Protein AF-0000000086844703 (afdb_homodimer)

Structure (mmCIF, N/CA/C/O backbone):
data_AF-0000000086844703-model_v1
#
loop_
_entity.id
_entity.type
_entity.pdbx_description
1 polymer 'Tat pathway signal sequence'
#
loop_
_atom_site.group_PDB
_atom_site.id
_atom_site.type_symbol
_atom_site.label_atom_id
_atom_site.label_alt_id
_atom_site.label_comp_id
_atom_site.label_asym_id
_atom_site.label_entity_id
_atom_site.label_seq_id
_atom_site.pdbx_PDB_ins_code
_atom_site.Cartn_x
_atom_site.Cartn_y
_atom_site.Cartn_z
_atom_site.occupancy
_atom_site.B_iso_or_equiv
_atom_site.auth_seq_id
_atom_site.auth_comp_id
_atom_site.auth_asym_id
_atom_site.auth_atom_id
_atom_site.pdbx_PDB_model_num
ATOM 1 N N . MET A 1 1 ? 50.375 37.344 95.438 1 18.23 1 MET A N 1
ATOM 2 C CA . MET A 1 1 ? 50.469 38.344 96.5 1 18.23 1 MET A CA 1
ATOM 3 C C . MET A 1 1 ? 50.219 39.75 96 1 18.23 1 MET A C 1
ATOM 5 O O . MET A 1 1 ? 49.375 40.5 96.562 1 18.23 1 MET A O 1
ATOM 9 N N . ALA A 1 2 ? 51.219 40.312 95.312 1 18.58 2 ALA A N 1
ATOM 10 C CA . ALA A 1 2 ? 51.719 41.656 95.625 1 18.58 2 ALA A CA 1
ATOM 11 C C . ALA A 1 2 ? 50.875 42.75 94.938 1 18.58 2 ALA A C 1
ATOM 13 O O . ALA A 1 2 ? 50.125 42.469 94 1 18.58 2 ALA A O 1
ATOM 14 N N . SER A 1 3 ? 51.344 44 94.938 1 18.73 3 SER A N 1
ATOM 15 C CA . SER A 1 3 ? 51.281 45.344 95.438 1 18.73 3 SER A CA 1
ATOM 16 C C . SER A 1 3 ? 50.875 46.344 94.375 1 18.73 3 SER A C 1
ATOM 18 O O . SER A 1 3 ? 50.75 47.531 94.625 1 18.73 3 SER A O 1
ATOM 20 N N . SER A 1 4 ? 50.969 45.906 93.062 1 19.33 4 SER A N 1
ATOM 21 C CA . SER A 1 4 ? 51.531 47.031 92.25 1 19.33 4 SER A CA 1
ATOM 22 C C . SER A 1 4 ? 50.531 48.188 92.25 1 19.33 4 SER A C 1
ATOM 24 O O . SER A 1 4 ? 49.312 47.969 92.125 1 19.33 4 SER A O 1
ATOM 26 N N . SER A 1 5 ? 50.844 49.469 92.375 1 19.09 5 SER A N 1
ATOM 27 C CA . SER A 1 5 ? 50.688 50.781 93 1 19.09 5 SER A CA 1
ATOM 28 C C . SER A 1 5 ? 49.938 51.719 92 1 19.09 5 SER A C 1
ATOM 30 O O . SER A 1 5 ? 49.719 52.875 92.312 1 19.09 5 SER A O 1
ATOM 32 N N . ARG A 1 6 ? 49.719 51.344 90.625 1 21.58 6 ARG A N 1
ATOM 33 C CA . ARG A 1 6 ? 49.969 52.5 89.812 1 21.58 6 ARG A CA 1
ATOM 34 C C . ARG A 1 6 ? 49 53.625 90.062 1 21.58 6 ARG A C 1
ATOM 36 O O . ARG A 1 6 ? 47.812 53.375 90.25 1 21.58 6 ARG A O 1
ATOM 43 N N . ASP A 1 7 ? 49.406 54.875 90.188 1 19.7 7 ASP A N 1
ATOM 44 C CA . ASP A 1 7 ? 49.281 56.219 90.688 1 19.7 7 ASP A CA 1
ATOM 45 C C . ASP A 1 7 ? 48.156 56.969 89.938 1 19.7 7 AS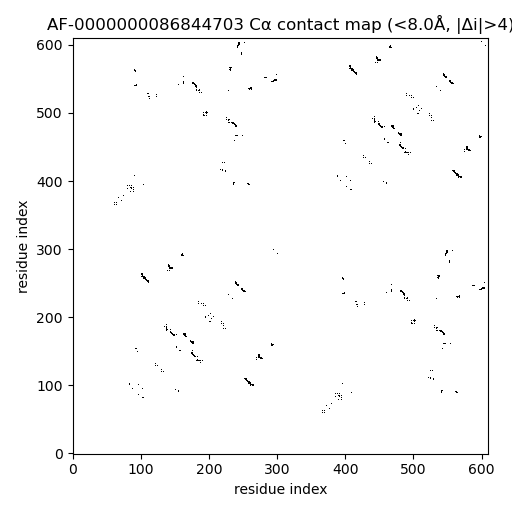P A C 1
ATOM 47 O O . ASP A 1 7 ? 47.969 56.812 88.75 1 19.7 7 ASP A O 1
ATOM 51 N N . ALA A 1 8 ? 47.125 57.562 90.688 1 21.92 8 ALA A N 1
ATOM 52 C CA . ALA A 1 8 ? 45.75 58.062 90.75 1 21.92 8 ALA A CA 1
ATOM 53 C C . ALA A 1 8 ? 45.656 59.438 90.062 1 21.92 8 ALA A C 1
ATOM 55 O O . ALA A 1 8 ? 44.594 60.062 90.062 1 21.92 8 ALA A O 1
ATOM 56 N N . SER A 1 9 ? 46.844 59.781 89.312 1 19.97 9 SER A N 1
ATOM 57 C CA . SER A 1 9 ? 46.906 61.25 89.5 1 19.97 9 SER A CA 1
ATOM 58 C C . SER A 1 9 ? 45.719 61.938 88.812 1 19.97 9 SER A C 1
ATOM 60 O O . SER A 1 9 ? 45.562 61.844 87.625 1 19.97 9 SER A O 1
ATOM 62 N N . PRO A 1 10 ? 44.5 62.062 89.438 1 19.72 10 PRO A N 1
ATOM 63 C CA . PRO A 1 10 ? 43.156 62.438 89 1 19.72 10 PRO A CA 1
ATOM 64 C C . PRO A 1 10 ? 43.062 63.906 88.562 1 19.72 10 PRO A C 1
ATOM 66 O O . PRO A 1 10 ? 41.969 64.438 88.312 1 19.72 10 PRO A O 1
ATOM 69 N N . ASP A 1 11 ? 44.188 64.562 88.25 1 19.23 11 ASP A N 1
ATOM 70 C CA . ASP A 1 11 ? 44.125 66 88.562 1 19.23 11 ASP A CA 1
ATOM 71 C C . ASP A 1 11 ? 43.219 66.75 87.625 1 19.23 11 ASP A C 1
ATOM 73 O O . ASP A 1 11 ? 43.219 67.938 87.562 1 19.23 11 ASP A O 1
ATOM 77 N N . THR A 1 12 ? 42.25 66.062 86.938 1 18.81 12 THR A N 1
ATOM 78 C CA . THR A 1 12 ? 41.812 66.625 85.688 1 18.81 12 THR A CA 1
ATOM 79 C C . THR A 1 12 ? 41.188 68 85.938 1 18.81 12 THR A C 1
ATOM 81 O O . THR A 1 12 ? 40.062 68.125 86.438 1 18.81 12 THR A O 1
ATOM 84 N N . GLU A 1 13 ? 41.969 69.062 86.125 1 18.34 13 GLU A N 1
ATOM 85 C CA . GLU A 1 13 ? 41.656 70.375 86.688 1 18.34 13 GLU A CA 1
ATOM 86 C C . GLU A 1 13 ? 40.75 71.125 85.75 1 18.34 13 GLU A C 1
ATOM 88 O O . GLU A 1 13 ? 39.781 71.75 86.188 1 18.34 13 GLU A O 1
ATOM 93 N N . ALA A 1 14 ? 41.125 71.312 84.375 1 18.66 14 ALA A N 1
ATOM 94 C CA . ALA A 1 14 ? 41.438 72.688 84.062 1 18.66 14 ALA A CA 1
ATOM 95 C C . ALA A 1 14 ? 40.156 73.5 83.875 1 18.66 14 ALA A C 1
ATOM 97 O O . ALA A 1 14 ? 39.094 72.938 83.75 1 18.66 14 ALA A O 1
ATOM 98 N N . GLY A 1 15 ? 40.25 74.5 82.812 1 16.81 15 GLY A N 1
ATOM 99 C CA . GLY A 1 15 ? 40.281 75.938 82.75 1 16.81 15 GLY A CA 1
ATOM 100 C C . GLY A 1 15 ? 38.938 76.562 82.438 1 16.81 15 GLY A C 1
ATOM 101 O O . GLY A 1 15 ? 38.469 77.438 83.188 1 16.81 15 GLY A O 1
ATOM 102 N N . GLU A 1 16 ? 38.688 76.875 81.062 1 19.47 16 GLU A N 1
ATOM 103 C CA . GLU A 1 16 ? 38.594 78.188 80.5 1 19.47 16 GLU A CA 1
ATOM 104 C C . GLU A 1 16 ? 37.188 78.75 80.625 1 19.47 16 GLU A C 1
ATOM 106 O O . GLU A 1 16 ? 36.219 78 80.625 1 19.47 16 GLU A O 1
ATOM 111 N N . ALA A 1 17 ? 37.031 80.125 80.562 1 20.41 17 ALA A N 1
ATOM 112 C CA . ALA A 1 17 ? 36.344 81.312 80.938 1 20.41 17 ALA A CA 1
ATOM 113 C C . ALA A 1 17 ? 35 81.5 80.188 1 20.41 17 ALA A C 1
ATOM 115 O O . ALA A 1 17 ? 34.75 80.812 79.25 1 20.41 17 ALA A O 1
ATOM 116 N N . LEU A 1 18 ? 34.594 82.812 80.062 1 21.72 18 LEU A N 1
ATOM 117 C CA . LEU A 1 18 ? 33.5 83.75 80.375 1 21.72 18 LEU A CA 1
ATOM 118 C C . LEU A 1 18 ? 32.688 84.062 79.125 1 21.72 18 LEU A C 1
ATOM 120 O O . LEU A 1 18 ? 32.062 85.125 79.062 1 21.72 18 LEU A O 1
ATOM 124 N N . LEU A 1 19 ? 32.719 83.188 78.125 1 20.84 19 LEU A N 1
ATOM 125 C CA . LEU A 1 19 ? 32.312 83.812 76.875 1 20.84 19 LEU A CA 1
ATOM 126 C C . LEU A 1 19 ? 30.922 84.438 76.938 1 20.84 19 LEU A C 1
ATOM 128 O O . LEU A 1 19 ? 30.016 83.812 77.5 1 20.84 19 LEU A O 1
ATOM 132 N N . GLU A 1 20 ? 30.875 85.812 76.625 1 23.05 20 GLU A N 1
ATOM 133 C CA . GLU A 1 20 ? 29.969 86.938 76.688 1 23.05 20 GLU A CA 1
ATOM 134 C C . GLU A 1 20 ? 28.719 86.688 75.875 1 23.05 20 GLU A C 1
ATOM 136 O O . GLU A 1 20 ? 28.812 86.25 74.75 1 23.05 20 GLU A O 1
ATOM 141 N N . LYS A 1 21 ? 27.5 86.625 76.5 1 25.14 21 LYS A N 1
ATOM 142 C CA . LYS A 1 21 ? 26.109 86.312 76.25 1 25.14 21 LYS A CA 1
ATOM 143 C C . LYS A 1 21 ? 25.516 87.375 75.25 1 25.14 21 LYS A C 1
ATOM 145 O O . LYS A 1 21 ? 25.109 88.438 75.688 1 25.14 21 LYS A O 1
ATOM 150 N N . HIS A 1 22 ? 26.297 87.812 74.188 1 23.08 22 HIS A N 1
ATOM 151 C CA . HIS A 1 22 ? 25.688 88.938 73.438 1 23.08 22 HIS A CA 1
ATOM 152 C C . HIS A 1 22 ? 24.266 88.625 73 1 23.08 22 HIS A C 1
ATOM 154 O O . HIS A 1 22 ? 24.031 87.5 72.438 1 23.08 22 HIS A O 1
ATOM 160 N N . SER A 1 23 ? 23.188 89.188 73.688 1 24.67 23 SER A N 1
ATOM 161 C CA . SER A 1 23 ? 21.719 89.125 73.75 1 24.67 23 SER A CA 1
ATOM 162 C C . SER A 1 23 ? 21.141 89.562 72.375 1 24.67 23 SER A C 1
ATOM 164 O O . SER A 1 23 ? 20.797 90.75 72.25 1 24.67 23 SER A O 1
ATOM 166 N N . SER A 1 24 ? 21.688 89.125 71.188 1 24.42 24 SER A N 1
ATOM 167 C CA . SER A 1 24 ? 21.219 89.75 69.938 1 24.42 24 SER A CA 1
ATOM 168 C C . SER A 1 24 ? 19.703 89.562 69.812 1 24.42 24 SER A C 1
ATOM 170 O O . SER A 1 24 ? 19.172 88.5 69.875 1 24.42 24 SER A O 1
ATOM 172 N N . SER A 1 25 ? 18.828 90.562 70.125 1 27.41 25 SER A N 1
ATOM 173 C CA . SER A 1 25 ? 17.391 90.75 70.188 1 27.41 25 SER A CA 1
ATOM 174 C C . SER A 1 25 ? 16.766 90.625 68.812 1 27.41 25 SER A C 1
ATOM 176 O O . SER A 1 25 ? 15.625 91 68.562 1 27.41 25 SER A O 1
ATOM 178 N N . SER A 1 26 ? 17.234 89.812 67.875 1 27.08 26 SER A N 1
ATOM 179 C CA . SER A 1 26 ? 16.828 90 66.5 1 27.08 26 SER A CA 1
ATOM 180 C C . SER A 1 26 ? 15.32 90 66.312 1 27.08 26 SER A C 1
ATOM 182 O O . SER A 1 26 ? 14.633 89.312 67.125 1 27.08 26 SER A O 1
ATOM 184 N N . ASP A 1 27 ? 14.711 90.938 65.5 1 31.02 27 ASP A N 1
ATOM 185 C CA . ASP A 1 27 ? 13.422 91.438 65 1 31.02 27 ASP A CA 1
ATOM 186 C C . ASP A 1 27 ? 12.602 90.312 64.375 1 31.02 27 ASP A C 1
ATOM 188 O O . ASP A 1 27 ? 13.125 89.562 63.562 1 31.02 27 ASP A O 1
ATOM 192 N N . SER A 1 28 ? 11.492 89.875 65.062 1 29.28 28 SER A N 1
ATOM 193 C CA . SER A 1 28 ? 10.523 88.75 64.812 1 29.28 28 SER A CA 1
ATOM 194 C C . SER A 1 28 ? 9.727 89 63.531 1 29.28 28 SER A C 1
ATOM 196 O O . SER A 1 28 ? 9 90 63.438 1 29.28 28 SER A O 1
ATOM 198 N N . GLU A 1 29 ? 10.398 88.812 62.344 1 34.19 29 GLU A N 1
ATOM 199 C CA . GLU A 1 29 ? 9.703 88.938 61.062 1 34.19 29 GLU A CA 1
ATOM 200 C C . GLU A 1 29 ? 8.359 88.25 61.062 1 34.19 29 GLU A C 1
ATOM 202 O O . GLU A 1 29 ? 8.18 87.25 61.75 1 34.19 29 GLU A O 1
ATOM 207 N N . PRO A 1 30 ? 7.25 88.938 60.594 1 38.09 30 PRO A N 1
ATOM 208 C CA . PRO A 1 30 ? 5.848 88.562 60.656 1 38.09 30 PRO A CA 1
ATOM 209 C C . PRO A 1 30 ? 5.59 87.188 59.969 1 38.09 30 PRO A C 1
ATOM 211 O O . PRO A 1 30 ? 6.332 86.812 59.031 1 38.09 30 PRO A O 1
ATOM 214 N N . PRO A 1 31 ? 4.988 86.188 60.656 1 33.06 31 PRO A N 1
ATOM 215 C CA . PRO A 1 31 ? 4.742 84.812 60.188 1 33.06 31 PRO A CA 1
ATOM 216 C C . PRO A 1 31 ? 3.982 84.812 58.844 1 33.06 31 PRO A C 1
ATOM 218 O O . PRO A 1 31 ? 3.109 85.625 58.625 1 33.06 31 PRO A O 1
ATOM 221 N N . GLN A 1 32 ? 4.695 84.688 57.719 1 32.72 32 GLN A N 1
ATOM 222 C CA . GLN A 1 32 ? 4.09 84.5 56.406 1 32.72 32 GLN A CA 1
ATOM 223 C C . GLN A 1 32 ? 2.977 83.438 56.469 1 32.72 32 GLN A C 1
ATOM 225 O O . GLN A 1 32 ? 3.051 82.5 57.219 1 32.72 32 GLN A O 1
ATOM 230 N N . SER A 1 33 ? 1.713 83.875 56.156 1 36.88 33 SER A N 1
ATOM 231 C CA . SER A 1 33 ? 0.457 83.125 56.125 1 36.88 33 SER A CA 1
ATOM 232 C C . SER A 1 33 ? 0.602 81.812 55.312 1 36.88 33 SER A C 1
ATOM 234 O O . SER A 1 33 ? 1.206 81.812 54.25 1 36.88 33 SER A O 1
ATOM 236 N N . PRO A 1 34 ? 0.628 80.688 55.969 1 37.75 34 PRO A N 1
ATOM 237 C CA . PRO A 1 34 ? 0.807 79.375 55.375 1 37.75 34 PRO A CA 1
ATOM 238 C C . PRO A 1 34 ? -0.115 79.125 54.156 1 37.75 34 PRO A C 1
ATOM 240 O O . PRO A 1 34 ? -1.247 79.625 54.156 1 37.75 34 PRO A O 1
ATOM 243 N N . LEU A 1 35 ? 0.407 79.25 52.938 1 37.19 35 LEU A N 1
ATOM 244 C CA . LEU A 1 35 ? -0.254 78.938 51.688 1 37.19 35 LEU A CA 1
ATOM 245 C C . LEU A 1 35 ? -1.098 77.625 51.875 1 37.19 35 LEU A C 1
ATOM 247 O O . LEU A 1 35 ? -0.751 76.75 52.656 1 37.19 35 LEU A O 1
ATOM 251 N N . CYS A 1 36 ? -2.482 77.75 51.719 1 37.22 36 CYS A N 1
ATOM 252 C CA . CYS A 1 36 ? -3.557 76.75 51.906 1 37.22 36 CYS A CA 1
ATOM 253 C C . CYS A 1 36 ? -3.225 75.438 51.25 1 37.22 36 CYS A C 1
ATOM 255 O O . CYS A 1 36 ? -2.92 75.375 50.062 1 37.22 36 CYS A O 1
ATOM 257 N N . PRO A 1 37 ? -2.744 74.438 51.938 1 43.22 37 PRO A N 1
ATOM 258 C CA . PRO A 1 37 ? -2.402 73.125 51.5 1 43.22 37 PRO A CA 1
ATOM 259 C C . PRO A 1 37 ? -3.527 72.438 50.688 1 43.22 37 PRO A C 1
ATOM 261 O O . PRO A 1 37 ? -3.371 71.312 50.219 1 43.22 37 PRO A O 1
ATOM 264 N N . ALA A 1 38 ? -4.742 73.062 50.719 1 43.38 38 ALA A N 1
ATOM 265 C CA . ALA A 1 38 ? -5.852 72.312 50.156 1 43.38 38 ALA A CA 1
ATOM 266 C C . ALA A 1 38 ? -5.734 72.188 48.656 1 43.38 38 ALA A C 1
ATOM 268 O O . ALA A 1 38 ? -6.367 71.312 48.031 1 43.38 38 ALA A O 1
ATOM 269 N N . CYS A 1 39 ? -5.168 73.25 48 1 39.75 39 CYS A N 1
ATOM 270 C CA . CYS A 1 39 ? -5.199 73.188 46.562 1 39.75 39 CYS A CA 1
ATOM 271 C C . CYS A 1 39 ? -4.316 72.062 46.031 1 39.75 39 CYS A C 1
ATOM 273 O O . CYS A 1 39 ? -4.371 71.688 44.844 1 39.75 39 CYS A O 1
ATOM 275 N N . ALA A 1 40 ? -3.297 71.75 46.844 1 42.66 40 ALA A N 1
ATOM 276 C CA . ALA A 1 40 ? -2.367 70.75 46.312 1 42.66 40 ALA A CA 1
ATOM 277 C C . ALA A 1 40 ? -2.98 69.375 46.344 1 42.66 40 ALA A C 1
ATOM 279 O O . ALA A 1 40 ? -2.559 68.5 45.594 1 42.66 40 ALA A O 1
ATOM 280 N N . HIS A 1 41 ? -3.967 69.312 47.312 1 44.5 41 HIS A N 1
ATOM 281 C CA . HIS A 1 41 ? -4.422 67.875 47.438 1 44.5 41 HIS A CA 1
ATOM 282 C C . HIS A 1 41 ? -5.305 67.5 46.25 1 44.5 41 HIS A C 1
ATOM 284 O O . HIS A 1 41 ? -5.465 66.312 45.938 1 44.5 41 HIS A O 1
ATOM 290 N N . ARG A 1 42 ? -5.98 68.562 45.688 1 43.09 42 ARG A N 1
ATOM 291 C CA . ARG A 1 42 ? -6.91 68.188 44.625 1 43.09 42 ARG A CA 1
ATOM 292 C C . ARG A 1 42 ? -6.164 67.812 43.344 1 43.09 42 ARG A C 1
ATOM 294 O O . ARG A 1 42 ? -6.688 67.062 42.5 1 43.09 42 ARG A O 1
ATOM 301 N N . GLN A 1 43 ? -5.062 68.562 43.156 1 45.19 43 GLN A N 1
ATOM 302 C CA . GLN A 1 43 ? -4.363 68.25 41.906 1 45.19 43 GLN A CA 1
ATOM 303 C C . GLN A 1 43 ? -3.775 66.812 41.906 1 45.19 43 GLN A C 1
ATOM 305 O O . GLN A 1 43 ? -3.615 66.188 40.875 1 45.19 43 GLN A O 1
ATOM 310 N N . THR A 1 44 ? -3.477 66.438 43.156 1 47.97 44 THR A N 1
ATOM 311 C CA . THR A 1 44 ? -2.82 65.125 43.219 1 47.97 44 THR A CA 1
ATOM 312 C C . THR A 1 44 ? -3.828 64 42.969 1 47.97 44 THR A C 1
ATOM 314 O O . THR A 1 44 ? -3.463 62.906 42.531 1 47.97 44 THR A O 1
ATOM 317 N N . ARG A 1 45 ? -5.117 64.25 43.344 1 51.22 45 ARG A N 1
ATOM 318 C CA . ARG A 1 45 ? -6.07 63.156 43.188 1 51.22 45 ARG A CA 1
ATOM 319 C C . ARG A 1 45 ? -6.473 62.969 41.719 1 51.22 45 ARG A C 1
ATOM 321 O O . ARG A 1 45 ? -6.805 61.844 41.312 1 51.22 45 ARG A O 1
ATOM 328 N N . ILE A 1 46 ? -6.629 64.125 41.031 1 51.19 46 ILE A N 1
ATOM 329 C CA . ILE A 1 46 ? -7.039 64 39.656 1 51.19 46 ILE A CA 1
ATOM 330 C C . ILE A 1 46 ? -5.918 63.344 38.844 1 51.19 46 ILE A C 1
ATOM 332 O O . ILE A 1 46 ? -6.18 62.562 37.938 1 51.19 46 ILE A O 1
ATOM 336 N N . PHE A 1 47 ? -4.684 63.688 39.281 1 54.16 47 PHE A N 1
ATOM 337 C CA . PHE A 1 47 ? -3.553 63.062 38.594 1 54.16 47 PHE A CA 1
ATOM 338 C C . PHE A 1 47 ? -3.49 61.562 38.906 1 54.16 47 PHE A C 1
ATOM 340 O O . PHE A 1 47 ? -3.074 60.781 38.062 1 54.16 47 PHE A O 1
ATOM 347 N N . GLY A 1 48 ? -4.129 61.312 40.062 1 59.41 48 GLY A N 1
ATOM 348 C CA . GLY A 1 48 ? -4.105 59.906 40.469 1 59.41 48 GLY A CA 1
ATOM 349 C C . GLY A 1 48 ? -5.039 59.031 39.656 1 59.41 48 GLY A C 1
ATOM 350 O O . GLY A 1 48 ? -4.691 57.906 39.312 1 59.41 48 GLY A O 1
ATOM 351 N N . ARG A 1 49 ? -6.211 59.594 39.438 1 64.5 49 ARG A N 1
ATOM 352 C CA . ARG A 1 49 ? -7.188 58.812 38.719 1 64.5 49 ARG A CA 1
ATOM 353 C C . ARG A 1 49 ? -6.848 58.75 37.219 1 64.5 49 ARG A C 1
ATOM 355 O O . ARG A 1 49 ? -6.977 57.719 36.594 1 64.5 49 ARG A O 1
ATOM 362 N N . ARG A 1 50 ? -6.453 59.938 36.719 1 65.75 50 ARG A N 1
ATOM 363 C CA . ARG A 1 50 ? -6.066 59.969 35.281 1 65.75 50 ARG A CA 1
ATOM 364 C C . ARG A 1 50 ? -4.805 59.156 35.062 1 65.75 50 ARG A C 1
ATOM 366 O O . ARG A 1 50 ? -4.695 58.438 34.031 1 65.75 50 ARG A O 1
ATOM 373 N N . GLY A 1 51 ? -3.941 59.281 36.031 1 61.72 51 GLY A N 1
ATOM 374 C CA . GLY A 1 51 ? -2.742 58.469 35.969 1 61.72 51 GLY A CA 1
ATOM 375 C C . GLY A 1 51 ? -3.027 56.969 36.031 1 61.72 51 GLY A C 1
ATOM 376 O O . GLY A 1 51 ? -2.451 56.219 35.25 1 61.72 51 GLY A O 1
ATOM 377 N N . LEU A 1 52 ? -3.926 56.625 36.906 1 72.12 52 LEU A N 1
ATOM 378 C CA . LEU A 1 52 ? -4.332 55.219 37.031 1 72.12 52 LEU A CA 1
ATOM 379 C C . LEU A 1 52 ? -5.039 54.75 35.75 1 72.12 52 LEU A C 1
ATOM 381 O O . LEU A 1 52 ? -4.824 53.625 35.312 1 72.12 52 LEU A O 1
ATOM 385 N N . CYS A 1 53 ? -5.848 55.656 35.188 1 72 53 CYS A N 1
ATOM 386 C CA . CYS A 1 53 ? -6.543 55.312 33.938 1 72 53 CYS A CA 1
ATOM 387 C C . CYS A 1 53 ? -5.555 55.125 32.812 1 72 53 CYS A C 1
ATOM 389 O O . CYS A 1 53 ? -5.695 54.188 32 1 72 53 CYS A O 1
ATOM 391 N N . VAL A 1 54 ? -4.52 55.969 32.688 1 70.06 54 VAL A N 1
ATOM 392 C CA . VAL A 1 54 ? -3.512 55.844 31.641 1 70.06 54 VAL A CA 1
ATOM 393 C C . VAL A 1 54 ? -2.688 54.594 31.844 1 70.06 54 VAL A C 1
ATOM 395 O O . VAL A 1 54 ? -2.373 53.875 30.891 1 70.06 54 VAL A O 1
ATOM 398 N N . THR A 1 55 ? -2.393 54.312 33.125 1 70.62 55 THR A N 1
ATOM 399 C CA . THR A 1 55 ? -1.649 53.094 33.438 1 70.62 55 THR A CA 1
ATOM 400 C C . THR A 1 55 ? -2.469 51.844 33.094 1 70.62 55 THR A C 1
ATOM 402 O O . THR A 1 55 ? -1.936 50.875 32.562 1 70.62 55 THR A O 1
ATOM 405 N N . TYR A 1 56 ? -3.734 51.906 33.438 1 73.5 56 TYR A N 1
ATOM 406 C CA . TYR A 1 56 ? -4.602 50.781 33.094 1 73.5 56 TYR A CA 1
ATOM 407 C C . TYR A 1 56 ? -4.727 50.625 31.578 1 73.5 56 TYR A C 1
ATOM 409 O O . TYR A 1 56 ? -4.699 49.531 31.047 1 73.5 56 TYR A O 1
ATOM 417 N N . LEU A 1 57 ? -4.762 51.75 30.922 1 73.62 57 LEU A N 1
ATOM 418 C CA . LEU A 1 57 ? -4.844 51.719 29.453 1 73.62 57 LEU A CA 1
ATOM 419 C C . LEU A 1 57 ? -3.566 51.156 28.844 1 73.62 57 LEU A C 1
ATOM 421 O O . LEU A 1 57 ? -3.619 50.344 27.922 1 73.62 57 LEU A O 1
ATOM 425 N N . ASN A 1 58 ? -2.412 51.5 29.391 1 67.25 58 ASN A N 1
ATOM 426 C CA . ASN A 1 58 ? -1.135 50.969 28.922 1 67.25 58 ASN A CA 1
ATOM 427 C C . ASN A 1 58 ? -1.017 49.5 29.188 1 67.25 58 ASN A C 1
ATOM 429 O O . ASN A 1 58 ? -0.475 48.75 28.375 1 67.25 58 ASN A O 1
ATOM 433 N N . LEU A 1 59 ? -1.571 49.062 30.328 1 69.56 59 LEU A N 1
ATOM 434 C CA . LEU A 1 59 ? -1.546 47.656 30.656 1 69.56 59 LEU A CA 1
ATOM 435 C C . LEU A 1 59 ? -2.428 46.844 29.703 1 69.56 59 LEU A C 1
ATOM 437 O O . LEU A 1 59 ? -2.039 45.781 29.25 1 69.56 59 LEU A O 1
ATOM 441 N N . VAL A 1 60 ? -3.545 47.438 29.422 1 72.38 60 VAL A N 1
ATOM 442 C CA . VAL A 1 60 ? -4.449 46.781 28.484 1 72.38 60 VAL A CA 1
ATOM 443 C C . VAL A 1 60 ? -3.811 46.719 27.094 1 72.38 60 VAL A C 1
ATOM 445 O O . VAL A 1 60 ? -3.865 45.719 26.406 1 72.38 60 VAL A O 1
ATOM 448 N N . LEU A 1 61 ? -3.113 47.812 26.719 1 70.88 61 LEU A N 1
ATOM 449 C CA . LEU A 1 61 ? -2.449 47.844 25.422 1 70.88 61 LEU A CA 1
ATOM 450 C C . LEU A 1 61 ? -1.268 46.906 25.391 1 70.88 61 LEU A C 1
ATOM 452 O O . LEU A 1 61 ? -1.037 46.219 24.375 1 70.88 61 LEU A O 1
ATOM 456 N N . PHE A 1 62 ? -0.524 46.844 26.516 1 68.44 62 PHE A N 1
ATOM 457 C CA . PHE A 1 62 ? 0.597 45.906 26.625 1 68.44 62 PHE A CA 1
ATOM 458 C C . PHE A 1 62 ? 0.113 44.469 26.547 1 68.44 62 PHE A C 1
ATOM 460 O O . PHE A 1 62 ? 0.678 43.656 25.812 1 68.44 62 PHE A O 1
ATOM 467 N N . LEU A 1 63 ? -0.908 44.125 27.266 1 70 63 LEU A N 1
ATOM 468 C CA . LEU A 1 63 ? -1.445 42.781 27.266 1 70 63 LEU A CA 1
ATOM 469 C C . LEU A 1 63 ? -1.993 42.406 25.891 1 70 63 LEU A C 1
ATOM 471 O O . LEU A 1 63 ? -1.803 41.281 25.406 1 70 63 LEU A O 1
ATOM 475 N N . THR A 1 64 ? -2.531 43.344 25.25 1 71.62 64 THR A N 1
ATOM 476 C CA . THR A 1 64 ? -3.031 43.125 23.891 1 71.62 64 THR A CA 1
ATOM 477 C C . THR A 1 64 ? -1.877 42.906 22.922 1 71.62 64 THR A C 1
ATOM 479 O O . THR A 1 64 ? -1.958 42.062 22.031 1 71.62 64 THR A O 1
ATOM 482 N N . SER A 1 65 ? -0.76 43.688 23.109 1 68.56 65 SER A N 1
ATOM 483 C CA . SER A 1 65 ? 0.416 43.5 22.266 1 68.56 65 SER A CA 1
ATOM 484 C C . SER A 1 65 ? 1.05 42.125 22.453 1 68.56 65 SER A C 1
ATOM 486 O O . SER A 1 65 ? 1.472 41.5 21.484 1 68.56 65 SER A O 1
ATOM 488 N N . VAL A 1 66 ? 1.154 41.656 23.641 1 70 66 VAL A N 1
ATOM 489 C CA . VAL A 1 66 ? 1.719 40.344 23.938 1 70 66 VAL A CA 1
ATOM 490 C C . VAL A 1 66 ? 0.843 39.25 23.328 1 70 66 VAL A C 1
ATOM 492 O O . VAL A 1 66 ? 1.351 38.312 22.734 1 70 66 VAL A O 1
ATOM 495 N N . LEU A 1 67 ? -0.423 39.438 23.484 1 69.5 67 LEU A N 1
ATOM 496 C CA . LEU A 1 67 ? -1.352 38.469 22.922 1 69.5 67 LEU A CA 1
ATOM 497 C C . LEU A 1 67 ? -1.253 38.438 21.406 1 69.5 67 LEU A C 1
ATOM 499 O O . LEU A 1 67 ? -1.283 37.375 20.797 1 69.5 67 LEU A O 1
ATOM 503 N N . LEU A 1 68 ? -1.015 39.594 20.797 1 66.12 68 LEU A N 1
ATOM 504 C CA . LEU A 1 68 ? -0.851 39.688 19.344 1 66.12 68 LEU A CA 1
ATOM 505 C C . LEU A 1 68 ? 0.463 39.062 18.906 1 66.12 68 LEU A C 1
ATOM 507 O O . LEU A 1 68 ? 0.518 38.406 17.875 1 66.12 68 LEU A O 1
ATOM 511 N N . LEU A 1 69 ? 1.458 39.25 19.641 1 68.31 69 LEU A N 1
ATOM 512 C CA . LEU A 1 69 ? 2.76 38.688 19.328 1 68.31 69 LEU A CA 1
ATOM 513 C C . LEU A 1 69 ? 2.721 37.156 19.453 1 68.31 69 LEU A C 1
ATOM 515 O O . LEU A 1 69 ? 3.26 36.438 18.594 1 68.31 69 LEU A O 1
ATOM 519 N N . VAL A 1 70 ? 2.088 36.719 20.469 1 68.62 70 VAL A N 1
ATOM 520 C CA . VAL A 1 70 ? 1.967 35.281 20.641 1 68.62 70 VAL A CA 1
ATOM 521 C C . VAL A 1 70 ? 1.121 34.688 19.516 1 68.62 70 VAL A C 1
ATOM 523 O O . VAL A 1 70 ? 1.459 33.625 18.969 1 68.62 70 VAL A O 1
ATOM 526 N N . GLY A 1 71 ? 0.055 35.344 19.219 1 65.44 71 GLY A N 1
ATOM 527 C CA . GLY A 1 71 ? -0.773 34.906 18.109 1 65.44 71 GLY A CA 1
ATOM 528 C C . GLY A 1 71 ? -0.037 34.906 16.781 1 65.44 71 GLY A C 1
ATOM 529 O O . GLY A 1 71 ? -0.154 33.969 16 1 65.44 71 GLY A O 1
ATOM 530 N N . ALA A 1 72 ? 0.717 35.969 16.516 1 62.84 72 ALA A N 1
ATOM 531 C CA . ALA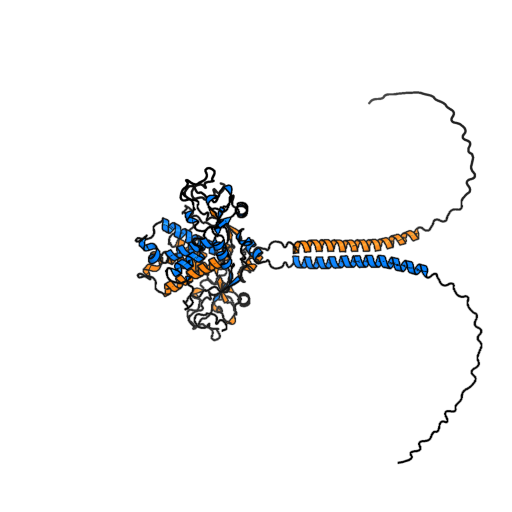 A 1 72 ? 1.515 36.062 15.297 1 62.84 72 ALA A CA 1
ATOM 532 C C . ALA A 1 72 ? 2.557 34.938 15.234 1 62.84 72 ALA A C 1
ATOM 534 O O . ALA A 1 72 ? 2.775 34.344 14.18 1 62.84 72 ALA A O 1
ATOM 535 N N . ARG A 1 73 ? 3.178 34.719 16.297 1 64.62 73 ARG A N 1
ATOM 536 C CA . ARG A 1 73 ? 4.16 33.625 16.344 1 64.62 73 ARG A CA 1
ATOM 537 C C . ARG A 1 73 ? 3.506 32.281 16.062 1 64.62 73 ARG A C 1
ATOM 539 O O . ARG A 1 73 ? 4.078 31.453 15.359 1 64.62 73 ARG A O 1
ATOM 546 N N . ARG A 1 74 ? 2.436 32.125 16.578 1 66.38 74 ARG A N 1
ATOM 547 C CA . ARG A 1 74 ? 1.714 30.875 16.359 1 66.38 74 ARG A CA 1
ATOM 548 C C . ARG A 1 74 ? 1.253 30.75 14.914 1 66.38 74 ARG A C 1
ATOM 550 O O . ARG A 1 74 ? 1.214 29.656 14.359 1 66.38 74 ARG A O 1
ATOM 557 N N . SER A 1 75 ? 0.873 31.906 14.391 1 64.5 75 SER A N 1
ATOM 558 C CA . SER A 1 75 ? 0.475 31.891 12.984 1 64.5 75 SER A CA 1
ATOM 559 C C . SER A 1 75 ? 1.672 31.656 12.078 1 64.5 75 SER A C 1
ATOM 561 O O . SER A 1 75 ? 1.538 31.031 11.023 1 64.5 75 SER A O 1
ATOM 563 N N . LEU A 1 76 ? 2.779 32.219 12.516 1 65.12 76 LEU A N 1
ATOM 564 C CA . LEU A 1 76 ? 3.986 32.094 11.703 1 65.12 76 LEU A CA 1
ATOM 565 C C . LEU A 1 76 ? 4.617 30.719 11.883 1 65.12 76 LEU A C 1
ATOM 567 O O . LEU A 1 76 ? 5.316 30.219 10.992 1 65.12 76 LEU A O 1
ATOM 571 N N . HIS A 1 77 ? 4.348 30.078 13.016 1 69.25 77 HIS A N 1
ATOM 572 C CA . HIS A 1 77 ? 4.895 28.75 13.266 1 69.25 77 HIS A CA 1
ATOM 573 C C . HIS A 1 77 ? 3.82 27.812 13.797 1 69.25 77 HIS A C 1
ATOM 575 O O . HIS A 1 77 ? 3.816 27.469 14.984 1 69.25 77 HIS A O 1
ATOM 581 N N . PRO A 1 78 ? 2.879 27.594 12.906 1 68.56 78 PRO A N 1
ATOM 582 C CA . PRO A 1 78 ? 1.823 26.703 13.398 1 68.56 78 PRO A CA 1
ATOM 583 C C . PRO A 1 78 ? 2.367 25.391 13.93 1 68.56 78 PRO A C 1
ATOM 585 O O . PRO A 1 78 ? 3.4 24.906 13.461 1 68.56 78 PRO A O 1
ATOM 588 N N . PRO A 1 79 ? 1.818 25.016 15.062 1 75.56 79 PRO A N 1
ATOM 589 C CA . PRO A 1 79 ? 2.229 23.688 15.523 1 75.56 79 PRO A CA 1
ATOM 590 C C . PRO A 1 79 ? 2.02 22.609 14.461 1 75.56 79 PRO A C 1
ATOM 592 O O . PRO A 1 79 ? 1.207 22.781 13.547 1 75.56 79 PRO A O 1
ATOM 595 N N . PRO A 1 80 ? 2.824 21.609 14.523 1 79.94 80 PRO A N 1
ATOM 596 C CA . PRO A 1 80 ? 2.609 20.5 13.586 1 79.94 80 PRO A CA 1
ATOM 597 C C . PRO A 1 80 ? 1.199 19.922 13.672 1 79.94 80 PRO A C 1
ATOM 599 O O . PRO A 1 80 ? 0.584 19.938 14.742 1 79.94 80 PRO A O 1
ATOM 602 N N . PRO A 1 81 ? 0.701 19.609 12.555 1 85.31 81 PRO A N 1
ATOM 603 C 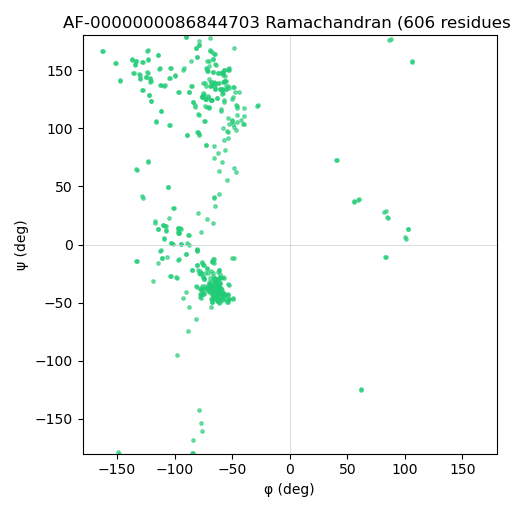CA . PRO A 1 81 ? -0.635 19 12.594 1 85.31 81 PRO A CA 1
ATOM 604 C C . PRO A 1 81 ? -0.691 17.734 13.445 1 85.31 81 PRO A C 1
ATOM 606 O O . PRO A 1 81 ? 0.316 17.047 13.594 1 85.31 81 PRO A O 1
ATOM 609 N N . SER A 1 82 ? -1.882 17.531 14.016 1 86.12 82 SER A N 1
ATOM 610 C CA . SER A 1 82 ? -2.09 16.281 14.719 1 86.12 82 SER A CA 1
ATOM 611 C C . SER A 1 82 ? -2.072 15.094 13.758 1 86.12 82 SER A C 1
ATOM 613 O O . SER A 1 82 ? -2.217 15.273 12.547 1 86.12 82 SER A O 1
ATOM 615 N N . GLY A 1 83 ? -1.839 13.961 14.297 1 87.81 83 GLY A N 1
ATOM 616 C CA . GLY A 1 83 ? -1.863 12.758 13.492 1 87.81 83 GLY A CA 1
ATOM 617 C C . GLY A 1 83 ? -3.15 12.586 12.703 1 87.81 83 GLY A C 1
ATOM 618 O O . GLY A 1 83 ? -3.123 12.266 11.516 1 87.81 83 GLY A O 1
ATOM 619 N N . ARG A 1 84 ? -4.211 12.859 13.344 1 90.19 84 ARG A N 1
ATOM 620 C CA . ARG A 1 84 ? -5.512 12.727 12.695 1 90.19 84 ARG A CA 1
ATOM 621 C C . ARG A 1 84 ? -5.664 13.742 11.57 1 90.19 84 ARG A C 1
ATOM 623 O O . ARG A 1 84 ? -6.109 13.398 10.469 1 90.19 84 ARG A O 1
ATOM 630 N N . GLU A 1 85 ? -5.289 14.945 11.852 1 90.12 85 GLU A N 1
ATOM 631 C CA . GLU A 1 85 ? -5.387 16 10.852 1 90.12 85 GLU A CA 1
ATOM 632 C C . GLU A 1 85 ? -4.531 15.688 9.625 1 90.12 85 GLU A C 1
ATOM 634 O O . GLU A 1 85 ? -4.965 15.891 8.492 1 90.12 85 GLU A O 1
ATOM 639 N N . ALA A 1 86 ? -3.41 15.211 9.891 1 93.06 86 ALA A N 1
ATOM 640 C CA . ALA A 1 86 ? -2.49 14.891 8.805 1 93.06 86 ALA A CA 1
ATOM 641 C C . ALA A 1 86 ? -3.023 13.734 7.961 1 93.06 86 ALA A C 1
ATOM 643 O O . ALA A 1 86 ? -2.947 13.766 6.73 1 93.06 86 ALA A O 1
ATOM 644 N N . LEU A 1 87 ? -3.57 12.766 8.625 1 94.56 87 LEU A N 1
ATOM 645 C CA . LEU A 1 87 ? -4.125 11.625 7.914 1 94.56 87 LEU A CA 1
ATOM 646 C C . LEU A 1 87 ? -5.32 12.039 7.066 1 94.56 87 LEU A C 1
ATOM 648 O O . LEU A 1 87 ? -5.453 11.609 5.918 1 94.56 87 LEU A O 1
ATOM 652 N N . GLU A 1 88 ? -6.145 12.859 7.637 1 93.12 88 GLU A N 1
ATOM 653 C CA . GLU A 1 88 ? -7.312 13.336 6.898 1 93.12 88 GLU A CA 1
ATOM 654 C C . GLU A 1 88 ? -6.906 14.188 5.703 1 93.12 88 GLU A C 1
ATOM 656 O O . GLU A 1 88 ? -7.551 14.148 4.656 1 93.12 88 GLU A O 1
ATOM 661 N N . ALA A 1 89 ? -5.777 14.883 5.867 1 92.19 89 ALA A N 1
ATOM 662 C CA . ALA A 1 89 ? -5.32 15.781 4.805 1 92.19 89 ALA A CA 1
ATOM 663 C C . ALA A 1 89 ? -4.723 14.984 3.645 1 92.19 89 ALA A C 1
ATOM 665 O O . ALA A 1 89 ? -4.59 15.508 2.535 1 92.19 89 ALA A O 1
ATOM 666 N N . THR A 1 90 ? -4.379 13.742 3.881 1 94.19 90 THR A N 1
ATOM 667 C CA . THR A 1 90 ? -3.725 12.961 2.838 1 94.19 90 THR A CA 1
ATOM 668 C C . THR A 1 90 ? -4.613 11.805 2.393 1 94.19 90 THR A C 1
ATOM 670 O O . THR A 1 90 ? -4.141 10.852 1.76 1 94.19 90 THR A O 1
ATOM 673 N N . SER A 1 91 ? -5.891 11.836 2.775 1 95.75 91 SER A N 1
ATOM 674 C CA . SER A 1 91 ? -6.82 10.758 2.451 1 95.75 91 SER A CA 1
ATOM 675 C C . SER A 1 91 ? -8.172 11.305 2.006 1 95.75 91 SER A C 1
ATOM 677 O O . SER A 1 91 ? -8.484 12.477 2.256 1 95.75 91 SER A O 1
ATOM 679 N N . SER A 1 92 ? -8.914 10.453 1.293 1 95.25 92 SER A N 1
ATOM 680 C CA . SER A 1 92 ? -10.328 10.758 1.104 1 95.25 92 SER A CA 1
ATOM 681 C C . SER A 1 92 ? -11.109 10.594 2.404 1 95.25 92 SER A C 1
ATOM 683 O O . SER A 1 92 ? -10.648 9.914 3.326 1 95.25 92 SER A O 1
ATOM 685 N N . TYR A 1 93 ? -12.242 11.258 2.471 1 96.06 93 TYR A N 1
ATOM 686 C CA . TYR A 1 93 ? -13.055 11.156 3.674 1 96.06 93 TYR A CA 1
ATOM 687 C C . TYR A 1 93 ? -13.43 9.711 3.959 1 96.06 93 TYR A C 1
ATOM 689 O O . TYR A 1 93 ? -13.766 8.953 3.041 1 96.06 93 TYR A O 1
ATOM 697 N N . SER A 1 94 ? -13.406 9.359 5.172 1 97.5 94 SER A N 1
ATOM 698 C CA . SER A 1 94 ? -13.859 8.07 5.68 1 97.5 94 SER A CA 1
ATOM 699 C C . SER A 1 94 ? -14.445 8.203 7.086 1 97.5 94 SER A C 1
ATOM 701 O O . SER A 1 94 ? -13.93 8.961 7.906 1 97.5 94 SER A O 1
ATOM 703 N N . PRO A 1 95 ? -15.508 7.457 7.348 1 96.88 95 PRO A N 1
ATOM 704 C CA . PRO A 1 95 ? -16.047 7.473 8.703 1 96.88 95 PRO A CA 1
ATOM 705 C C . PRO A 1 95 ? -15.109 6.844 9.727 1 96.88 95 PRO A C 1
ATOM 707 O O . PRO A 1 95 ? -15.281 7.023 10.93 1 96.88 95 PRO A O 1
ATOM 710 N N . VAL A 1 96 ? -14.125 6.133 9.297 1 97.56 96 VAL A N 1
ATOM 711 C CA . VAL A 1 96 ? -13.18 5.438 10.164 1 97.56 96 VAL A CA 1
ATOM 712 C C . VAL A 1 96 ? -12.367 6.457 10.961 1 97.56 96 VAL A C 1
ATOM 714 O O . VAL A 1 96 ? -11.953 6.188 12.086 1 97.56 96 VAL A O 1
ATOM 717 N N . PHE A 1 97 ? -12.148 7.621 10.406 1 95.75 97 PHE A N 1
ATOM 718 C CA . PHE A 1 97 ? -11.328 8.633 11.07 1 95.75 97 PHE A CA 1
ATOM 719 C C . PHE A 1 97 ? -11.969 9.07 12.383 1 95.75 97 PHE A C 1
ATOM 721 O O . PHE A 1 97 ? -11.258 9.414 13.336 1 95.75 97 PHE A O 1
ATOM 728 N N . ASP A 1 98 ? -13.289 9 12.43 1 93.06 98 ASP A N 1
ATOM 729 C CA . ASP A 1 98 ? -14.008 9.398 13.641 1 93.06 98 ASP A CA 1
ATOM 730 C C . ASP A 1 98 ? -14.078 8.25 14.641 1 93.06 98 ASP A C 1
ATOM 732 O O . ASP A 1 98 ? -14.172 8.477 15.852 1 93.06 98 ASP A O 1
ATOM 736 N N . ALA A 1 99 ? -13.93 7.117 14.133 1 96.19 99 ALA A N 1
ATOM 737 C CA . ALA A 1 99 ? -14.258 5.953 14.953 1 96.19 99 ALA A CA 1
ATOM 738 C C . ALA A 1 99 ? -12.984 5.281 15.477 1 96.19 99 ALA A C 1
ATOM 740 O O . ALA A 1 99 ? -13.016 4.625 16.516 1 96.19 99 ALA A O 1
ATOM 741 N N . VAL A 1 100 ? -11.922 5.414 14.773 1 97.62 100 VAL A N 1
ATOM 742 C CA . VAL A 1 100 ? -10.719 4.641 15.062 1 97.62 100 VAL A CA 1
ATOM 743 C C . VAL A 1 100 ? -9.516 5.574 15.188 1 97.62 100 VAL A C 1
ATOM 745 O O . VAL A 1 100 ? -9.344 6.484 14.375 1 97.62 100 VAL A O 1
ATOM 748 N N . ASP A 1 101 ? -8.711 5.379 16.234 1 96.75 101 ASP A N 1
ATOM 749 C CA . ASP A 1 101 ? -7.414 6.051 16.297 1 96.75 101 ASP A CA 1
ATOM 750 C C . ASP A 1 101 ? -6.418 5.41 15.344 1 96.75 101 ASP A C 1
ATOM 752 O O . ASP A 1 101 ? -5.871 4.344 15.625 1 96.75 101 ASP A O 1
ATOM 756 N N . LEU A 1 102 ? -6.148 6.133 14.234 1 96.88 102 LEU A N 1
ATOM 757 C CA . LEU A 1 102 ? -5.254 5.637 13.188 1 96.88 102 LEU A CA 1
ATOM 758 C C . LEU A 1 102 ? -3.926 6.383 13.211 1 96.88 102 LEU A C 1
ATOM 760 O O . LEU A 1 102 ? -3.16 6.328 12.25 1 96.88 102 LEU A O 1
ATOM 764 N N . ALA A 1 103 ? -3.697 7.133 14.258 1 91.31 103 ALA A N 1
ATOM 765 C CA . ALA A 1 103 ? -2.461 7.906 14.32 1 91.31 103 ALA A CA 1
ATOM 766 C C . ALA A 1 103 ? -1.251 7.039 13.992 1 91.31 103 ALA A C 1
ATOM 768 O O . ALA A 1 103 ? -1.171 5.887 14.422 1 91.31 103 ALA A O 1
ATOM 769 N N . PRO A 1 104 ? -0.396 7.613 13.172 1 92.75 104 PRO A N 1
ATOM 770 C CA . PRO A 1 104 ? 0.753 6.82 12.734 1 92.75 104 PRO A CA 1
ATOM 771 C C . PRO A 1 104 ? 1.654 6.391 13.883 1 92.75 104 PRO A C 1
ATOM 773 O O . PRO A 1 104 ? 1.862 7.156 14.828 1 92.75 104 PRO A O 1
ATOM 776 N N . VAL A 1 105 ? 2.082 5.184 13.789 1 94.44 105 VAL A N 1
ATOM 777 C CA . VAL A 1 105 ? 3.031 4.613 14.742 1 94.44 105 VAL A CA 1
ATOM 778 C C . VAL A 1 105 ? 4.246 4.07 13.992 1 94.44 105 VAL A C 1
ATOM 780 O O . VAL A 1 105 ? 4.121 3.543 12.883 1 94.44 105 VAL A O 1
ATOM 783 N N . SER A 1 106 ? 5.379 4.238 14.648 1 95.25 106 SER A N 1
ATOM 784 C CA . SER A 1 106 ? 6.586 3.674 14.062 1 95.25 106 SER A CA 1
ATOM 785 C C . SER A 1 106 ? 6.602 2.154 14.188 1 95.25 106 SER A C 1
ATOM 787 O O . SER A 1 106 ? 6.402 1.612 15.273 1 95.25 106 SER A O 1
ATOM 789 N N . ARG A 1 107 ? 6.762 1.521 13.086 1 96.31 107 ARG A N 1
ATOM 790 C CA . ARG A 1 107 ? 6.816 0.062 13.062 1 96.31 107 ARG A CA 1
ATOM 791 C C . ARG A 1 107 ? 8.031 -0.427 12.273 1 96.31 107 ARG A C 1
ATOM 793 O O . ARG A 1 107 ? 8.383 0.156 11.25 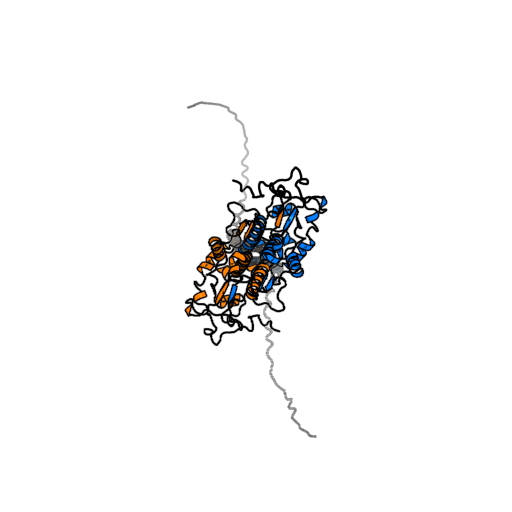1 96.31 107 ARG A O 1
ATOM 800 N N . ALA A 1 108 ? 8.586 -1.529 12.82 1 95.12 108 ALA A N 1
ATOM 801 C CA . ALA A 1 108 ? 9.68 -2.172 12.094 1 95.12 108 ALA A CA 1
ATOM 802 C C . ALA A 1 108 ? 9.141 -3.119 11.023 1 95.12 108 ALA A C 1
ATOM 804 O O . ALA A 1 108 ? 8.367 -4.027 11.32 1 95.12 108 ALA A O 1
ATOM 805 N N . VAL A 1 109 ? 9.531 -2.875 9.797 1 96.88 109 VAL A N 1
ATOM 806 C CA . VAL A 1 109 ? 9.203 -3.787 8.711 1 96.88 109 VAL A CA 1
ATOM 807 C C . VAL A 1 109 ? 10.102 -5.02 8.781 1 96.88 109 VAL A C 1
ATOM 809 O O . VAL A 1 109 ? 11.32 -4.902 8.945 1 96.88 109 VAL A O 1
ATOM 812 N N . ASP A 1 110 ? 9.508 -6.168 8.773 1 96.88 110 ASP A N 1
ATOM 813 C CA . ASP A 1 110 ? 10.289 -7.391 8.602 1 96.88 110 ASP A CA 1
ATOM 814 C C . ASP A 1 110 ? 10.648 -7.609 7.133 1 96.88 110 ASP A C 1
ATOM 816 O O . ASP A 1 110 ? 9.883 -8.227 6.387 1 96.88 110 ASP A O 1
ATOM 820 N N . GLY A 1 111 ? 11.828 -7.148 6.766 1 96.62 111 GLY A N 1
ATOM 821 C CA . GLY A 1 111 ? 12.273 -7.223 5.383 1 96.62 111 GLY A CA 1
ATOM 822 C C . GLY A 1 111 ? 13.359 -8.258 5.16 1 96.62 111 GLY A C 1
ATOM 823 O O . GLY A 1 111 ? 14.07 -8.211 4.156 1 96.62 111 GLY A O 1
ATOM 824 N N . ARG A 1 112 ? 13.609 -9.258 6.152 1 95.19 112 ARG A N 1
ATOM 825 C CA . ARG A 1 112 ? 14.648 -10.273 6.035 1 95.19 112 ARG A CA 1
ATOM 826 C C . ARG A 1 112 ? 14.367 -11.219 4.867 1 95.19 112 ARG A C 1
ATOM 828 O O . ARG A 1 112 ? 13.234 -11.656 4.68 1 95.19 112 ARG A O 1
ATOM 835 N N . LEU A 1 113 ? 15.344 -11.43 4.152 1 94.56 113 LEU A N 1
ATOM 836 C CA . LEU A 1 113 ? 15.219 -12.398 3.068 1 94.56 113 LEU A CA 1
ATOM 837 C C . LEU A 1 113 ? 15.289 -13.82 3.602 1 94.56 113 LEU A C 1
ATOM 839 O O . LEU A 1 113 ? 14.492 -14.68 3.203 1 94.56 113 LEU A O 1
ATOM 843 N N . HIS A 1 114 ? 16.281 -14.047 4.477 1 92.81 114 HIS A N 1
ATOM 844 C CA . HIS A 1 114 ? 16.406 -15.367 5.078 1 92.81 114 HIS A CA 1
ATOM 845 C C . HIS A 1 114 ? 15.211 -15.695 5.969 1 92.81 114 HIS A C 1
ATOM 847 O O . HIS A 1 114 ? 14.438 -14.797 6.328 1 92.81 114 HIS A O 1
ATOM 853 N N . VAL A 1 115 ? 15.055 -16.969 6.289 1 92.31 115 VAL A N 1
ATOM 854 C CA . VAL A 1 115 ? 13.938 -17.406 7.121 1 92.31 115 VAL A CA 1
ATOM 855 C C . VAL A 1 115 ? 14.43 -17.688 8.539 1 92.31 115 VAL A C 1
ATOM 857 O O . VAL A 1 115 ? 14.977 -18.766 8.805 1 92.31 115 VAL A O 1
ATOM 860 N N . PRO A 1 116 ? 14.156 -16.781 9.375 1 90.38 116 PRO A N 1
ATOM 861 C CA . PRO A 1 116 ? 14.547 -17.047 10.758 1 90.38 116 PRO A CA 1
ATOM 862 C C . PRO A 1 116 ? 13.586 -17.984 11.477 1 90.38 116 PRO A C 1
ATOM 864 O O . PRO A 1 116 ? 12.516 -18.281 10.961 1 90.38 116 PRO A O 1
ATOM 867 N N . ALA A 1 117 ? 13.969 -18.375 12.641 1 89.25 117 ALA A N 1
ATOM 868 C CA . ALA A 1 117 ? 13.141 -19.281 13.438 1 89.25 117 ALA A CA 1
ATOM 869 C C . ALA A 1 117 ? 11.805 -18.625 13.789 1 89.25 117 ALA A C 1
ATOM 871 O O . ALA A 1 117 ? 10.781 -19.297 13.906 1 89.25 117 ALA A O 1
ATOM 872 N N . ASN A 1 118 ? 11.812 -17.344 13.938 1 91.56 118 ASN A N 1
ATOM 873 C CA . ASN A 1 118 ? 10.609 -16.609 14.305 1 91.56 118 ASN A CA 1
ATOM 874 C C . ASN A 1 118 ? 9.969 -15.945 13.086 1 91.56 118 ASN A C 1
ATOM 876 O O . ASN A 1 118 ? 9.383 -14.867 13.203 1 91.56 118 ASN A O 1
ATOM 880 N N . ALA A 1 119 ? 10.125 -16.578 11.961 1 94.19 119 ALA A N 1
ATOM 881 C CA . ALA A 1 119 ? 9.555 -16 10.742 1 94.19 119 ALA A CA 1
ATOM 882 C C . ALA A 1 119 ? 8.039 -15.836 10.867 1 94.19 119 ALA A C 1
ATOM 884 O O . ALA A 1 119 ? 7.375 -16.641 11.539 1 94.19 119 ALA A O 1
ATOM 885 N N . SER A 1 120 ? 7.523 -14.852 10.25 1 97.44 120 SER A N 1
ATOM 886 C CA . SER A 1 120 ? 6.094 -14.547 10.273 1 97.44 120 SER A CA 1
ATOM 887 C C . SER A 1 120 ? 5.277 -15.68 9.664 1 97.44 120 SER A C 1
ATOM 889 O O . SER A 1 120 ? 5.703 -16.297 8.688 1 97.44 120 SER A O 1
ATOM 891 N N . ILE A 1 121 ? 4.066 -15.914 10.133 1 98.38 121 ILE A N 1
ATOM 892 C CA . ILE A 1 121 ? 3.135 -16.906 9.602 1 98.38 121 ILE A CA 1
ATOM 893 C C . ILE A 1 121 ? 2.791 -16.562 8.156 1 98.38 121 ILE A C 1
ATOM 895 O O . ILE A 1 121 ? 2.441 -17.453 7.371 1 98.38 121 ILE A O 1
ATOM 899 N N . PHE A 1 122 ? 2.955 -15.344 7.738 1 98.69 122 PHE A N 1
ATOM 900 C CA . PHE A 1 122 ? 2.568 -14.883 6.41 1 98.69 122 PHE A CA 1
ATOM 901 C C . PHE A 1 122 ? 3.617 -15.266 5.375 1 98.69 122 PHE A C 1
ATOM 903 O O . PHE A 1 122 ? 3.404 -15.086 4.176 1 98.69 122 PHE A O 1
ATOM 910 N N . ARG A 1 123 ? 4.75 -15.852 5.816 1 97.88 123 ARG A N 1
ATOM 911 C CA . ARG A 1 123 ? 5.773 -16.391 4.93 1 97.88 123 ARG A CA 1
ATOM 912 C C . ARG A 1 123 ? 5.684 -17.922 4.859 1 97.88 123 ARG A C 1
ATOM 914 O O . ARG A 1 123 ? 6.461 -18.547 4.148 1 97.88 123 ARG A O 1
ATOM 921 N N . ALA A 1 124 ? 4.73 -18.484 5.559 1 97.81 124 ALA A N 1
ATOM 922 C CA . ALA A 1 124 ? 4.637 -19.922 5.68 1 97.81 124 ALA A CA 1
ATOM 923 C C . ALA A 1 124 ? 3.975 -20.547 4.445 1 97.81 124 ALA A C 1
ATOM 925 O O . ALA A 1 124 ? 3.318 -19.844 3.676 1 97.81 124 ALA A O 1
ATOM 926 N N . GLU A 1 125 ? 4.176 -21.781 4.297 1 97 125 GLU A N 1
ATOM 927 C CA . GLU A 1 125 ? 3.529 -22.547 3.236 1 97 125 GLU A CA 1
ATOM 928 C C . GLU A 1 125 ? 2.029 -22.688 3.488 1 97 125 GLU A C 1
ATOM 930 O O . GLU A 1 125 ? 1.558 -22.438 4.602 1 97 125 GLU A O 1
ATOM 935 N N . PRO A 1 126 ? 1.324 -23.125 2.422 1 98.25 126 PRO A N 1
ATOM 936 C CA . PRO A 1 126 ? -0.121 -23.297 2.578 1 98.25 126 PRO A CA 1
ATOM 937 C C . PRO A 1 126 ? -0.473 -24.281 3.699 1 98.25 126 PRO A C 1
ATOM 939 O O . PRO A 1 126 ? 0.133 -25.344 3.809 1 98.25 126 PRO A O 1
ATOM 942 N N . SER A 1 127 ? -1.295 -23.953 4.535 1 98.44 127 SER A N 1
ATOM 943 C CA . SER A 1 127 ? -1.867 -24.734 5.629 1 98.44 127 SER A CA 1
ATOM 944 C C . SER A 1 127 ? -3.146 -24.078 6.156 1 98.44 127 SER A C 1
ATOM 946 O O . SER A 1 127 ? -3.445 -22.938 5.84 1 98.44 127 SER A O 1
ATOM 948 N N . ASN A 1 128 ? -3.898 -24.812 6.938 1 98.44 128 ASN A N 1
ATOM 949 C CA . ASN A 1 128 ? -5.098 -24.234 7.547 1 98.44 128 ASN A CA 1
ATOM 950 C C . ASN A 1 128 ? -4.77 -23.047 8.43 1 98.44 128 ASN A C 1
ATOM 952 O O . ASN A 1 128 ? -5.52 -22.062 8.453 1 98.44 128 ASN A O 1
ATOM 956 N N . GLU A 1 129 ? -3.691 -23.156 9.102 1 98.44 129 GLU A N 1
ATOM 957 C CA . GLU A 1 129 ? -3.277 -22.062 9.992 1 98.44 129 GLU A CA 1
ATOM 958 C C . GLU A 1 129 ? -2.908 -20.812 9.203 1 98.44 129 GLU A C 1
ATOM 960 O O . GLU A 1 129 ? -3.305 -19.703 9.57 1 98.44 129 GLU A O 1
ATOM 965 N N . THR A 1 130 ? -2.127 -21 8.156 1 98.69 130 THR A N 1
ATOM 966 C CA . THR A 1 130 ? -1.731 -19.891 7.312 1 98.69 130 THR A CA 1
ATOM 967 C C . THR A 1 130 ? -2.951 -19.25 6.648 1 98.69 130 THR A C 1
ATOM 969 O O . THR A 1 130 ? -3.062 -18.016 6.59 1 98.69 130 THR A O 1
ATOM 972 N N . ASP A 1 131 ? -3.875 -20.078 6.199 1 98.75 131 ASP A N 1
ATOM 973 C CA . ASP A 1 131 ? -5.086 -19.578 5.559 1 98.75 131 ASP A CA 1
ATOM 974 C C . ASP A 1 131 ? -5.941 -18.781 6.543 1 98.75 131 ASP A C 1
ATOM 976 O O . ASP A 1 131 ? -6.512 -17.75 6.188 1 98.75 131 ASP A O 1
ATOM 980 N N . ALA A 1 132 ? -6.035 -19.25 7.738 1 98.62 132 ALA A N 1
ATOM 981 C CA . ALA A 1 132 ? -6.805 -18.547 8.766 1 98.62 132 ALA A CA 1
ATOM 982 C C . ALA A 1 132 ? -6.195 -17.188 9.062 1 98.62 132 ALA A C 1
ATOM 984 O O . ALA A 1 132 ? -6.922 -16.219 9.289 1 98.62 132 ALA A O 1
ATOM 985 N N . ALA A 1 133 ? -4.871 -17.109 9.117 1 98.75 133 ALA A N 1
ATOM 986 C CA . ALA A 1 133 ? -4.195 -15.836 9.359 1 98.75 133 ALA A CA 1
ATOM 987 C C . ALA A 1 133 ? -4.488 -14.836 8.242 1 98.75 133 ALA A C 1
ATOM 989 O O . ALA A 1 133 ? -4.781 -13.672 8.516 1 98.75 133 ALA A O 1
ATOM 990 N N . TRP A 1 134 ? -4.414 -15.328 7.008 1 98.81 134 TRP A N 1
ATOM 991 C CA . TRP A 1 134 ? -4.703 -14.469 5.863 1 98.81 134 TRP A CA 1
ATOM 992 C C . TRP A 1 134 ? -6.164 -14.031 5.867 1 98.81 134 TRP A C 1
ATOM 994 O O . TRP A 1 134 ? -6.473 -12.867 5.574 1 98.81 134 TRP A O 1
ATOM 1004 N N . ASP A 1 135 ? -7.07 -14.922 6.207 1 98.06 135 ASP A N 1
ATOM 1005 C CA . ASP A 1 135 ? -8.492 -14.594 6.305 1 98.06 135 ASP A CA 1
ATOM 1006 C C . ASP A 1 135 ? -8.734 -13.531 7.375 1 98.06 135 ASP A C 1
ATOM 1008 O O . ASP A 1 135 ? -9.578 -12.648 7.199 1 98.06 135 ASP A O 1
ATOM 1012 N N . ASP A 1 136 ? -8.008 -13.578 8.398 1 98 136 ASP A N 1
ATOM 1013 C CA . ASP A 1 136 ? -8.164 -12.633 9.508 1 98 136 ASP A CA 1
ATOM 1014 C C . ASP A 1 136 ? -7.77 -11.219 9.078 1 98 136 ASP A C 1
ATOM 1016 O O . ASP A 1 136 ? -8.547 -10.281 9.234 1 98 136 ASP A O 1
ATOM 1020 N N . VAL A 1 137 ? -6.605 -11.078 8.453 1 98.69 137 VAL A N 1
ATOM 1021 C CA . VAL A 1 137 ? -6.121 -9.734 8.133 1 98.69 137 VAL A CA 1
ATOM 1022 C C . VAL A 1 137 ? -6.879 -9.188 6.926 1 98.69 137 VAL A C 1
ATOM 1024 O O . VAL A 1 137 ? -6.852 -7.984 6.66 1 98.69 137 VAL A O 1
ATOM 1027 N N . SER A 1 138 ? -7.582 -10.023 6.176 1 98.25 138 SER A N 1
ATOM 1028 C CA . SER A 1 138 ? -8.414 -9.555 5.07 1 98.25 138 SER A CA 1
ATOM 1029 C C . SER A 1 138 ? -9.859 -9.344 5.516 1 98.25 138 SER A C 1
ATOM 1031 O O . SER A 1 138 ? -10.719 -9.016 4.699 1 98.25 138 SER A O 1
ATOM 1033 N N . ALA A 1 139 ? -10.109 -9.602 6.793 1 97.19 139 ALA A N 1
ATOM 1034 C CA . ALA A 1 139 ? -11.445 -9.461 7.379 1 97.19 139 ALA A CA 1
ATOM 1035 C C . ALA A 1 139 ? -12.445 -10.367 6.676 1 97.19 139 ALA A C 1
ATOM 1037 O O . ALA A 1 139 ? -13.594 -9.977 6.445 1 97.19 139 ALA A O 1
ATOM 1038 N N . GLU A 1 140 ? -11.984 -11.562 6.344 1 95 140 GLU A N 1
ATOM 1039 C CA . GLU A 1 140 ? -12.922 -12.531 5.797 1 95 140 GLU A CA 1
ATOM 1040 C C . GLU A 1 140 ? -14.055 -12.82 6.777 1 95 140 GLU A C 1
ATOM 1042 O O . GLU A 1 140 ? -13.82 -12.977 7.977 1 95 140 GLU A O 1
ATOM 1047 N N . ALA A 1 141 ? -15.289 -12.844 6.363 1 92.75 141 ALA A N 1
ATOM 1048 C CA . ALA A 1 141 ? -16.5 -13.047 7.148 1 92.75 141 ALA A CA 1
ATOM 1049 C C . ALA A 1 141 ? -16.953 -11.742 7.805 1 92.75 141 ALA A C 1
ATOM 1051 O O . ALA A 1 141 ? -18.062 -11.664 8.336 1 92.75 141 ALA A O 1
ATOM 1052 N N . TYR A 1 142 ? -16.156 -10.711 7.781 1 96 142 TYR A N 1
ATOM 1053 C CA . TYR A 1 142 ? -16.453 -9.414 8.383 1 96 142 TYR A CA 1
ATOM 1054 C C . TYR A 1 142 ? -16.25 -8.289 7.367 1 96 142 TYR A C 1
ATOM 1056 O O . TYR A 1 142 ? -15.672 -7.25 7.691 1 96 142 TYR A O 1
ATOM 1064 N N . GLU A 1 143 ? -16.656 -8.477 6.191 1 95.19 143 GLU A N 1
ATOM 1065 C CA . GLU A 1 143 ? -16.281 -7.633 5.062 1 95.19 143 GLU A CA 1
ATOM 1066 C C . GLU A 1 143 ? -17.094 -6.344 5.047 1 95.19 143 GLU A C 1
ATOM 1068 O O . GLU A 1 143 ? -16.672 -5.336 4.477 1 95.19 143 GLU A O 1
ATOM 1073 N N . VAL A 1 144 ? -18.281 -6.383 5.723 1 97.88 144 VAL A N 1
ATOM 1074 C CA . VAL A 1 144 ? -19.234 -5.309 5.473 1 97.88 144 VAL A CA 1
ATOM 1075 C C . VAL A 1 144 ? -19.562 -4.598 6.785 1 97.88 144 VAL A C 1
ATOM 1077 O O . VAL A 1 144 ? -19.875 -5.242 7.785 1 97.88 144 VAL A O 1
ATOM 1080 N N . VAL A 1 145 ? -19.453 -3.287 6.781 1 98.12 145 VAL A N 1
ATOM 1081 C CA . VAL A 1 145 ? -20 -2.424 7.824 1 98.12 145 VAL A CA 1
ATOM 1082 C C . VAL A 1 145 ? -21.109 -1.551 7.246 1 98.12 145 VAL A C 1
ATOM 1084 O O . VAL A 1 145 ? -21.266 -1.456 6.023 1 98.12 145 VAL A O 1
ATOM 1087 N N . LEU A 1 146 ? -21.953 -0.957 8.109 1 98.19 146 LEU A N 1
ATOM 1088 C CA . LEU A 1 146 ? -23.062 -0.137 7.66 1 98.19 146 LEU A CA 1
ATOM 1089 C C . LEU A 1 146 ? -22.812 1.339 7.941 1 98.19 146 LEU A C 1
ATOM 1091 O O . LEU A 1 146 ? -22.266 1.691 8.992 1 98.19 146 LEU A O 1
ATOM 1095 N N . VAL A 1 147 ? -23.141 2.168 6.965 1 98.19 147 VAL A N 1
ATOM 1096 C CA . VAL A 1 147 ? -23.062 3.615 7.141 1 98.19 147 VAL A CA 1
ATOM 1097 C C . VAL A 1 147 ? -24.391 4.254 6.746 1 98.19 147 VAL A C 1
ATOM 1099 O O . VAL A 1 147 ? -25.172 3.668 5.984 1 98.19 147 VAL A O 1
ATOM 1102 N N . ASN A 1 148 ? -24.641 5.426 7.262 1 97.62 148 ASN A N 1
ATOM 1103 C CA . ASN A 1 148 ? -25.891 6.094 6.891 1 97.62 148 ASN A CA 1
ATOM 1104 C C . ASN A 1 148 ? -25.703 6.969 5.652 1 97.62 148 ASN A C 1
ATOM 1106 O O . ASN A 1 148 ? -24.609 7.066 5.113 1 97.62 148 ASN A O 1
ATOM 1110 N N . ALA A 1 149 ? -26.781 7.562 5.266 1 97.94 149 ALA A N 1
ATOM 1111 C CA . ALA A 1 149 ? -26.812 8.336 4.027 1 97.94 149 ALA A CA 1
ATOM 1112 C C . ALA A 1 149 ? -25.875 9.539 4.113 1 97.94 149 ALA A C 1
ATOM 1114 O O . ALA A 1 149 ? -25.219 9.891 3.129 1 97.94 149 ALA A O 1
ATOM 1115 N N . THR A 1 150 ? -25.812 10.148 5.207 1 97.75 150 THR A N 1
ATOM 1116 C CA . THR A 1 150 ? -24.984 11.336 5.383 1 97.75 150 THR A CA 1
ATOM 1117 C C . THR A 1 150 ? -23.5 11 5.184 1 97.75 150 THR A C 1
ATOM 1119 O O . THR A 1 150 ? -22.781 11.742 4.516 1 97.75 150 THR A O 1
ATOM 1122 N N . VAL A 1 151 ? -23.125 9.891 5.711 1 97.62 151 VAL A N 1
ATOM 1123 C CA . VAL A 1 151 ? -21.75 9.43 5.586 1 97.62 151 VAL A CA 1
ATOM 1124 C C . VAL A 1 151 ? -21.438 9.086 4.129 1 97.62 151 VAL A C 1
ATOM 1126 O O . VAL A 1 151 ? -20.391 9.461 3.6 1 97.62 151 VAL A O 1
ATOM 1129 N N . LEU A 1 152 ? -22.344 8.375 3.518 1 98.06 152 LEU A N 1
ATOM 1130 C CA . LEU A 1 152 ? -22.156 8 2.119 1 98.06 152 LEU A CA 1
ATOM 1131 C C . LEU A 1 152 ? -22.031 9.242 1.238 1 98.06 152 LEU A C 1
ATOM 1133 O O . LEU A 1 152 ? -21.172 9.297 0.358 1 98.06 152 LEU A O 1
ATOM 1137 N N . GLU A 1 153 ? -22.828 10.25 1.484 1 97.88 153 GLU A N 1
ATOM 1138 C CA . GLU A 1 153 ? -22.797 11.5 0.733 1 97.88 153 GLU A CA 1
ATOM 1139 C C . GLU A 1 153 ? -21.484 12.242 0.948 1 97.88 153 GLU A C 1
ATOM 1141 O O . GLU A 1 153 ? -20.891 12.766 -0.001 1 97.88 153 GLU A O 1
ATOM 1146 N N . ARG A 1 154 ? -21.109 12.266 2.145 1 96.88 154 ARG A N 1
ATOM 1147 C CA . ARG A 1 154 ? -19.844 12.938 2.465 1 96.88 154 ARG A CA 1
ATOM 1148 C C . ARG A 1 154 ? -18.672 12.258 1.775 1 96.88 154 ARG A C 1
ATOM 1150 O O . ARG A 1 154 ? -17.688 12.922 1.429 1 96.88 154 ARG A O 1
ATOM 1157 N N . ALA A 1 155 ? -18.781 10.977 1.571 1 96.56 155 ALA A N 1
ATOM 1158 C CA . ALA A 1 155 ? -17.719 10.219 0.909 1 96.56 155 ALA A CA 1
ATOM 1159 C C . ALA A 1 155 ? -17.797 10.383 -0.606 1 96.56 155 ALA A C 1
ATOM 1161 O O . ALA A 1 155 ? -16.953 9.852 -1.336 1 96.56 155 ALA A O 1
ATOM 1162 N N . GLY A 1 156 ? -18.797 11.07 -1.072 1 95.12 156 GLY A N 1
ATOM 1163 C CA . GLY A 1 156 ? -18.875 11.414 -2.482 1 95.12 156 GLY A CA 1
ATOM 1164 C C . GLY A 1 156 ? -19.844 10.555 -3.266 1 95.12 156 GLY A C 1
ATOM 1165 O O . GLY A 1 156 ? -19.844 10.57 -4.5 1 95.12 156 GLY A O 1
ATOM 1166 N N . PHE A 1 157 ? -20.688 9.812 -2.52 1 97 157 PHE A N 1
ATOM 1167 C CA . PHE A 1 157 ? -21.625 8.906 -3.182 1 97 157 PHE A CA 1
ATOM 1168 C C . PHE A 1 157 ? -23.062 9.391 -3.004 1 97 157 PHE A C 1
ATOM 1170 O O . PHE A 1 157 ? -23.422 9.859 -1.925 1 97 157 PHE A O 1
ATOM 1177 N N . ASN A 1 158 ? -23.812 9.32 -4.074 1 97.12 158 ASN A N 1
ATOM 1178 C CA . ASN A 1 158 ? -25.234 9.609 -3.99 1 97.12 158 ASN A CA 1
ATOM 1179 C C . ASN A 1 158 ? -26.016 8.422 -3.428 1 97.12 158 ASN A C 1
ATOM 1181 O O . ASN A 1 158 ? -26.203 7.414 -4.109 1 97.12 158 ASN A O 1
ATOM 1185 N N . PRO A 1 159 ? -26.531 8.562 -2.27 1 97.44 159 PRO A N 1
ATOM 1186 C CA . PRO A 1 159 ? -27.188 7.422 -1.621 1 97.44 159 PRO A CA 1
ATOM 1187 C C . PRO A 1 159 ? -28.312 6.832 -2.465 1 97.44 159 PRO A C 1
ATOM 1189 O O . PRO A 1 159 ? -28.562 5.625 -2.4 1 97.44 159 PRO A O 1
ATOM 1192 N N . ALA A 1 160 ? -28.938 7.57 -3.266 1 96.75 160 ALA A N 1
ATOM 1193 C CA . ALA A 1 160 ? -30.062 7.105 -4.066 1 96.75 160 ALA A CA 1
ATOM 1194 C C . ALA A 1 160 ? -29.609 6.07 -5.094 1 96.75 160 ALA A C 1
ATOM 1196 O O . ALA A 1 160 ? -30.453 5.367 -5.676 1 96.75 160 ALA A O 1
ATOM 1197 N N . HIS A 1 161 ? -28.375 5.918 -5.309 1 97.31 161 HIS A N 1
ATOM 1198 C CA . HIS A 1 161 ? -27.875 5.055 -6.379 1 97.31 161 HIS A CA 1
ATOM 1199 C C . HIS A 1 161 ? -27.234 3.791 -5.816 1 97.31 161 HIS A C 1
ATOM 1201 O O . HIS A 1 161 ? -26.688 2.984 -6.566 1 97.31 161 HIS A O 1
ATOM 1207 N N . TYR A 1 162 ? -27.312 3.617 -4.512 1 97.81 162 TYR A N 1
ATOM 1208 C CA . TYR A 1 162 ? -26.562 2.514 -3.916 1 97.81 162 TYR A CA 1
ATOM 1209 C C . TYR A 1 162 ? -27.5 1.589 -3.137 1 97.81 162 TYR A C 1
ATOM 1211 O O . TYR A 1 162 ? -28.625 1.963 -2.809 1 97.81 162 TYR A O 1
ATOM 1219 N N . PHE A 1 163 ? -27.031 0.399 -2.928 1 97.44 163 PHE A N 1
ATOM 1220 C CA . PHE A 1 163 ? -27.797 -0.662 -2.277 1 97.44 163 PHE A CA 1
ATOM 1221 C C . PHE A 1 163 ? -28.016 -0.341 -0.805 1 97.44 163 PHE A C 1
ATOM 1223 O O . PHE A 1 163 ? -27.062 -0.102 -0.063 1 97.44 163 PHE A O 1
ATOM 1230 N N . LYS A 1 164 ? -29.281 -0.344 -0.442 1 96.19 164 LYS A N 1
ATOM 1231 C CA . LYS A 1 164 ? -29.688 -0.138 0.946 1 96.19 164 LYS A CA 1
ATOM 1232 C C . LYS A 1 164 ? -29.922 -1.47 1.653 1 96.19 164 LYS A C 1
ATOM 1234 O O . LYS A 1 164 ? -30.625 -2.344 1.126 1 96.19 164 LYS A O 1
ATOM 1239 N N . ALA A 1 165 ? -29.312 -1.565 2.838 1 95.56 165 ALA A N 1
ATOM 1240 C CA . ALA A 1 165 ? -29.562 -2.783 3.607 1 95.56 165 ALA A CA 1
ATOM 1241 C C . ALA A 1 165 ? -31.031 -2.941 3.938 1 95.56 165 ALA A C 1
ATOM 1243 O O . ALA A 1 165 ? -31.688 -1.993 4.391 1 95.56 165 ALA A O 1
ATOM 1244 N N . PRO A 1 166 ? -31.516 -4.129 3.717 1 91.69 166 PRO A N 1
ATOM 1245 C CA . PRO A 1 166 ? -32.906 -4.352 4.078 1 91.69 166 PRO A CA 1
ATOM 1246 C C . PRO A 1 166 ? -33.156 -4.23 5.578 1 91.69 166 PRO A C 1
ATOM 1248 O O . PRO A 1 166 ? -32.25 -4.441 6.379 1 91.69 166 PRO A O 1
ATOM 1251 N N . SER A 1 167 ? -34.406 -3.896 5.895 1 89.06 167 SER A N 1
ATOM 1252 C CA . SER A 1 167 ? -34.781 -3.77 7.301 1 89.06 167 SER A CA 1
ATOM 1253 C C . SER A 1 167 ? -34.594 -5.09 8.039 1 89.06 167 SER A C 1
ATOM 1255 O O . SER A 1 167 ? -34.344 -5.102 9.25 1 89.06 167 SER A O 1
ATOM 1257 N N . SER A 1 168 ? -34.656 -6.164 7.312 1 89.38 168 SER A N 1
ATOM 1258 C CA . SER A 1 168 ? -34.562 -7.496 7.902 1 89.38 168 SER A CA 1
ATOM 1259 C C . SER A 1 168 ? -33.188 -7.746 8.508 1 89.38 168 SER A C 1
ATOM 1261 O O . SER A 1 168 ? -33 -8.68 9.289 1 89.38 168 SER A O 1
ATOM 1263 N N . TRP A 1 169 ? -32.219 -6.879 8.125 1 91.69 169 TRP A N 1
ATOM 1264 C CA . TRP A 1 169 ? -30.891 -7.039 8.688 1 91.69 169 TRP A CA 1
ATOM 1265 C C . TRP A 1 169 ? -30.859 -6.621 10.156 1 91.69 169 TRP A C 1
ATOM 1267 O O . TRP A 1 169 ? -29.938 -6.977 10.891 1 91.69 169 TRP A O 1
ATOM 1277 N N . GLY A 1 170 ? -31.797 -5.84 10.547 1 90.56 170 GLY A N 1
ATOM 1278 C CA . GLY A 1 170 ? -31.953 -5.516 11.953 1 90.56 170 GLY A CA 1
ATOM 1279 C C . GLY A 1 170 ? -31.094 -4.355 12.398 1 90.56 170 GLY A C 1
ATOM 1280 O O . GLY A 1 170 ? -30.75 -4.25 13.578 1 90.56 170 GLY A O 1
ATOM 1281 N N . HIS A 1 171 ? -30.641 -3.445 11.523 1 92.06 171 HIS A N 1
ATOM 1282 C CA . HIS A 1 171 ? -29.766 -2.34 11.883 1 92.06 171 HIS A CA 1
ATOM 1283 C C . HIS A 1 171 ? -30.438 -0.995 11.633 1 92.06 171 HIS A C 1
ATOM 1285 O O . HIS A 1 171 ? -29.766 0.023 11.477 1 92.06 171 HIS A O 1
ATOM 1291 N N . GLY A 1 172 ? -31.734 -1.027 11.523 1 89.38 172 GLY A N 1
ATOM 1292 C CA . GLY A 1 172 ? -32.438 0.208 11.25 1 89.38 172 GLY A CA 1
ATOM 1293 C C . GLY A 1 172 ? -32.562 0.525 9.773 1 89.38 172 GLY A C 1
ATOM 1294 O O . GLY A 1 172 ? -31.969 -0.169 8.938 1 89.38 172 GLY A O 1
ATOM 1295 N N . GLU A 1 173 ? -33.281 1.646 9.469 1 90.69 173 GLU A N 1
ATOM 1296 C CA . GLU A 1 173 ? -33.5 2.049 8.078 1 90.69 173 GLU A CA 1
ATOM 1297 C C . GLU A 1 173 ? -32.438 3.027 7.617 1 90.69 173 GLU A C 1
ATOM 1299 O O . GLU A 1 173 ? -31.797 3.707 8.438 1 90.69 173 GLU A O 1
ATOM 1304 N N . GLY A 1 174 ? -32.188 2.955 6.371 1 94.44 174 GLY A N 1
ATOM 1305 C CA . GLY A 1 174 ? -31.328 3.963 5.781 1 94.44 174 GLY A CA 1
ATOM 1306 C C . GLY A 1 174 ? -29.859 3.65 5.949 1 94.44 174 GLY A C 1
ATOM 1307 O O . GLY A 1 174 ? -29.031 4.562 6.07 1 94.44 174 GLY A O 1
ATOM 1308 N N . GLN A 1 175 ? -29.578 2.338 6.031 1 97.44 175 GLN A N 1
ATOM 1309 C CA . GLN A 1 175 ? -28.188 1.915 6.176 1 97.44 175 GLN A CA 1
ATOM 1310 C C . GLN A 1 175 ? -27.656 1.359 4.863 1 97.44 175 GLN A C 1
ATOM 1312 O O . GLN A 1 175 ? -28.375 0.686 4.121 1 97.44 175 GLN A O 1
ATOM 1317 N N . TYR A 1 176 ? -26.438 1.632 4.609 1 98.38 176 TYR A N 1
ATOM 1318 C CA . TYR A 1 176 ? -25.766 1.218 3.379 1 98.38 176 TYR A CA 1
ATOM 1319 C C . TYR A 1 176 ? -24.562 0.345 3.684 1 98.38 176 TYR A C 1
ATOM 1321 O O . TYR A 1 176 ? -23.656 0.755 4.422 1 98.38 176 TYR A O 1
ATOM 1329 N N . PRO A 1 177 ? -24.5 -0.899 3.123 1 98.38 177 PRO A N 1
ATOM 1330 C CA . PRO A 1 177 ? -23.328 -1.759 3.314 1 98.38 177 PRO A CA 1
ATOM 1331 C C . PRO A 1 177 ? -22.109 -1.264 2.551 1 98.38 177 PRO A C 1
ATOM 1333 O O . PRO A 1 177 ? -22.188 -0.983 1.353 1 98.38 177 PRO A O 1
ATOM 1336 N N . VAL A 1 178 ? -21.016 -1.122 3.232 1 98.69 178 VAL A N 1
ATOM 1337 C CA . VAL A 1 178 ? -19.766 -0.729 2.604 1 98.69 178 VAL A CA 1
ATOM 1338 C C . VAL A 1 178 ? -18.625 -1.62 3.111 1 98.69 178 VAL A C 1
ATOM 1340 O O . VAL A 1 178 ? -18.75 -2.252 4.164 1 98.69 178 VAL A O 1
ATOM 1343 N N . GLN A 1 179 ? -17.625 -1.746 2.314 1 98.38 179 GLN A N 1
ATOM 1344 C CA . GLN A 1 179 ? -16.359 -2.357 2.727 1 98.38 179 GLN A CA 1
ATOM 1345 C C . GLN A 1 179 ? -15.289 -1.3 2.975 1 98.38 179 GLN A C 1
ATOM 1347 O O . GLN A 1 179 ? -15.359 -0.199 2.422 1 98.38 179 GLN A O 1
ATOM 1352 N N . ILE A 1 180 ? -14.352 -1.61 3.861 1 98.62 180 ILE A N 1
ATOM 1353 C CA . ILE A 1 180 ? -13.156 -0.787 4.016 1 98.62 180 ILE A CA 1
ATOM 1354 C C . ILE A 1 180 ? -12.086 -1.246 3.031 1 98.62 180 ILE A C 1
ATOM 1356 O O . ILE A 1 180 ? -11.758 -2.434 2.969 1 98.62 180 ILE A O 1
ATOM 1360 N N . ASP A 1 181 ? -11.531 -0.39 2.348 1 98.56 181 ASP A N 1
ATOM 1361 C CA . ASP A 1 181 ? -10.773 -0.63 1.125 1 98.56 181 ASP A CA 1
ATOM 1362 C C . ASP A 1 181 ? -9.578 -1.546 1.391 1 98.56 181 ASP A C 1
ATOM 1364 O O . ASP A 1 181 ? -9.312 -2.463 0.612 1 98.56 181 ASP A O 1
ATOM 1368 N N . VAL A 1 182 ? -8.836 -1.369 2.484 1 98.81 182 VAL A N 1
ATOM 1369 C CA . VAL A 1 182 ? -7.605 -2.115 2.736 1 98.81 182 VAL A CA 1
ATOM 1370 C C . VAL A 1 182 ? -7.918 -3.605 2.844 1 98.81 182 VAL A C 1
ATOM 1372 O O . VAL A 1 182 ? -7.117 -4.445 2.428 1 98.81 182 VAL A O 1
ATOM 1375 N N . PHE A 1 183 ? -9.047 -3.939 3.381 1 98.81 183 PHE A N 1
ATOM 1376 C CA . PHE A 1 183 ? -9.367 -5.352 3.557 1 98.81 183 PHE A CA 1
ATOM 1377 C C . PHE A 1 183 ? -9.609 -6.023 2.211 1 98.81 183 PHE A C 1
ATOM 1379 O O . PHE A 1 183 ? -9.25 -7.191 2.023 1 98.81 183 PHE A O 1
ATOM 1386 N N . HIS A 1 184 ? -10.219 -5.309 1.312 1 98.62 184 HIS A N 1
ATOM 1387 C CA . HIS A 1 184 ? -10.328 -5.855 -0.034 1 98.62 184 HIS A CA 1
ATOM 1388 C C . HIS A 1 184 ? -8.961 -5.996 -0.69 1 98.62 184 HIS A C 1
ATOM 1390 O O . HIS A 1 184 ? -8.703 -6.973 -1.399 1 98.62 184 HIS A O 1
ATOM 1396 N N . GLN A 1 185 ? -8.109 -5.004 -0.505 1 98.81 185 GLN A N 1
ATOM 1397 C CA . GLN A 1 185 ? -6.762 -5.082 -1.057 1 98.81 185 GLN A CA 1
ATOM 1398 C C . GLN A 1 185 ? -6.023 -6.309 -0.53 1 98.81 185 GLN A C 1
ATOM 1400 O O . GLN A 1 185 ? -5.352 -7.012 -1.289 1 98.81 185 GLN A O 1
ATOM 1405 N N . ILE A 1 186 ? -6.164 -6.566 0.755 1 98.94 186 ILE A N 1
ATOM 1406 C CA . ILE A 1 186 ? -5.496 -7.723 1.344 1 98.94 186 ILE A CA 1
ATOM 1407 C C . ILE A 1 186 ? -6.168 -9.008 0.862 1 98.94 186 ILE A C 1
ATOM 1409 O O . ILE A 1 186 ? -5.5 -10.016 0.639 1 98.94 186 ILE A O 1
ATOM 1413 N N . HIS A 1 187 ? -7.512 -9.016 0.714 1 98.69 187 HIS A N 1
ATOM 1414 C CA . HIS A 1 187 ? -8.211 -10.117 0.063 1 98.69 187 HIS A CA 1
ATOM 1415 C C . HIS A 1 187 ? -7.613 -10.414 -1.311 1 98.69 187 HIS A C 1
ATOM 1417 O O . HIS A 1 187 ? -7.379 -11.578 -1.654 1 98.69 187 HIS A O 1
ATOM 1423 N N . CYS A 1 188 ? -7.398 -9.336 -2.1 1 98.88 188 CYS A N 1
ATOM 1424 C CA . CYS A 1 188 ? -6.801 -9.477 -3.422 1 98.88 188 CYS A CA 1
ATOM 1425 C C . CYS A 1 188 ? -5.406 -10.078 -3.328 1 98.88 188 CYS A C 1
ATOM 1427 O O . CYS A 1 188 ? -5.055 -10.969 -4.109 1 98.88 188 CYS A O 1
ATOM 1429 N N . LEU A 1 189 ? -4.59 -9.594 -2.369 1 98.94 189 LEU A N 1
ATOM 1430 C CA . LEU A 1 189 ? -3.252 -10.156 -2.215 1 98.94 189 LEU A CA 1
ATOM 1431 C C . LEU A 1 189 ? -3.324 -11.633 -1.835 1 98.94 189 LEU A C 1
ATOM 1433 O O . LEU A 1 189 ? -2.498 -12.438 -2.277 1 98.94 189 LEU A O 1
ATOM 1437 N N . ASN A 1 190 ? -4.285 -11.969 -0.986 1 98.88 190 ASN A N 1
ATOM 1438 C CA . ASN A 1 190 ? -4.488 -13.367 -0.625 1 98.88 190 ASN A CA 1
ATOM 1439 C C . ASN A 1 190 ? -4.855 -14.219 -1.84 1 98.88 190 ASN A C 1
ATOM 1441 O O . ASN A 1 190 ? -4.406 -15.359 -1.97 1 98.88 190 ASN A O 1
ATOM 1445 N N . ALA A 1 191 ? -5.695 -13.695 -2.721 1 98.75 191 ALA A N 1
ATOM 1446 C CA . ALA A 1 191 ? -6.027 -14.391 -3.959 1 98.75 191 ALA A CA 1
ATOM 1447 C C . ALA A 1 191 ? -4.777 -14.625 -4.805 1 98.75 191 ALA A C 1
ATOM 1449 O O . ALA A 1 191 ? -4.59 -15.719 -5.355 1 98.75 191 ALA A O 1
ATOM 1450 N N . VAL A 1 192 ? -3.949 -13.648 -4.875 1 98.69 192 VAL A N 1
ATOM 1451 C CA . VAL A 1 192 ? -2.684 -13.734 -5.594 1 98.69 192 VAL A CA 1
ATOM 1452 C C . VAL A 1 192 ? -1.784 -14.773 -4.938 1 98.69 192 VAL A C 1
ATOM 1454 O O . VAL A 1 192 ? -1.195 -15.617 -5.621 1 98.69 192 VAL A O 1
ATOM 1457 N N . ARG A 1 193 ? -1.69 -14.734 -3.609 1 98.81 193 ARG A N 1
ATOM 1458 C CA . ARG A 1 193 ? -0.934 -15.734 -2.857 1 98.81 193 ARG A CA 1
ATOM 1459 C C . ARG A 1 193 ? -1.394 -17.141 -3.205 1 98.81 193 ARG A C 1
ATOM 1461 O O . ARG A 1 193 ? -0.571 -18.031 -3.473 1 98.81 193 ARG A O 1
ATOM 1468 N N . LYS A 1 194 ? -2.676 -17.359 -3.17 1 98.69 194 LYS A N 1
ATOM 1469 C CA . LYS A 1 194 ? -3.201 -18.703 -3.449 1 98.69 194 LYS A CA 1
ATOM 1470 C C . LYS A 1 194 ? -2.885 -19.125 -4.879 1 98.69 194 LYS A C 1
ATOM 1472 O O . LYS A 1 194 ? -2.639 -20.297 -5.141 1 98.69 194 LYS A O 1
ATOM 1477 N N . GLN A 1 195 ? -2.898 -18.188 -5.801 1 98.44 195 GLN A N 1
ATOM 1478 C CA . GLN A 1 195 ? -2.541 -18.484 -7.18 1 98.44 195 GLN A CA 1
ATOM 1479 C C . GLN A 1 195 ? -1.076 -18.906 -7.289 1 98.44 195 GLN A C 1
ATOM 1481 O O . GLN A 1 195 ? -0.722 -19.734 -8.125 1 98.44 195 GLN A O 1
ATOM 1486 N N . MET A 1 196 ? -0.163 -18.281 -6.48 1 97.75 196 MET A N 1
ATOM 1487 C CA . MET A 1 196 ? 1.24 -18.688 -6.441 1 97.75 196 MET A CA 1
ATOM 1488 C C . MET A 1 196 ? 1.368 -20.188 -6.16 1 97.75 196 MET A C 1
ATOM 1490 O O . MET A 1 196 ? 2.305 -20.828 -6.633 1 97.75 196 MET A O 1
ATOM 1494 N N . TYR A 1 197 ? 0.406 -20.656 -5.348 1 97.5 197 TYR A N 1
ATOM 1495 C CA . TYR A 1 197 ? 0.363 -22.062 -4.969 1 97.5 197 TYR A CA 1
ATOM 1496 C C . TYR A 1 197 ? -0.76 -22.781 -5.695 1 97.5 197 TYR A C 1
ATOM 1498 O O . TYR A 1 197 ? -1.546 -23.5 -5.078 1 97.5 197 TYR A O 1
ATOM 1506 N N . TYR A 1 198 ? -0.819 -22.594 -6.98 1 96.88 198 TYR A N 1
ATOM 1507 C CA . TYR A 1 198 ? -1.868 -23.109 -7.852 1 96.88 198 TYR A CA 1
ATOM 1508 C C . TYR A 1 198 ? -2.098 -24.594 -7.609 1 96.88 198 TYR A C 1
ATOM 1510 O O . TYR A 1 198 ? -3.24 -25.047 -7.484 1 96.88 198 TYR A O 1
ATOM 1518 N N . GLN A 1 199 ? -1.044 -25.375 -7.523 1 94.94 199 GLN A N 1
ATOM 1519 C CA . GLN A 1 199 ? -1.169 -26.828 -7.367 1 94.94 199 GLN A CA 1
ATOM 1520 C C . GLN A 1 199 ? -1.938 -27.172 -6.098 1 94.94 199 GLN A C 1
ATOM 1522 O O . GLN A 1 199 ? -2.758 -28.094 -6.098 1 94.94 199 GLN A O 1
ATOM 1527 N N . HIS A 1 200 ? -1.693 -26.422 -5.074 1 96.81 200 HIS A N 1
ATOM 1528 C CA . HIS A 1 200 ? -2.32 -26.703 -3.789 1 96.81 200 HIS A CA 1
ATOM 1529 C C . HIS A 1 200 ? -3.775 -26.25 -3.773 1 96.81 200 HIS A C 1
ATOM 1531 O O . HIS A 1 200 ? -4.66 -26.984 -3.342 1 96.81 200 HIS A O 1
ATOM 1537 N N . TYR A 1 201 ? -4.023 -25.078 -4.312 1 98.19 201 TYR A N 1
ATOM 1538 C CA . TYR A 1 201 ? -5.312 -24.453 -4.047 1 98.19 201 TYR A CA 1
ATOM 1539 C C . TYR A 1 201 ? -6.285 -24.703 -5.195 1 98.19 201 TYR A C 1
ATOM 1541 O O . TYR A 1 201 ? -7.5 -24.734 -4.992 1 98.19 201 TYR A O 1
ATOM 1549 N N . TYR A 1 202 ? -5.762 -24.875 -6.469 1 97.62 202 TYR A N 1
ATOM 1550 C CA . TYR A 1 202 ? -6.715 -24.734 -7.562 1 97.62 202 TYR A CA 1
ATOM 1551 C C . TYR A 1 202 ? -6.578 -25.891 -8.555 1 97.62 202 TYR A C 1
ATOM 1553 O O . TYR A 1 202 ? -7.457 -26.094 -9.391 1 97.62 202 TYR A O 1
ATOM 1561 N N . ALA A 1 203 ? -5.559 -26.656 -8.523 1 96.06 203 ALA A N 1
ATOM 1562 C CA . ALA A 1 203 ? -5.32 -27.688 -9.531 1 96.06 203 ALA A CA 1
ATOM 1563 C C . ALA A 1 203 ? -6.457 -28.703 -9.555 1 96.06 203 ALA A C 1
ATOM 1565 O O . ALA A 1 203 ? -6.77 -29.266 -10.602 1 96.06 203 ALA A O 1
ATOM 1566 N N . HIS A 1 204 ? -7.039 -28.969 -8.461 1 97.12 204 HIS A N 1
ATOM 1567 C CA . HIS A 1 204 ? -8.141 -29.922 -8.391 1 97.12 204 HIS A CA 1
ATOM 1568 C C . HIS A 1 204 ? -9.359 -29.406 -9.148 1 97.12 204 HIS A C 1
ATOM 1570 O O . HIS A 1 204 ? -10.078 -30.188 -9.781 1 97.12 204 HIS A O 1
ATOM 1576 N N . GLU A 1 205 ? -9.594 -28.156 -9.039 1 96.31 205 GLU A N 1
ATOM 1577 C CA . GLU A 1 205 ? -10.719 -27.531 -9.727 1 96.31 205 GLU A CA 1
ATOM 1578 C C . GLU A 1 205 ? -10.383 -27.234 -11.188 1 96.31 205 GLU A C 1
ATOM 1580 O O . GLU A 1 205 ? -11.258 -27.266 -12.055 1 96.31 205 GLU A O 1
ATOM 1585 N N . PHE A 1 206 ? -9.141 -26.859 -11.43 1 96.31 206 PHE A N 1
ATOM 1586 C CA . PHE A 1 206 ? -8.656 -26.5 -12.758 1 96.31 206 PHE A CA 1
ATOM 1587 C C . PHE A 1 206 ? -7.465 -27.359 -13.156 1 96.31 206 PHE A C 1
ATOM 1589 O O . PHE A 1 206 ? -6.359 -26.844 -13.344 1 96.31 206 PHE A O 1
ATOM 1596 N N . PRO A 1 207 ? -7.633 -28.594 -13.43 1 94.56 207 PRO A N 1
ATOM 1597 C CA . PRO A 1 207 ? -6.508 -29.484 -13.688 1 94.56 207 PRO A CA 1
ATOM 1598 C C . PRO A 1 207 ? -5.73 -29.109 -14.953 1 94.56 207 PRO A C 1
ATOM 1600 O O . PRO A 1 207 ? -4.531 -29.375 -15.047 1 94.56 207 PRO A O 1
ATOM 1603 N N . GLU A 1 208 ? -6.383 -28.547 -15.922 1 93.81 208 GLU A N 1
ATOM 1604 C CA . GLU A 1 208 ? -5.711 -28.156 -17.156 1 93.81 208 GLU A CA 1
ATOM 1605 C C . GLU A 1 208 ? -5.332 -26.672 -17.141 1 93.81 208 GLU A C 1
ATOM 1607 O O . GLU A 1 208 ? -5.055 -26.078 -18.172 1 93.81 208 GLU A O 1
ATOM 1612 N N . GLY A 1 209 ? -5.383 -26.078 -16.031 1 93.75 209 GLY A N 1
ATOM 1613 C CA . GLY A 1 209 ? -5.113 -24.656 -15.883 1 93.75 209 GLY A CA 1
ATOM 1614 C C . GLY A 1 209 ? -6.367 -23.828 -15.641 1 93.75 209 GLY A C 1
ATOM 1615 O O . GLY A 1 209 ? -7.465 -24.25 -16.031 1 93.75 209 GLY A O 1
ATOM 1616 N N . PRO A 1 210 ? -6.18 -22.719 -15.086 1 95.44 210 PRO A N 1
ATOM 1617 C CA . PRO A 1 210 ? -7.34 -21.891 -14.773 1 95.44 210 PRO A CA 1
ATOM 1618 C C . PRO A 1 210 ? -8.047 -21.375 -16.016 1 95.44 210 PRO A C 1
ATOM 1620 O O . PRO A 1 210 ? -7.406 -21.141 -17.047 1 95.44 210 PRO A O 1
ATOM 1623 N N . ASP A 1 211 ? -9.328 -21.203 -15.906 1 96.12 211 ASP A N 1
ATOM 1624 C CA . ASP A 1 211 ? -10.086 -20.656 -17.031 1 96.12 211 ASP A CA 1
ATOM 1625 C C . ASP A 1 211 ? -10.039 -19.125 -17.016 1 96.12 211 ASP A C 1
ATOM 1627 O O . ASP A 1 211 ? -9.422 -18.516 -16.141 1 96.12 211 ASP A O 1
ATOM 1631 N N . GLU A 1 212 ? -10.664 -18.531 -17.938 1 95.38 212 GLU A N 1
ATOM 1632 C CA . GLU A 1 212 ? -10.562 -17.094 -18.141 1 95.38 212 GLU A CA 1
ATOM 1633 C C . GLU A 1 212 ? -11.234 -16.328 -17.016 1 95.38 212 GLU A C 1
ATOM 1635 O O . GLU A 1 212 ? -10.781 -15.242 -16.625 1 95.38 212 GLU A O 1
ATOM 1640 N N . VAL A 1 213 ? -12.297 -16.812 -16.469 1 95.94 213 VAL A N 1
ATOM 1641 C CA . VAL A 1 213 ? -13.008 -16.141 -15.383 1 95.94 213 VAL A CA 1
ATOM 1642 C C . VAL A 1 213 ? -12.125 -16.109 -14.133 1 95.94 213 VAL A C 1
ATOM 1644 O O . VAL A 1 213 ? -12.055 -15.086 -13.445 1 95.94 213 VAL A O 1
ATOM 1647 N N . HIS A 1 214 ? -11.516 -17.266 -13.898 1 97.69 214 HIS A N 1
ATOM 1648 C CA . HIS A 1 214 ? -10.57 -17.328 -12.789 1 97.69 214 HIS A CA 1
ATOM 1649 C C . HIS A 1 214 ? -9.453 -16.297 -12.969 1 97.69 214 HIS A C 1
ATOM 1651 O O . HIS A 1 214 ? -9.156 -15.531 -12.047 1 97.69 214 HIS A O 1
ATOM 1657 N N . TRP A 1 215 ? -8.891 -16.25 -14.156 1 97.62 215 TRP A N 1
ATOM 1658 C CA . TRP A 1 215 ? -7.793 -15.32 -14.414 1 97.62 215 TRP A CA 1
ATOM 1659 C C . TRP A 1 215 ? -8.273 -13.875 -14.352 1 97.62 215 TRP A C 1
ATOM 1661 O O . TRP A 1 215 ? -7.527 -12.984 -13.93 1 97.62 215 TRP A O 1
ATOM 1671 N N . MET A 1 216 ? -9.469 -13.625 -14.797 1 96.88 216 MET A N 1
ATOM 1672 C CA . MET A 1 216 ? -10.047 -12.289 -14.703 1 96.88 216 MET A CA 1
ATOM 1673 C C . MET A 1 216 ? -10.016 -11.789 -13.258 1 96.88 216 MET A C 1
ATOM 1675 O O . MET A 1 216 ? -9.617 -10.648 -13 1 96.88 216 MET A O 1
ATOM 1679 N N . HIS A 1 217 ? -10.375 -12.688 -12.375 1 97.94 217 HIS A N 1
ATOM 1680 C CA . HIS A 1 217 ? -10.375 -12.328 -10.961 1 97.94 217 HIS A CA 1
ATOM 1681 C C . HIS A 1 217 ? -8.953 -12.102 -10.461 1 97.94 217 HIS A C 1
ATOM 1683 O O . HIS A 1 217 ? -8.68 -11.102 -9.789 1 97.94 217 HIS A O 1
ATOM 1689 N N . GLN A 1 218 ? -8.078 -13.031 -10.789 1 98.5 218 GLN A N 1
ATOM 1690 C CA . GLN A 1 218 ? -6.703 -12.93 -10.32 1 98.5 218 GLN A CA 1
ATOM 1691 C C . GLN A 1 218 ? -6.031 -11.664 -10.852 1 98.5 218 GLN A C 1
ATOM 1693 O O . GLN A 1 218 ? -5.312 -10.984 -10.117 1 98.5 218 GLN A O 1
ATOM 1698 N N . ARG A 1 219 ? -6.301 -11.328 -12.062 1 98.31 219 ARG A N 1
ATOM 1699 C CA . ARG A 1 219 ? -5.691 -10.156 -12.68 1 98.31 219 ARG A CA 1
ATOM 1700 C C . ARG A 1 219 ? -6.289 -8.867 -12.117 1 98.31 219 ARG A C 1
ATOM 1702 O O . ARG A 1 219 ? -5.594 -7.863 -11.984 1 98.31 219 ARG A O 1
ATOM 1709 N N . HIS A 1 220 ? -7.582 -8.875 -11.844 1 98.12 220 HIS A N 1
ATOM 1710 C CA . HIS A 1 220 ? -8.188 -7.781 -11.086 1 98.12 220 HIS A CA 1
ATOM 1711 C C . HIS A 1 220 ? -7.469 -7.562 -9.758 1 98.12 220 HIS A C 1
ATOM 1713 O O . HIS A 1 220 ? -7.105 -6.43 -9.422 1 98.12 220 HIS A O 1
ATOM 1719 N N . CYS A 1 221 ? -7.254 -8.703 -9.047 1 98.81 221 CYS A N 1
ATOM 1720 C CA . CYS A 1 221 ? -6.633 -8.633 -7.727 1 98.81 221 CYS A CA 1
ATOM 1721 C C . CYS A 1 221 ? -5.211 -8.094 -7.824 1 98.81 221 CYS A C 1
ATOM 1723 O O . CYS A 1 221 ? -4.82 -7.215 -7.055 1 98.81 221 CYS A O 1
ATOM 1725 N N . LEU A 1 222 ? -4.473 -8.586 -8.789 1 98.88 222 LEU A N 1
ATOM 1726 C CA . LEU A 1 222 ? -3.1 -8.133 -8.984 1 98.88 222 LEU A CA 1
ATOM 1727 C C . LEU A 1 222 ? -3.059 -6.633 -9.266 1 98.88 222 LEU A C 1
ATOM 1729 O O . LEU A 1 222 ? -2.258 -5.91 -8.664 1 98.88 222 LEU A O 1
ATOM 1733 N N . HIS A 1 223 ? -3.914 -6.191 -10.102 1 98.81 223 HIS A N 1
ATOM 1734 C CA . HIS A 1 223 ? -3.959 -4.785 -10.492 1 98.81 223 HIS A CA 1
ATOM 1735 C C . HIS A 1 223 ? -4.387 -3.904 -9.32 1 98.81 223 HIS A C 1
ATOM 1737 O O . HIS A 1 223 ? -3.873 -2.797 -9.148 1 98.81 223 HIS A O 1
ATOM 1743 N N . MET A 1 224 ? -5.34 -4.371 -8.508 1 98.75 224 MET A N 1
ATOM 1744 C CA . MET A 1 224 ? -5.777 -3.619 -7.336 1 98.75 224 MET A CA 1
ATOM 1745 C C . MET A 1 224 ? -4.621 -3.402 -6.367 1 98.75 224 MET A C 1
ATOM 1747 O O . MET A 1 224 ? -4.438 -2.297 -5.855 1 98.75 224 MET A O 1
ATOM 1751 N N . VAL A 1 225 ? -3.83 -4.438 -6.152 1 98.94 225 VAL A N 1
ATOM 1752 C CA . VAL A 1 225 ? -2.701 -4.336 -5.23 1 98.94 225 VAL A CA 1
ATOM 1753 C C . VAL A 1 225 ? -1.656 -3.381 -5.801 1 98.94 225 VAL A C 1
ATOM 1755 O O . VAL A 1 225 ? -1.113 -2.543 -5.078 1 98.94 225 VAL A O 1
ATOM 1758 N N . LEU A 1 226 ? -1.418 -3.451 -7.117 1 98.94 226 LEU A N 1
ATOM 1759 C CA . LEU A 1 226 ? -0.455 -2.561 -7.754 1 98.94 226 LEU A CA 1
ATOM 1760 C C . LEU A 1 226 ? -0.876 -1.104 -7.598 1 98.94 226 LEU A C 1
ATOM 1762 O O . LEU A 1 226 ? -0.067 -0.257 -7.211 1 98.94 226 LEU A O 1
ATOM 1766 N N . GLN A 1 227 ? -2.123 -0.826 -7.871 1 98.75 227 GLN A N 1
ATOM 1767 C CA . GLN A 1 227 ? -2.625 0.54 -7.77 1 98.75 227 GLN A CA 1
ATOM 1768 C C . GLN A 1 227 ? -2.496 1.066 -6.344 1 98.75 227 GLN A C 1
ATOM 1770 O O . GLN A 1 227 ? -2.215 2.248 -6.137 1 98.75 227 GLN A O 1
ATOM 1775 N N . SER A 1 228 ? -2.734 0.152 -5.398 1 98.81 228 SER A N 1
ATOM 1776 C CA . SER A 1 228 ? -2.592 0.568 -4.008 1 98.81 228 SER A CA 1
ATOM 1777 C C . SER A 1 228 ? -1.149 0.951 -3.689 1 98.81 228 SER A C 1
ATOM 1779 O O . SER A 1 228 ? -0.9 1.976 -3.053 1 98.81 228 SER A O 1
ATOM 1781 N N . LEU A 1 229 ? -0.176 0.132 -4.133 1 98.88 229 LEU A N 1
ATOM 1782 C CA . LEU A 1 229 ? 1.234 0.422 -3.895 1 98.88 229 LEU A CA 1
ATOM 1783 C C . LEU A 1 229 ? 1.641 1.729 -4.566 1 98.88 229 LEU A C 1
ATOM 1785 O O . LEU A 1 229 ? 2.309 2.566 -3.957 1 98.88 229 LEU A O 1
ATOM 1789 N N . MET A 1 230 ? 1.216 1.95 -5.777 1 98.75 230 MET A N 1
ATOM 1790 C CA . MET A 1 230 ? 1.557 3.156 -6.527 1 98.75 230 MET A CA 1
ATOM 1791 C C . MET A 1 230 ? 0.908 4.387 -5.898 1 98.75 230 MET A C 1
ATOM 1793 O O . MET A 1 230 ? 1.506 5.465 -5.871 1 98.75 230 MET A O 1
ATOM 1797 N N . CYS A 1 231 ? -0.342 4.234 -5.406 1 98.56 231 CYS A N 1
ATOM 1798 C CA . CYS A 1 231 ? -1.076 5.344 -4.805 1 98.56 231 CYS A CA 1
ATOM 1799 C C . CYS A 1 231 ? -0.413 5.797 -3.51 1 98.56 231 CYS A C 1
ATOM 1801 O O . CYS A 1 231 ? -0.289 6.996 -3.258 1 98.56 231 CYS A O 1
ATOM 1803 N N . ASN A 1 232 ? -0.04 4.844 -2.674 1 98.19 232 ASN A N 1
ATOM 1804 C CA . ASN A 1 232 ? 0.564 5.172 -1.387 1 98.19 232 ASN A CA 1
ATOM 1805 C C . ASN A 1 232 ? 2.021 5.594 -1.544 1 98.19 232 ASN A C 1
ATOM 1807 O O . ASN A 1 232 ? 2.48 6.52 -0.874 1 98.19 232 ASN A O 1
ATOM 1811 N N . ALA A 1 233 ? 2.758 4.953 -2.449 1 98.19 233 ALA A N 1
ATOM 1812 C CA . ALA A 1 233 ? 4.133 5.234 -2.852 1 98.19 233 ALA A CA 1
ATOM 1813 C C . ALA A 1 233 ? 4.996 5.586 -1.646 1 98.19 233 ALA A C 1
ATOM 1815 O O . ALA A 1 233 ? 5.449 6.723 -1.51 1 98.19 233 ALA A O 1
ATOM 1816 N N . ASN A 1 234 ? 5.336 4.613 -0.817 1 98.19 234 ASN A N 1
ATOM 1817 C CA . ASN A 1 234 ? 6.203 4.824 0.337 1 98.19 234 ASN A CA 1
ATOM 1818 C C . ASN A 1 234 ? 7.602 5.27 -0.085 1 98.19 234 ASN A C 1
ATOM 1820 O O . ASN A 1 234 ? 8.289 4.559 -0.821 1 98.19 234 ASN A O 1
ATOM 1824 N N . VAL A 1 235 ? 8.062 6.406 0.485 1 98.38 235 VAL A N 1
ATOM 1825 C CA . VAL A 1 235 ? 9.297 6.977 -0.034 1 98.38 235 VAL A CA 1
ATOM 1826 C C . VAL A 1 235 ? 10.414 6.805 0.993 1 98.38 235 VAL A C 1
ATOM 1828 O O . VAL A 1 235 ? 11.445 7.484 0.919 1 98.38 235 VAL A O 1
ATOM 1831 N N . ASP A 1 236 ? 10.219 5.926 1.961 1 98.12 236 ASP A N 1
ATOM 1832 C CA . ASP A 1 236 ? 11.32 5.586 2.863 1 98.12 236 ASP A CA 1
ATOM 1833 C C . ASP A 1 236 ? 12.555 5.152 2.084 1 98.12 236 ASP A C 1
ATOM 1835 O O . ASP A 1 236 ? 12.445 4.594 0.99 1 98.12 236 ASP A O 1
ATOM 1839 N N . ILE A 1 237 ? 13.695 5.402 2.635 1 98.25 237 ILE A N 1
ATOM 1840 C CA . ILE A 1 237 ? 14.898 4.98 1.924 1 98.25 237 ILE A CA 1
ATOM 1841 C C . ILE A 1 237 ? 15.414 3.666 2.508 1 98.25 237 ILE A C 1
ATOM 1843 O O . ILE A 1 237 ? 15.32 3.439 3.717 1 98.25 237 ILE A O 1
ATOM 1847 N N . VAL A 1 238 ? 15.953 2.844 1.68 1 98.19 238 VAL A N 1
ATOM 1848 C CA . VAL A 1 238 ? 16.516 1.539 2 1 98.19 238 VAL A CA 1
ATOM 1849 C C . VAL A 1 238 ? 18.016 1.545 1.716 1 98.19 238 VAL A C 1
ATOM 1851 O O . VAL A 1 238 ? 18.438 1.481 0.558 1 98.19 238 VAL A O 1
ATOM 1854 N N . PRO A 1 239 ? 18.812 1.584 2.76 1 98.31 239 PRO A N 1
ATOM 1855 C CA . PRO A 1 239 ? 20.266 1.63 2.543 1 98.31 239 PRO A CA 1
ATOM 1856 C C . PRO A 1 239 ? 20.859 0.253 2.268 1 98.31 239 PRO A C 1
ATOM 1858 O O . PRO A 1 239 ? 20.172 -0.762 2.396 1 98.31 239 PRO A O 1
ATOM 1861 N N . HIS A 1 240 ? 22.109 0.241 1.837 1 98 240 HIS A N 1
ATOM 1862 C CA . HIS A 1 240 ? 22.875 -0.982 1.613 1 98 240 HIS A CA 1
ATOM 1863 C C . HIS A 1 240 ? 24.016 -1.102 2.604 1 98 240 HIS A C 1
ATOM 1865 O O . HIS A 1 240 ? 24.578 -0.091 3.049 1 98 240 HIS A O 1
ATOM 1871 N N . ARG A 1 241 ? 24.391 -2.332 2.898 1 97.38 241 ARG A N 1
ATOM 1872 C CA . ARG A 1 241 ? 25.438 -2.549 3.891 1 97.38 241 ARG A CA 1
ATOM 1873 C C . ARG A 1 241 ? 26.203 -3.838 3.611 1 97.38 241 ARG A C 1
ATOM 1875 O O . ARG A 1 241 ? 25.703 -4.715 2.9 1 97.38 241 ARG A O 1
ATOM 1882 N N . TRP A 1 242 ? 27.391 -3.863 4.098 1 97 242 TRP A N 1
ATOM 1883 C CA . TRP A 1 242 ? 28.141 -5.113 4.125 1 97 242 TRP A CA 1
ATOM 1884 C C . TRP A 1 242 ? 27.625 -6.039 5.223 1 97 242 TRP A C 1
ATOM 1886 O O . TRP A 1 242 ? 27.453 -5.613 6.367 1 97 242 TRP A O 1
ATOM 1896 N N . VAL A 1 243 ? 27.328 -7.215 4.832 1 96 243 VAL A N 1
ATOM 1897 C CA . VAL A 1 243 ? 26.844 -8.195 5.797 1 96 243 VAL A CA 1
ATOM 1898 C C . VAL A 1 243 ? 27.719 -9.445 5.754 1 96 243 VAL A C 1
ATOM 1900 O O . VAL A 1 243 ? 28.234 -9.812 4.691 1 96 243 VAL A O 1
ATOM 1903 N N . GLU A 1 244 ? 27.859 -10.086 6.883 1 94.88 244 GLU A N 1
ATOM 1904 C CA . GLU A 1 244 ? 28.734 -11.242 7.031 1 94.88 244 GLU A CA 1
ATOM 1905 C C . GLU A 1 244 ? 28.359 -12.352 6.051 1 94.88 244 GLU A C 1
ATOM 1907 O O . GLU A 1 244 ? 29.219 -12.922 5.387 1 94.88 244 GLU A O 1
ATOM 1912 N N . ARG A 1 245 ? 27.094 -12.594 5.871 1 94.38 245 ARG A N 1
ATOM 1913 C CA . ARG A 1 245 ? 26.641 -13.766 5.133 1 94.38 245 ARG A CA 1
ATOM 1914 C C . ARG A 1 245 ? 26.375 -13.43 3.67 1 94.38 245 ARG A C 1
ATOM 1916 O O . ARG A 1 245 ? 25.766 -14.211 2.943 1 94.38 245 ARG A O 1
ATOM 1923 N N . ASP A 1 246 ? 26.828 -12.297 3.209 1 94.19 246 ASP A N 1
ATOM 1924 C CA . ASP A 1 246 ? 26.734 -11.922 1.801 1 94.19 246 ASP A CA 1
ATOM 1925 C C . ASP A 1 246 ? 28.094 -11.422 1.286 1 94.19 246 ASP A C 1
ATOM 1927 O O . ASP A 1 246 ? 28.828 -10.742 2.01 1 94.19 246 ASP A O 1
ATOM 1931 N N . ASN A 1 247 ? 28.359 -11.703 -0.014 1 94.56 247 ASN A N 1
ATOM 1932 C CA . ASN A 1 247 ? 29.641 -11.336 -0.585 1 94.56 247 ASN A CA 1
ATOM 1933 C C . ASN A 1 247 ? 29.609 -9.938 -1.201 1 94.56 247 ASN A C 1
ATOM 1935 O O . ASN A 1 247 ? 30.641 -9.414 -1.63 1 94.56 247 ASN A O 1
ATOM 1939 N N . LYS A 1 248 ? 28.438 -9.359 -1.283 1 96.12 248 LYS A N 1
ATOM 1940 C CA . LYS A 1 248 ? 28.266 -8.008 -1.808 1 96.12 248 LYS A CA 1
ATOM 1941 C C . LYS A 1 248 ? 27.359 -7.176 -0.896 1 96.12 248 LYS A C 1
ATOM 1943 O O . LYS A 1 248 ? 26.625 -7.723 -0.074 1 96.12 248 LYS A O 1
ATOM 1948 N N . PRO A 1 249 ? 27.484 -5.832 -1.001 1 96.81 249 PRO A N 1
ATOM 1949 C CA . PRO A 1 249 ? 26.562 -5.012 -0.208 1 96.81 249 PRO A CA 1
ATOM 1950 C C . PRO A 1 249 ? 25.094 -5.34 -0.478 1 96.81 249 PRO A C 1
ATOM 1952 O O . PRO A 1 249 ? 24.688 -5.48 -1.636 1 96.81 249 PRO A O 1
ATOM 1955 N N . PHE A 1 250 ? 24.391 -5.457 0.6 1 96.06 250 PHE A N 1
ATOM 1956 C CA . PHE A 1 250 ? 23.016 -5.926 0.539 1 96.06 250 PHE A CA 1
ATOM 1957 C C . PHE A 1 250 ? 22.062 -4.891 1.131 1 96.06 250 PHE A C 1
ATOM 1959 O O . PHE A 1 250 ? 22.391 -4.234 2.121 1 96.06 250 PHE A O 1
ATOM 1966 N N . ALA A 1 251 ? 20.906 -4.797 0.501 1 96.81 251 ALA A N 1
ATOM 1967 C CA . ALA A 1 251 ? 19.906 -3.832 0.945 1 96.81 251 ALA A CA 1
ATOM 1968 C C . ALA A 1 251 ? 19.344 -4.219 2.307 1 96.81 251 ALA A C 1
ATOM 1970 O O . ALA A 1 251 ? 19.078 -5.395 2.562 1 96.81 251 ALA A O 1
ATOM 1971 N N . GLN A 1 252 ? 19.203 -3.248 3.168 1 96.94 252 GLN A N 1
ATOM 1972 C CA . GLN A 1 252 ? 18.5 -3.455 4.426 1 96.94 252 GLN A CA 1
ATOM 1973 C C . GLN A 1 252 ? 17 -3.182 4.27 1 96.94 252 GLN A C 1
ATOM 1975 O O . GLN A 1 252 ? 16.547 -2.072 4.543 1 96.94 252 GLN A O 1
ATOM 1980 N N . PHE A 1 253 ? 16.297 -4.242 4.012 1 96.81 253 PHE A N 1
ATOM 1981 C CA . PHE A 1 253 ? 14.867 -4.066 3.746 1 96.81 253 PHE A CA 1
ATOM 1982 C C . PHE A 1 253 ? 14.086 -3.92 5.047 1 96.81 253 PHE A C 1
ATOM 1984 O O . PHE A 1 253 ? 12.93 -3.492 5.039 1 96.81 253 PHE A O 1
ATOM 1991 N N . SER A 1 254 ? 14.711 -4.324 6.188 1 96.31 254 SER A N 1
ATOM 1992 C CA . SER A 1 254 ? 14.102 -4.09 7.492 1 96.31 254 SER A CA 1
ATOM 1993 C C . SER A 1 254 ? 14.336 -2.658 7.965 1 96.31 254 SER A C 1
ATOM 1995 O O . SER A 1 254 ? 15.391 -2.352 8.523 1 96.31 254 SER A O 1
ATOM 1997 N N . ILE A 1 255 ? 13.367 -1.848 7.73 1 96.5 255 ILE A N 1
ATOM 1998 C CA . ILE A 1 255 ? 13.469 -0.438 8.094 1 96.5 255 ILE A CA 1
ATOM 1999 C C . ILE A 1 255 ? 12.32 -0.055 9.023 1 96.5 255 ILE A C 1
ATOM 2001 O O . ILE A 1 255 ? 11.383 -0.829 9.203 1 96.5 255 ILE A O 1
ATOM 2005 N N . GLN A 1 256 ? 12.445 1.146 9.648 1 95.44 256 GLN A N 1
ATOM 2006 C CA . GLN A 1 256 ? 11.336 1.723 10.391 1 95.44 256 GLN A CA 1
ATOM 2007 C C . GLN A 1 256 ? 10.406 2.514 9.477 1 95.44 256 GLN A C 1
ATOM 2009 O O . GLN A 1 256 ? 10.867 3.211 8.57 1 95.44 256 GLN A O 1
ATOM 2014 N N . ARG A 1 257 ? 9.18 2.332 9.68 1 96.25 257 ARG A N 1
ATOM 2015 C CA . ARG A 1 257 ? 8.172 3.049 8.906 1 96.25 257 ARG A CA 1
ATOM 2016 C C . ARG A 1 257 ? 7.059 3.572 9.805 1 96.25 257 ARG A C 1
ATOM 2018 O O . ARG A 1 257 ? 6.73 2.953 10.82 1 96.25 257 ARG A O 1
ATOM 2025 N N . GLN A 1 258 ? 6.465 4.762 9.422 1 97 258 GLN A N 1
ATOM 2026 C CA . GLN A 1 258 ? 5.238 5.23 10.062 1 97 258 GLN A CA 1
ATOM 2027 C C . GLN A 1 258 ? 4.008 4.555 9.453 1 97 258 GLN A C 1
ATOM 2029 O O . GLN A 1 258 ? 3.783 4.641 8.242 1 97 258 GLN A O 1
ATOM 2034 N N . CYS A 1 259 ? 3.297 3.863 10.289 1 97.94 259 CYS A N 1
ATOM 2035 C CA . CYS A 1 259 ? 2.16 3.084 9.812 1 97.94 259 CYS A CA 1
ATOM 2036 C C . CYS A 1 259 ? 0.873 3.521 10.5 1 97.94 259 CYS A C 1
ATOM 2038 O O . CYS A 1 259 ? 0.877 3.84 11.688 1 97.94 259 CYS A O 1
ATOM 2040 N N . ARG A 1 260 ? -0.183 3.561 9.688 1 97.88 260 ARG A N 1
ATOM 2041 C CA . ARG A 1 260 ? -1.487 3.645 10.336 1 97.88 260 ARG A CA 1
ATOM 2042 C C . ARG A 1 260 ? -1.702 2.469 11.281 1 97.88 260 ARG A C 1
ATOM 2044 O O . ARG A 1 260 ? -1.18 1.376 11.055 1 97.88 260 ARG A O 1
ATOM 2051 N N . ASN A 1 261 ? -2.43 2.738 12.359 1 97.25 261 ASN A N 1
ATOM 2052 C CA . ASN A 1 261 ? -2.662 1.676 13.328 1 97.25 261 ASN A CA 1
ATOM 2053 C C . ASN A 1 261 ? -3.643 0.633 12.797 1 97.25 261 ASN A C 1
ATOM 2055 O O . ASN A 1 261 ? -4.84 0.696 13.086 1 97.25 261 ASN A O 1
ATOM 2059 N N . PHE A 1 262 ? -3.174 -0.345 12.07 1 98.06 262 PHE A N 1
ATOM 2060 C CA . PHE A 1 262 ? -3.971 -1.363 11.398 1 98.06 262 PHE A CA 1
ATOM 2061 C C . PHE A 1 262 ? -4.695 -2.242 12.414 1 98.06 262 PHE A C 1
ATOM 2063 O O . PHE A 1 262 ? -5.82 -2.678 12.172 1 98.06 262 PHE A O 1
ATOM 2070 N N . ASP A 1 263 ? -4.039 -2.531 13.531 1 97.12 263 ASP A N 1
ATOM 2071 C CA . ASP A 1 263 ? -4.641 -3.377 14.562 1 97.12 263 ASP A CA 1
ATOM 2072 C C . ASP A 1 263 ? -5.914 -2.742 15.117 1 97.12 263 ASP A C 1
ATOM 2074 O O . ASP A 1 263 ? -6.918 -3.428 15.312 1 97.12 263 ASP A O 1
ATOM 2078 N N . ASN A 1 264 ? -5.863 -1.46 15.359 1 98.06 264 ASN A N 1
ATOM 2079 C CA . ASN A 1 264 ? -7.066 -0.753 15.797 1 98.06 264 ASN A CA 1
ATOM 2080 C C . ASN A 1 264 ? -8.172 -0.836 14.75 1 98.06 264 ASN A C 1
ATOM 2082 O O . ASN A 1 264 ? -9.336 -1.041 15.086 1 98.06 264 ASN A O 1
ATOM 2086 N N . LEU A 1 265 ? -7.805 -0.671 13.484 1 98.38 265 LEU A N 1
ATOM 2087 C CA . LEU A 1 265 ? -8.773 -0.733 12.391 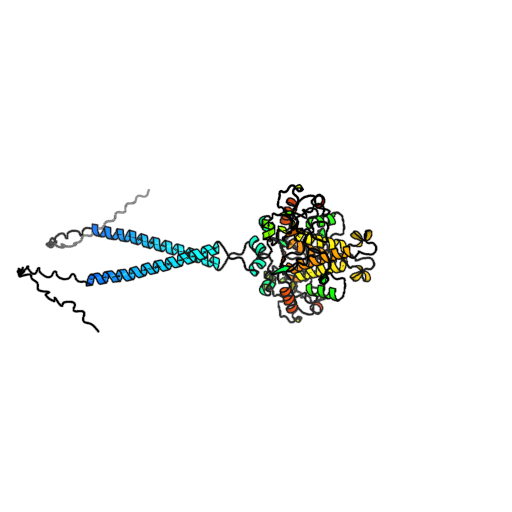1 98.38 265 LEU A CA 1
ATOM 2088 C C . LEU A 1 265 ? -9.406 -2.115 12.312 1 98.38 265 LEU A C 1
ATOM 2090 O O . LEU A 1 265 ? -10.633 -2.232 12.203 1 98.38 265 LEU A O 1
ATOM 2094 N N . ARG A 1 266 ? -8.555 -3.117 12.344 1 98.06 266 ARG A N 1
ATOM 2095 C CA . ARG A 1 266 ? -9.023 -4.496 12.25 1 98.06 266 ARG A CA 1
ATOM 2096 C C . ARG A 1 266 ? -9.977 -4.828 13.398 1 98.06 266 ARG A C 1
ATOM 2098 O O . ARG A 1 266 ? -11.031 -5.43 13.18 1 98.06 266 ARG A O 1
ATOM 2105 N N . THR A 1 267 ? -9.609 -4.445 14.586 1 97.88 267 THR A N 1
ATOM 2106 C CA . THR A 1 267 ? -10.453 -4.676 15.758 1 97.88 267 THR A CA 1
ATOM 2107 C C . THR A 1 267 ? -11.797 -3.971 15.609 1 97.88 267 THR A C 1
ATOM 2109 O O . THR A 1 267 ? -12.844 -4.582 15.805 1 97.88 267 THR A O 1
ATOM 2112 N N . TRP A 1 268 ? -11.75 -2.725 15.266 1 98.5 268 TRP A N 1
ATOM 2113 C CA . TRP A 1 268 ? -12.977 -1.961 15.062 1 98.5 268 TRP A CA 1
ATOM 2114 C C . TRP A 1 268 ? -13.852 -2.611 13.992 1 98.5 268 TRP A C 1
ATOM 2116 O O . TRP A 1 268 ? -15.07 -2.732 14.164 1 98.5 268 TRP A O 1
ATOM 2126 N N . ASN A 1 269 ? -13.234 -3.025 12.844 1 98.38 269 ASN A N 1
ATOM 2127 C CA . ASN A 1 269 ? -13.984 -3.635 11.75 1 98.38 269 ASN A CA 1
ATOM 2128 C C . ASN A 1 269 ? -14.688 -4.914 12.195 1 98.38 269 ASN A C 1
ATOM 2130 O O . ASN A 1 269 ? -15.867 -5.121 11.891 1 98.38 269 ASN A O 1
ATOM 2134 N N . THR A 1 270 ? -13.969 -5.727 12.93 1 97.31 270 THR A N 1
ATOM 2135 C CA . THR A 1 270 ? -14.531 -6.984 13.414 1 97.31 270 THR A CA 1
ATOM 2136 C C . THR A 1 270 ? -15.711 -6.73 14.344 1 97.31 270 THR A C 1
ATOM 2138 O O . THR A 1 270 ? -16.734 -7.418 14.266 1 97.31 270 THR A O 1
ATOM 2141 N N . GLU A 1 271 ? -15.625 -5.695 15.125 1 97.19 271 GLU A N 1
ATOM 2142 C CA . GLU A 1 271 ? -16.656 -5.383 16.109 1 97.19 271 GLU A CA 1
ATOM 2143 C C . GLU A 1 271 ? -17.875 -4.746 15.453 1 97.19 271 GLU A C 1
ATOM 2145 O O . GLU A 1 271 ? -19 -4.859 15.961 1 97.19 271 GLU A O 1
ATOM 2150 N N . ASN A 1 272 ? -17.703 -4.129 14.32 1 97.19 272 ASN A N 1
ATOM 2151 C CA . ASN A 1 272 ? -18.781 -3.328 13.75 1 97.19 272 ASN A CA 1
ATOM 2152 C C . ASN A 1 272 ? -19.328 -3.947 12.469 1 97.19 272 ASN A C 1
ATOM 2154 O O . ASN A 1 272 ? -20.328 -3.471 11.922 1 97.19 272 ASN A O 1
ATOM 2158 N N . ALA A 1 273 ? -18.688 -5.035 12.008 1 97.56 273 ALA A N 1
ATOM 2159 C CA . ALA A 1 273 ? -19.125 -5.691 10.789 1 97.56 273 ALA A CA 1
ATOM 2160 C C . ALA A 1 273 ? -20.453 -6.414 11 1 97.56 273 ALA A C 1
ATOM 2162 O O . ALA A 1 273 ? -20.766 -6.84 12.117 1 97.56 273 ALA A O 1
ATOM 2163 N N . VAL A 1 274 ? -21.219 -6.473 9.922 1 96.25 274 VAL A N 1
ATOM 2164 C CA . VAL A 1 274 ? -22.422 -7.312 9.93 1 96.25 274 VAL A CA 1
ATOM 2165 C C . VAL A 1 274 ? -22.016 -8.789 9.93 1 96.25 274 VAL A C 1
ATOM 2167 O O . VAL A 1 274 ? -21.359 -9.258 8.992 1 96.25 274 VAL A O 1
ATOM 2170 N N . LYS A 1 275 ? -22.375 -9.453 10.93 1 90.75 275 LYS A N 1
ATOM 2171 C CA . LYS A 1 275 ? -22.016 -10.859 11.047 1 90.75 275 LYS A CA 1
ATOM 2172 C C . LYS A 1 275 ? -22.844 -11.719 10.102 1 90.75 275 LYS A C 1
ATOM 2174 O O . LYS A 1 275 ? -24.047 -11.492 9.93 1 90.75 275 LYS A O 1
ATOM 2179 N N . ASN A 1 276 ? -22.281 -12.688 9.453 1 87.06 276 ASN A N 1
ATOM 2180 C CA . ASN A 1 276 ? -22.922 -13.633 8.547 1 87.06 276 ASN A CA 1
ATOM 2181 C C . ASN A 1 276 ? -23.656 -12.922 7.426 1 87.06 276 ASN A C 1
ATOM 2183 O O . ASN A 1 276 ? -24.797 -13.281 7.098 1 87.06 276 ASN A O 1
ATOM 2187 N N . VAL A 1 277 ? -23.047 -11.836 6.992 1 91.62 277 VAL A N 1
ATOM 2188 C CA . VAL A 1 277 ? -23.734 -11 6.008 1 91.62 277 VAL A CA 1
ATOM 2189 C C . VAL A 1 277 ? -24 -11.812 4.742 1 91.62 277 VAL A C 1
ATOM 2191 O O . VAL A 1 277 ? -24.984 -11.555 4.039 1 91.62 277 VAL A O 1
ATOM 2194 N N . ARG A 1 278 ? -23.25 -12.766 4.426 1 90 278 ARG A N 1
ATOM 2195 C CA . ARG A 1 278 ? -23.406 -13.57 3.219 1 90 278 ARG A CA 1
ATOM 2196 C C . ARG A 1 278 ? -24.75 -14.312 3.219 1 90 278 ARG A C 1
ATOM 2198 O O . ARG A 1 278 ? -25.344 -14.523 2.162 1 90 278 ARG A O 1
ATOM 2205 N N . ASP A 1 279 ? -25.141 -14.695 4.359 1 90.75 279 ASP A N 1
ATOM 2206 C CA . ASP A 1 279 ? -26.422 -15.398 4.492 1 90.75 279 ASP A CA 1
ATOM 2207 C C . ASP A 1 279 ? -27.594 -14.469 4.211 1 90.75 279 ASP A C 1
ATOM 2209 O O . ASP A 1 279 ? -28.625 -14.898 3.68 1 90.75 279 ASP A O 1
ATOM 2213 N N . SER A 1 280 ? -27.453 -13.25 4.531 1 91.19 280 SER A N 1
ATOM 2214 C CA . SER A 1 280 ? -28.562 -12.297 4.418 1 91.19 280 SER A CA 1
ATOM 2215 C C . SER A 1 280 ? -28.484 -11.523 3.104 1 91.19 280 SER A C 1
ATOM 2217 O O . SER A 1 280 ? -29.453 -10.875 2.703 1 91.19 280 SER A O 1
ATOM 2219 N N . TRP A 1 281 ? -27.375 -11.617 2.443 1 95.25 281 TRP A N 1
ATOM 2220 C CA . TRP A 1 281 ? -27.188 -10.867 1.208 1 95.25 281 TRP A CA 1
ATOM 2221 C C . TRP A 1 281 ? -28.141 -11.344 0.123 1 95.25 281 TRP A C 1
ATOM 2223 O O . TRP A 1 281 ? -28.406 -12.539 -0.002 1 95.25 281 TRP A O 1
ATOM 2233 N N . PRO A 1 282 ? -28.688 -10.398 -0.64 1 94.56 282 PRO A N 1
ATOM 2234 C CA . PRO A 1 282 ? -29.531 -10.852 -1.751 1 94.56 282 PRO A CA 1
ATOM 2235 C C . PRO A 1 282 ? -28.797 -11.789 -2.705 1 94.56 282 PRO A C 1
ATOM 2237 O O . PRO A 1 282 ? -27.625 -11.562 -3.018 1 94.56 282 PRO A O 1
ATOM 2240 N N . HIS A 1 283 ? -29.5 -12.812 -3.174 1 92.88 283 HIS A N 1
ATOM 2241 C CA . HIS A 1 283 ? -28.859 -13.789 -4.059 1 92.88 283 HIS A CA 1
ATOM 2242 C C . HIS A 1 283 ? -29.422 -13.68 -5.477 1 92.88 283 HIS A C 1
ATOM 2244 O O . HIS A 1 283 ? -28.906 -14.328 -6.395 1 92.88 283 HIS A O 1
ATOM 2250 N N . ASP A 1 284 ? -30.5 -12.938 -5.621 1 93.56 284 ASP A N 1
ATOM 2251 C CA . ASP A 1 284 ? -31.094 -12.633 -6.918 1 93.56 284 ASP A CA 1
ATOM 2252 C C . ASP A 1 284 ? -31.75 -11.258 -6.902 1 93.56 284 ASP A C 1
ATOM 2254 O O . ASP A 1 284 ? -31.656 -10.523 -5.918 1 93.56 284 ASP A O 1
ATOM 2258 N N . LYS A 1 285 ? -32.312 -10.914 -8.039 1 93.94 285 LYS A N 1
ATOM 2259 C CA . LYS A 1 285 ? -32.906 -9.586 -8.164 1 93.94 285 LYS A CA 1
ATOM 2260 C C . LYS A 1 285 ? -34.375 -9.578 -7.684 1 93.94 285 LYS A C 1
ATOM 2262 O O . LYS A 1 285 ? -35.031 -8.555 -7.77 1 93.94 285 LYS A O 1
ATOM 2267 N N . LYS A 1 286 ? -34.781 -10.602 -7.133 1 91.06 286 LYS A N 1
ATOM 2268 C CA . LYS A 1 286 ? -36.156 -10.688 -6.691 1 91.06 286 LYS A CA 1
ATOM 2269 C C . LYS A 1 286 ? -36.406 -9.758 -5.508 1 91.06 286 LYS A C 1
ATOM 2271 O O . LYS A 1 286 ? -37.5 -9.18 -5.387 1 91.06 286 LYS A O 1
ATOM 2276 N N . SER A 1 287 ? -35.438 -9.609 -4.684 1 86.69 287 SER A N 1
ATOM 2277 C CA . SER A 1 287 ? -35.625 -8.789 -3.486 1 86.69 287 SER A CA 1
ATOM 2278 C C . SER A 1 287 ? -35.281 -7.328 -3.768 1 86.69 287 SER A C 1
ATOM 2280 O O . SER A 1 287 ? -35.312 -6.488 -2.865 1 86.69 287 SER A O 1
ATOM 2282 N N . MET A 1 288 ? -34.906 -6.992 -4.965 1 93.5 288 MET A N 1
ATOM 2283 C CA . MET A 1 288 ? -34.562 -5.617 -5.324 1 93.5 288 MET A CA 1
ATOM 2284 C C . MET A 1 288 ? -35.812 -4.727 -5.293 1 93.5 288 MET A C 1
ATOM 2286 O O . MET A 1 288 ? -36.812 -5.039 -5.918 1 93.5 288 MET A O 1
ATOM 2290 N N . PRO A 1 289 ? -35.719 -3.705 -4.547 1 91.88 289 PRO A N 1
ATOM 2291 C CA . PRO A 1 289 ? -36.875 -2.775 -4.574 1 91.88 289 PRO A CA 1
ATOM 2292 C C . PRO A 1 289 ? -37.156 -2.258 -5.977 1 91.88 289 PRO A C 1
ATOM 2294 O O . PRO A 1 289 ? -36.25 -2.014 -6.762 1 91.88 289 PRO A O 1
ATOM 2297 N N . PRO A 1 290 ? -38.438 -2.061 -6.246 1 92 290 PRO A N 1
ATOM 2298 C CA . PRO A 1 290 ? -38.812 -1.613 -7.586 1 92 290 PRO A CA 1
ATOM 2299 C C . PRO A 1 290 ? -38.219 -0.252 -7.945 1 92 290 PRO A C 1
ATOM 2301 O O . PRO A 1 290 ? -38 0.032 -9.125 1 92 290 PRO A O 1
ATOM 2304 N N . ASP A 1 291 ? -38 0.567 -6.941 1 92.88 291 ASP A N 1
ATOM 2305 C CA . ASP A 1 291 ? -37.5 1.915 -7.203 1 92.88 291 ASP A CA 1
ATOM 2306 C C . ASP A 1 291 ? -35.969 1.979 -7.062 1 92.88 291 ASP A C 1
ATOM 2308 O O . ASP A 1 291 ? -35.406 3.064 -7.086 1 92.88 291 ASP A O 1
ATOM 2312 N N . ALA A 1 292 ? -35.344 0.879 -6.949 1 95.06 292 ALA A N 1
ATOM 2313 C CA . ALA A 1 292 ? -33.906 0.859 -6.809 1 95.06 292 ALA A CA 1
ATOM 2314 C C . ALA A 1 292 ? -33.219 1.317 -8.094 1 95.06 292 ALA A C 1
ATOM 2316 O O . ALA A 1 292 ? -33.656 0.979 -9.195 1 95.06 292 ALA A O 1
ATOM 2317 N N . PHE A 1 293 ? -32.156 2.098 -7.934 1 96.31 293 PHE A N 1
ATOM 2318 C CA . PHE A 1 293 ? -31.359 2.48 -9.086 1 96.31 293 PHE A CA 1
ATOM 2319 C C . PHE A 1 293 ? -30.5 1.315 -9.555 1 96.31 293 PHE A C 1
ATOM 2321 O O . PHE A 1 293 ? -29.812 0.689 -8.75 1 96.31 293 PHE A O 1
ATOM 2328 N N . VAL A 1 294 ? -30.516 0.989 -10.812 1 96.62 294 VAL A N 1
ATOM 2329 C CA . VAL A 1 294 ? -29.688 -0.068 -11.398 1 96.62 294 VAL A CA 1
ATOM 2330 C C . VAL A 1 294 ? -28.641 0.543 -12.328 1 96.62 294 VAL A C 1
ATOM 2332 O O . VAL A 1 294 ? -28.984 1.156 -13.336 1 96.62 294 VAL A O 1
ATOM 2335 N N . TRP A 1 295 ? -27.406 0.391 -11.961 1 96.06 295 TRP A N 1
ATOM 2336 C CA . TRP A 1 295 ? -26.328 0.912 -12.789 1 96.06 295 TRP A CA 1
ATOM 2337 C C . TRP A 1 295 ? -26.234 0.145 -14.102 1 96.06 295 TRP A C 1
ATOM 2339 O O . TRP A 1 295 ? -26.344 -1.083 -14.125 1 96.06 295 TRP A O 1
ATOM 2349 N N . PRO A 1 296 ? -26.031 0.861 -15.203 1 94 296 PRO A N 1
ATOM 2350 C CA . PRO A 1 296 ? -26.016 0.196 -16.516 1 94 296 PRO A CA 1
ATOM 2351 C C . PRO A 1 296 ? -24.75 -0.63 -16.734 1 94 296 PRO A C 1
ATOM 2353 O O . PRO A 1 296 ? -23.688 -0.304 -16.188 1 94 296 PRO A O 1
ATOM 2356 N N . GLY A 1 297 ? -24.812 -1.664 -17.516 1 92.75 297 GLY A N 1
ATOM 2357 C CA . GLY A 1 297 ? -23.688 -2.508 -17.844 1 92.75 297 GLY A CA 1
ATOM 2358 C C . GLY A 1 297 ? -23.078 -3.197 -16.641 1 92.75 297 GLY A C 1
ATOM 2359 O O . GLY A 1 297 ? -23.781 -3.854 -15.875 1 92.75 297 GLY A O 1
ATOM 2360 N N . PHE A 1 298 ? -21.75 -2.977 -16.469 1 91.94 298 PHE A N 1
ATOM 2361 C CA . PHE A 1 298 ? -21.047 -3.586 -15.336 1 91.94 298 PHE A CA 1
ATOM 2362 C C . PHE A 1 298 ? -20.922 -2.598 -14.18 1 91.94 298 PHE A C 1
ATOM 2364 O O . PHE A 1 298 ? -20.172 -2.826 -13.242 1 91.94 298 PHE A O 1
ATOM 2371 N N . GLY A 1 299 ? -21.641 -1.5 -14.281 1 89.31 299 GLY A N 1
ATOM 2372 C CA . GLY A 1 299 ? -21.656 -0.521 -13.203 1 89.31 299 GLY A CA 1
ATOM 2373 C C . GLY A 1 299 ? -20.75 0.669 -13.469 1 89.31 299 GLY A C 1
ATOM 2374 O O . GLY A 1 299 ? -20.375 1.39 -12.539 1 89.31 299 GLY A O 1
ATOM 2375 N N . GLU A 1 300 ? -20.141 0.829 -14.602 1 73.94 300 GLU A N 1
ATOM 2376 C CA . GLU A 1 300 ? -19.203 1.917 -14.898 1 73.94 300 GLU A CA 1
ATOM 2377 C C . GLU A 1 300 ? -19.953 3.238 -15.086 1 73.94 300 GLU A C 1
ATOM 2379 O O . GLU A 1 300 ? -21.125 3.25 -15.484 1 73.94 300 GLU A O 1
ATOM 2384 N N . SER A 1 301 ? -19.547 4.227 -14.133 1 59.84 301 SER A N 1
ATOM 2385 C CA . SER A 1 301 ? -20.172 5.539 -14.25 1 59.84 301 SER A CA 1
ATOM 2386 C C . SER A 1 301 ? -20.172 6.016 -15.703 1 59.84 301 SER A C 1
ATOM 2388 O O . SER A 1 301 ? -19.25 5.711 -16.469 1 59.84 301 SER A O 1
ATOM 2390 N N . VAL A 1 302 ? -21.344 6.258 -16.25 1 46.31 302 VAL A N 1
ATOM 2391 C CA . VAL A 1 302 ? -21.547 7.051 -17.469 1 46.31 302 VAL A CA 1
ATOM 2392 C C . VAL A 1 302 ? -20.781 8.359 -17.359 1 46.31 302 VAL A C 1
ATOM 2394 O O . VAL A 1 302 ? -21.016 9.164 -16.453 1 46.31 302 VAL A O 1
ATOM 2397 N N . SER A 1 303 ? -19.422 8.297 -17.328 1 40.25 303 SER A N 1
ATOM 2398 C CA . SER A 1 303 ? -18.922 9.656 -17.484 1 40.25 303 SER A CA 1
ATOM 2399 C C . SER A 1 303 ? -19.891 10.516 -18.281 1 40.25 303 SER A C 1
ATOM 2401 O O . SER A 1 303 ? -20.516 10.047 -19.234 1 40.25 303 SER A O 1
ATOM 2403 N N . PRO A 1 304 ? -20.438 11.672 -17.609 1 33.88 304 PRO A N 1
ATOM 2404 C CA . PRO A 1 304 ? -21.156 12.508 -18.562 1 33.88 304 PRO A CA 1
ATOM 2405 C C . PRO A 1 304 ? -20.453 12.617 -19.906 1 33.88 304 PRO A C 1
ATOM 2407 O O . PRO A 1 304 ? -19.219 12.688 -19.953 1 33.88 304 PRO A O 1
ATOM 2410 N N . SER A 1 305 ? -20.953 11.875 -20.969 1 25.61 305 SER A N 1
ATOM 2411 C CA . SER A 1 305 ? -20.547 12.445 -22.25 1 25.61 305 SER A CA 1
ATOM 2412 C C . SER A 1 305 ? -20.453 13.969 -22.172 1 25.61 305 SER A C 1
ATOM 2414 O O . SER A 1 305 ? -21.281 14.617 -21.531 1 25.61 305 SER A O 1
ATOM 2416 N N . MET B 1 1 ? -42.062 86.062 -28.375 1 21.05 1 MET B N 1
ATOM 2417 C CA . MET B 1 1 ? -41.562 87.438 -28.203 1 21.05 1 MET B CA 1
ATOM 2418 C C . MET B 1 1 ? -42.281 88.125 -27.047 1 21.05 1 MET B C 1
ATOM 2420 O O . MET B 1 1 ? -42.125 89.375 -26.859 1 21.05 1 MET B O 1
ATOM 2424 N N . ALA B 1 2 ? -43.156 87.438 -26.344 1 18.55 2 ALA B N 1
ATOM 2425 C CA . ALA B 1 2 ? -44.406 88 -25.906 1 18.55 2 ALA B CA 1
ATOM 2426 C C . ALA B 1 2 ? -44.188 89 -24.781 1 18.55 2 ALA B C 1
ATOM 2428 O O . ALA B 1 2 ? -43.406 88.75 -23.875 1 18.55 2 ALA B O 1
ATOM 2429 N N . SER B 1 3 ? -44.844 90.125 -24.828 1 18.28 3 SER B N 1
ATOM 2430 C CA . SER B 1 3 ? -44.969 91.562 -24.625 1 18.28 3 SER B CA 1
ATOM 2431 C C . SER B 1 3 ? -45.438 91.875 -23.219 1 18.28 3 SER B C 1
ATOM 2433 O O . SER B 1 3 ? -45.062 92.938 -22.641 1 18.28 3 SER B O 1
ATOM 2435 N N . SER B 1 4 ? -46.594 91.25 -22.828 1 17.05 4 SER B N 1
ATOM 2436 C CA . SER B 1 4 ? -47.656 92.125 -22.406 1 17.05 4 SER B CA 1
ATOM 2437 C C . SER B 1 4 ? -47.312 92.812 -21.078 1 17.05 4 SER B C 1
ATOM 2439 O O . SER B 1 4 ? -46.5 92.375 -20.328 1 17.05 4 SER B O 1
ATOM 2441 N N . SER B 1 5 ? -48.188 93.75 -20.516 1 17.23 5 SER B N 1
ATOM 2442 C CA . SER B 1 5 ? -48.531 95.125 -20.125 1 17.23 5 SER B CA 1
ATOM 2443 C C . SER B 1 5 ? -48.75 95.188 -18.609 1 17.23 5 SER B C 1
ATOM 2445 O O . SER B 1 5 ? -48.844 96.312 -18.062 1 17.23 5 SER B O 1
ATOM 2447 N N . ARG B 1 6 ? -49.219 94.188 -17.875 1 17.92 6 ARG B N 1
ATOM 2448 C CA . ARG B 1 6 ? -50.375 94.562 -17.078 1 17.92 6 ARG B CA 1
ATOM 2449 C C . ARG B 1 6 ? -49.969 95.5 -15.969 1 17.92 6 ARG B C 1
ATOM 2451 O O . ARG B 1 6 ? -48.906 95.375 -15.359 1 17.92 6 ARG B O 1
ATOM 2458 N N . ASP B 1 7 ? -50.812 96.562 -15.602 1 16.81 7 ASP B N 1
ATOM 2459 C CA . ASP B 1 7 ? -51.062 97.938 -15.188 1 16.81 7 ASP B CA 1
ATOM 2460 C C . ASP B 1 7 ? -51.062 98.062 -13.672 1 16.81 7 ASP B C 1
ATOM 2462 O O . ASP B 1 7 ? -50.781 99.125 -13.125 1 16.81 7 ASP B O 1
ATOM 2466 N N . ALA B 1 8 ? -51.688 97.062 -12.945 1 19.45 8 ALA B N 1
ATOM 2467 C CA . ALA B 1 8 ? -52.719 97.562 -12.047 1 19.45 8 ALA B CA 1
ATOM 2468 C C . ALA B 1 8 ? -52.125 98.375 -10.938 1 19.45 8 ALA B C 1
ATOM 2470 O O . ALA B 1 8 ? -51 98.188 -10.547 1 19.45 8 ALA B O 1
ATOM 2471 N N . SER B 1 9 ? -53.062 99.125 -10.258 1 17 9 SER B N 1
ATOM 2472 C CA . SER B 1 9 ? -53.375 100.438 -9.758 1 17 9 SER B CA 1
ATOM 2473 C C . SER B 1 9 ? -52.844 100.688 -8.344 1 17 9 SER B C 1
ATOM 2475 O O . SER B 1 9 ? -52.188 101.688 -8.062 1 17 9 SER B O 1
ATOM 2477 N N . PRO B 1 10 ? -53.594 100 -7.27 1 18.03 10 PRO B N 1
ATOM 2478 C CA . PRO B 1 10 ? -54.312 100.875 -6.352 1 18.03 10 PRO B CA 1
ATOM 2479 C C . PRO B 1 10 ? -53.406 101.5 -5.309 1 18.03 10 PRO B C 1
ATOM 2481 O O . PRO B 1 10 ? -52.281 101.062 -5.082 1 18.03 10 PRO B O 1
ATOM 2484 N N . ASP B 1 11 ? -53.969 102.438 -4.445 1 17.45 11 ASP B N 1
ATOM 2485 C CA . ASP B 1 11 ? -53.844 103.75 -3.793 1 17.45 11 ASP B CA 1
ATOM 2486 C C . ASP B 1 11 ? -53.188 103.625 -2.418 1 17.45 11 ASP B C 1
ATOM 2488 O O . ASP B 1 11 ? -52.438 104.5 -1.99 1 17.45 11 ASP B O 1
ATOM 2492 N N . THR B 1 12 ? -53.688 102.562 -1.578 1 18.44 12 THR B N 1
ATOM 2493 C CA . THR B 1 12 ? -54.219 103.062 -0.303 1 18.44 12 THR B CA 1
ATOM 2494 C C . THR B 1 12 ? -53.094 103.562 0.584 1 18.44 12 THR B C 1
ATOM 2496 O O . THR B 1 12 ? -51.969 103.062 0.556 1 18.44 12 THR B O 1
ATOM 2499 N N . GLU B 1 13 ? -53.438 104.562 1.528 1 18.23 13 GLU B N 1
ATOM 2500 C CA . GLU B 1 13 ? -53.062 105.75 2.205 1 18.23 13 GLU B CA 1
ATOM 2501 C C . GLU B 1 13 ? -52.156 105.5 3.391 1 18.23 13 GLU B C 1
ATOM 2503 O O . GLU B 1 13 ? -51.125 106.125 3.568 1 18.23 13 GLU B O 1
ATOM 2508 N N . ALA B 1 14 ? -52.719 104.75 4.461 1 18.78 14 ALA B N 1
ATOM 2509 C CA . ALA B 1 14 ? -52.938 105.438 5.723 1 18.78 14 ALA B CA 1
ATOM 2510 C C . ALA B 1 14 ? -51.625 105.625 6.473 1 18.78 14 ALA B C 1
ATOM 2512 O O . ALA B 1 14 ? -50.625 104.938 6.184 1 18.78 14 ALA B O 1
ATOM 2513 N N . GLY B 1 15 ? -51.781 105.875 7.863 1 18.05 15 GLY B N 1
ATOM 2514 C CA . GLY B 1 15 ? -51.594 106.812 8.93 1 18.05 15 GLY B CA 1
ATOM 2515 C C . GLY B 1 15 ? -50.375 106.5 9.781 1 18.05 15 GLY B C 1
ATOM 2516 O O . GLY B 1 15 ? -50.125 107.188 10.789 1 18.05 15 GLY B O 1
ATOM 2517 N N . GLU B 1 16 ? -49.719 105.5 9.445 1 18.7 16 GLU B N 1
ATOM 2518 C CA . GLU B 1 16 ? -49.125 104.938 10.672 1 18.7 16 GLU B CA 1
ATOM 2519 C C . GLU B 1 16 ? -48.219 105.938 11.359 1 18.7 16 GLU B C 1
ATOM 2521 O O . GLU B 1 16 ? -47.344 106.562 10.727 1 18.7 16 GLU B O 1
ATOM 2526 N N . ALA B 1 17 ? -48.656 106.312 12.555 1 21.58 17 ALA B N 1
ATOM 2527 C CA . ALA B 1 17 ? -48.438 107.25 13.641 1 21.58 17 ALA B CA 1
ATOM 2528 C C . ALA B 1 17 ? -46.969 107.312 14.047 1 21.58 17 ALA B C 1
ATOM 2530 O O . ALA B 1 17 ? -46.219 106.312 13.789 1 21.58 17 ALA B O 1
ATOM 2531 N N . LEU B 1 18 ? -46.688 108.375 14.906 1 21.17 18 LEU B N 1
ATOM 2532 C CA . LEU B 1 18 ? -45.719 109.375 15.383 1 21.17 18 LEU B CA 1
ATOM 2533 C C . LEU B 1 18 ? -44.75 108.75 16.359 1 21.17 18 LEU B C 1
ATOM 2535 O O . LEU B 1 18 ? -44.688 109.125 17.531 1 21.17 18 LEU B O 1
ATOM 2539 N N . LEU B 1 19 ? -44.5 107.438 16.25 1 20.58 19 LEU B N 1
ATOM 2540 C CA . LEU B 1 19 ? -43.875 106.938 17.453 1 20.58 19 LEU B CA 1
ATOM 2541 C C . LEU B 1 19 ? -42.625 107.75 17.781 1 20.58 19 LEU B C 1
ATOM 2543 O O . LEU B 1 19 ? -41.719 107.812 16.938 1 20.58 19 LEU B O 1
ATOM 2547 N N . GLU B 1 20 ? -42.844 108.688 18.672 1 21.89 20 GLU B N 1
ATOM 2548 C CA . GLU B 1 20 ? -41.938 109.625 19.25 1 21.89 20 GLU B CA 1
ATOM 2549 C C . GLU B 1 20 ? -40.656 109 19.734 1 21.89 20 GLU B C 1
ATOM 2551 O O . GLU B 1 20 ? -40.688 107.875 20.25 1 21.89 20 GLU B O 1
ATOM 2556 N N . LYS B 1 21 ? -39.531 109.562 19.375 1 24.91 21 LYS B N 1
ATOM 2557 C CA . LYS B 1 21 ? -38.062 109.375 19.422 1 24.91 21 LYS B CA 1
ATOM 2558 C C . LYS B 1 21 ? -37.562 109.438 20.859 1 24.91 21 LYS B C 1
ATOM 2560 O O . LYS B 1 21 ? -37.375 110.5 21.422 1 24.91 21 LYS B O 1
ATOM 2565 N N . HIS B 1 22 ? -38.312 108.812 21.828 1 23.42 22 HIS B N 1
ATOM 2566 C CA . HIS B 1 22 ? -37.719 109.062 23.141 1 23.42 22 HIS B CA 1
ATOM 2567 C C . HIS B 1 22 ? -36.25 108.688 23.172 1 23.42 22 HIS B C 1
ATOM 2569 O O . HIS B 1 22 ? -35.906 107.562 22.812 1 23.42 22 HIS B O 1
ATOM 2575 N N . SER B 1 23 ? -35.344 109.625 22.875 1 25 23 SER B N 1
ATOM 2576 C CA . SER B 1 23 ? -33.875 109.625 22.797 1 25 23 SER B CA 1
ATOM 2577 C C . SER B 1 23 ? -33.25 109.125 24.094 1 25 23 SER B C 1
ATOM 2579 O O . SER B 1 23 ? -33.281 109.875 25.094 1 25 23 SER B O 1
ATOM 2581 N N . SER B 1 24 ? -33.656 107.875 24.547 1 24.81 24 SER B N 1
ATOM 2582 C CA . SER B 1 24 ? -33.125 107.375 25.812 1 24.81 24 SER B CA 1
ATOM 2583 C C . SER B 1 24 ? -31.609 107.5 25.844 1 24.81 24 SER B C 1
ATOM 2585 O O . SER B 1 24 ? -30.938 107.375 24.812 1 24.81 24 SER B O 1
ATOM 2587 N N . SER B 1 25 ? -31.062 108.188 26.922 1 28.28 25 SER B N 1
ATOM 2588 C CA . SER B 1 25 ? -29.75 108.625 27.391 1 28.28 25 SER B CA 1
ATOM 2589 C C . SER B 1 25 ? -28.812 107.438 27.578 1 28.28 25 SER B C 1
ATOM 2591 O O . SER B 1 25 ? -29.078 106.562 28.406 1 28.28 25 SER B O 1
ATOM 2593 N N . SER B 1 26 ? -28.312 106.75 26.578 1 27.34 26 SER B N 1
ATOM 2594 C CA . SER B 1 26 ? -27.5 105.562 26.547 1 27.34 26 SER B CA 1
ATOM 2595 C C . SER B 1 26 ? -26.203 105.688 27.328 1 27.34 26 SER B C 1
ATOM 2597 O O . SER B 1 26 ? -25.391 106.562 27.016 1 27.34 26 SER B O 1
ATOM 2599 N N . ASP B 1 27 ? -26.312 105.5 28.656 1 30.22 27 ASP B N 1
ATOM 2600 C CA . ASP B 1 27 ? -25.188 105.438 29.594 1 30.22 27 ASP B CA 1
ATOM 2601 C C . ASP B 1 27 ? -24.047 104.625 29.047 1 30.22 27 ASP B C 1
ATOM 2603 O O . ASP B 1 27 ? -24.25 103.5 28.547 1 30.22 27 ASP B O 1
ATOM 2607 N N . SER B 1 28 ? -22.953 105.25 28.641 1 29.28 28 SER B N 1
ATOM 2608 C CA . SER B 1 28 ? -21.719 104.875 27.984 1 29.28 28 SER B CA 1
ATOM 2609 C C . SER B 1 28 ? -20.922 103.875 28.844 1 29.28 28 SER B C 1
ATOM 2611 O O . SER B 1 28 ? -20.453 104.25 29.922 1 29.28 28 SER B O 1
ATOM 2613 N N . GLU B 1 29 ? -21.453 102.688 29.094 1 33.19 29 GLU B N 1
ATOM 2614 C CA . GLU B 1 29 ? -20.734 101.688 29.906 1 33.19 29 GLU B CA 1
ATOM 2615 C C . GLU B 1 29 ? -19.297 101.5 29.438 1 33.19 29 GLU B C 1
ATOM 2617 O O . GLU B 1 29 ? -19 101.625 28.25 1 33.19 29 GLU B O 1
ATOM 2622 N N . PRO B 1 30 ? -18.328 101.625 30.406 1 39.16 30 PRO B N 1
ATOM 2623 C CA . PRO B 1 30 ? -16.891 101.688 30.141 1 39.16 30 PRO B CA 1
ATOM 2624 C C . PRO B 1 30 ? -16.406 100.438 29.406 1 39.16 30 PRO B C 1
ATOM 2626 O O . PRO B 1 30 ? -17.047 99.375 29.484 1 39.16 30 PRO B O 1
ATOM 2629 N N . PRO B 1 31 ? -15.617 100.562 28.312 1 33.34 31 PRO B N 1
ATOM 2630 C CA . PRO B 1 31 ? -15.18 99.5 27.406 1 33.34 31 PRO B CA 1
ATOM 2631 C C . PRO B 1 31 ? -14.422 98.375 28.125 1 33.34 31 PRO B C 1
ATOM 2633 O O . PRO B 1 31 ? -13.625 98.688 29.031 1 33.34 31 PRO B O 1
ATOM 2636 N N . GLN B 1 32 ? -15.133 97.375 28.578 1 32.47 32 GLN B N 1
ATOM 2637 C CA . GLN B 1 32 ? -14.5 96.188 29.172 1 32.47 32 GLN B CA 1
ATOM 2638 C C . GLN B 1 32 ? -13.32 95.688 28.328 1 32.47 32 GLN B C 1
ATOM 2640 O O . GLN B 1 32 ? -13.398 95.688 27.094 1 32.47 32 GLN B O 1
ATOM 2645 N N . SER B 1 33 ? -12.078 95.938 28.797 1 37.19 33 SER B N 1
ATOM 2646 C CA . SER B 1 33 ? -10.812 95.562 28.172 1 37.19 33 SER B CA 1
ATOM 2647 C C . SER B 1 33 ? -10.844 94.125 27.688 1 37.19 33 SER B C 1
ATOM 2649 O O . SER B 1 33 ? -11.367 93.25 28.375 1 37.19 33 SER B O 1
ATOM 2651 N N . PRO B 1 34 ? -10.828 93.875 26.406 1 38.06 34 PRO B N 1
ATOM 2652 C CA . PRO B 1 34 ? -10.906 92.5 25.797 1 38.06 34 PRO B CA 1
ATOM 2653 C C . PRO B 1 34 ? -9.922 91.562 26.406 1 38.06 34 PRO B C 1
ATOM 2655 O O . PRO B 1 34 ? -8.812 91.938 26.797 1 38.06 34 PRO B O 1
ATOM 2658 N N . LEU B 1 35 ? -10.406 90.625 27.234 1 37.78 35 LEU B N 1
ATOM 2659 C CA . LEU B 1 35 ? -9.68 89.5 27.75 1 37.78 35 LEU B CA 1
ATOM 2660 C C . LEU B 1 35 ? -8.766 88.875 26.672 1 37.78 35 LEU B C 1
ATOM 2662 O O . LEU B 1 35 ? -9.117 88.875 25.484 1 37.78 35 LEU B O 1
ATOM 2666 N N . CYS B 1 36 ? -7.406 89 26.812 1 37.94 36 CYS B N 1
ATOM 2667 C CA . CYS B 1 36 ? -6.305 88.688 25.922 1 37.94 36 CYS B CA 1
ATOM 2668 C C . CYS B 1 36 ? -6.484 87.25 25.359 1 37.94 36 CYS B C 1
ATOM 2670 O O . CYS B 1 36 ? -6.695 86.312 26.109 1 37.94 36 CYS B O 1
ATOM 2672 N N . PRO B 1 37 ? -6.898 87.062 24.141 1 44.19 37 PRO B N 1
ATOM 2673 C CA . PRO B 1 37 ? -7.086 85.812 23.391 1 44.19 37 PRO B CA 1
ATOM 2674 C C . PRO B 1 37 ? -5.875 84.875 23.484 1 44.19 37 PRO B C 1
ATOM 2676 O O . PRO B 1 37 ? -5.914 83.75 22.969 1 44.19 37 PRO B O 1
ATOM 2679 N N . ALA B 1 38 ? -4.738 85.375 24 1 43.84 38 ALA B N 1
ATOM 2680 C CA . ALA B 1 38 ? -3.539 84.562 23.828 1 43.84 38 ALA B CA 1
ATOM 2681 C C . ALA B 1 38 ? -3.566 83.375 24.766 1 43.84 38 ALA B C 1
ATOM 2683 O O . ALA B 1 38 ? -2.812 82.438 24.562 1 43.84 38 ALA B O 1
ATOM 2684 N N . CYS B 1 39 ? -4.203 83.5 25.938 1 39.97 39 CYS B N 1
ATOM 2685 C CA . CYS B 1 39 ? -4.098 82.375 26.859 1 39.97 39 CYS B CA 1
ATOM 2686 C C . CYS B 1 39 ? -4.852 81.188 26.328 1 39.97 39 CYS B C 1
ATOM 2688 O O . CYS B 1 39 ? -4.719 80.062 26.875 1 39.97 39 CYS B O 1
ATOM 2690 N N . ALA B 1 40 ? -5.895 81.5 25.547 1 43.06 40 ALA B N 1
ATOM 2691 C CA . ALA B 1 40 ? -6.699 80.375 25.094 1 43.06 40 ALA B CA 1
ATOM 2692 C C . ALA B 1 40 ? -5.938 79.562 24.062 1 43.06 40 ALA B C 1
ATOM 2694 O O . ALA B 1 40 ? -6.227 78.375 23.875 1 43.06 40 ALA B O 1
ATOM 2695 N N . HIS B 1 41 ? -4.988 80.312 23.422 1 44.81 41 HIS B N 1
ATOM 2696 C CA . HIS B 1 41 ? -4.379 79.562 22.328 1 44.81 41 HIS B CA 1
ATOM 2697 C C . HIS B 1 41 ? -3.418 78.5 22.859 1 44.81 41 HIS B C 1
ATOM 2699 O O . HIS B 1 41 ? -3.117 77.5 22.188 1 44.81 41 HIS B O 1
ATOM 2705 N N . ARG B 1 42 ? -2.84 78.812 24.047 1 43.69 42 ARG B N 1
ATOM 2706 C CA . ARG B 1 42 ? -1.826 77.875 24.484 1 43.69 42 ARG B CA 1
ATOM 2707 C C . ARG B 1 42 ? -2.469 76.562 25.047 1 43.69 42 ARG B C 1
ATOM 2709 O O . ARG B 1 42 ? -1.845 75.5 25.062 1 43.69 42 ARG B O 1
ATOM 2716 N N . GLN B 1 43 ? -3.619 76.812 25.703 1 45.91 43 GLN B N 1
ATOM 2717 C CA . GLN B 1 43 ? -4.238 75.625 26.266 1 45.91 43 GLN B CA 1
ATOM 2718 C C . GLN B 1 43 ? -4.711 74.625 25.172 1 45.91 43 GLN B C 1
ATOM 2720 O O . GLN B 1 43 ? -4.754 73.438 25.359 1 45.91 43 GLN B O 1
ATOM 2725 N N . THR B 1 44 ? -5.039 75.25 24.016 1 48.12 44 THR B N 1
ATOM 2726 C CA . THR B 1 44 ? -5.566 74.438 22.969 1 48.12 44 THR B CA 1
ATOM 2727 C C . THR B 1 44 ? -4.441 73.625 22.297 1 48.12 44 THR B C 1
ATOM 2729 O O . THR B 1 44 ? -4.68 72.562 21.734 1 48.12 44 THR B O 1
ATOM 2732 N N . ARG B 1 45 ? -3.201 74.188 22.344 1 51.66 45 ARG B N 1
ATOM 2733 C CA . ARG B 1 45 ? -2.127 73.438 21.656 1 51.66 45 ARG B CA 1
ATOM 2734 C C . ARG B 1 45 ? -1.649 72.25 22.484 1 51.66 45 ARG B C 1
ATOM 2736 O O . ARG B 1 45 ? -1.201 71.25 21.938 1 51.66 45 ARG B O 1
ATOM 2743 N N . ILE B 1 46 ? -1.594 72.5 23.812 1 51.41 46 ILE B N 1
ATOM 2744 C CA . ILE B 1 46 ? -1.123 71.375 24.656 1 51.41 46 ILE B CA 1
ATOM 2745 C C . ILE B 1 46 ? -2.145 70.25 24.641 1 51.41 46 ILE B C 1
ATOM 2747 O O . ILE B 1 46 ? -1.776 69.062 24.625 1 51.41 46 ILE B O 1
ATOM 2751 N N . PHE B 1 47 ? -3.436 70.688 24.578 1 54.38 47 PHE B N 1
ATOM 2752 C CA . PHE B 1 47 ? -4.48 69.688 24.484 1 54.38 47 PHE B CA 1
ATOM 2753 C C . PHE B 1 47 ? -4.422 68.938 23.141 1 54.38 47 PHE B C 1
ATOM 2755 O O . PHE B 1 47 ? -4.73 67.75 23.047 1 54.38 47 PHE B O 1
ATOM 2762 N N . GLY B 1 48 ? -3.807 69.75 22.219 1 59.69 48 GLY B N 1
ATOM 2763 C CA . GLY B 1 48 ? -3.707 69.188 20.891 1 59.69 48 GLY B CA 1
ATOM 2764 C C . GLY B 1 48 ? -2.658 68.125 20.781 1 59.69 48 GLY B C 1
ATOM 2765 O O . GLY B 1 48 ? -2.883 67.062 20.125 1 59.69 48 GLY B O 1
ATOM 2766 N N . ARG B 1 49 ? -1.545 68.375 21.422 1 65 49 ARG B N 1
ATOM 2767 C CA . ARG B 1 49 ? -0.465 67.438 21.328 1 65 49 ARG B CA 1
ATOM 2768 C C . ARG B 1 49 ? -0.742 66.25 22.234 1 65 49 ARG B C 1
ATOM 2770 O O . ARG B 1 49 ? -0.482 65.062 21.844 1 65 49 ARG B O 1
ATOM 2777 N N . ARG B 1 50 ? -1.238 66.5 23.438 1 66.06 50 ARG B N 1
ATOM 2778 C CA . ARG B 1 50 ? -1.574 65.438 24.328 1 66.06 50 ARG B CA 1
ATOM 2779 C C . ARG B 1 50 ? -2.736 64.625 23.781 1 66.06 50 ARG B C 1
ATOM 2781 O O . ARG B 1 50 ? -2.73 63.375 23.891 1 66.06 50 ARG B O 1
ATOM 2788 N N . GLY B 1 51 ? -3.652 65.375 23.219 1 62.09 51 GLY B N 1
ATOM 2789 C CA . GLY B 1 51 ? -4.754 64.688 22.562 1 62.09 51 GLY B CA 1
ATOM 2790 C C . GLY B 1 51 ? -4.309 63.781 21.406 1 62.09 51 GLY B C 1
ATOM 2791 O O . GLY B 1 51 ? -4.773 62.656 21.25 1 62.09 51 GLY B O 1
ATOM 2792 N N . LEU B 1 52 ? -3.398 64.312 20.625 1 72.19 52 LEU B N 1
ATOM 2793 C CA . LEU B 1 52 ? -2.846 63.594 19.5 1 72.19 52 LEU B CA 1
ATOM 2794 C C . LEU B 1 52 ? -2.047 62.375 19.969 1 72.19 52 LEU B C 1
ATOM 2796 O O . LEU B 1 52 ? -2.125 61.281 19.391 1 72.19 52 LEU B O 1
ATOM 2800 N N . CYS B 1 53 ? -1.325 62.594 21.094 1 72.12 53 CYS B N 1
ATOM 2801 C CA . CYS B 1 53 ? -0.555 61.5 21.672 1 72.12 53 CYS B CA 1
ATOM 2802 C C . CYS B 1 53 ? -1.475 60.375 22.172 1 72.12 53 CYS B C 1
ATOM 2804 O O . CYS B 1 53 ? -1.21 59.188 21.969 1 72.12 53 CYS B O 1
ATOM 2806 N N . VAL B 1 54 ? -2.598 60.719 22.844 1 70.5 54 VAL B N 1
ATOM 2807 C CA . VAL B 1 54 ? -3.549 59.75 23.359 1 70.5 54 VAL B CA 1
ATOM 2808 C C . VAL B 1 54 ? -4.238 59.031 22.203 1 70.5 54 VAL B C 1
ATOM 2810 O O . VAL B 1 54 ? -4.441 57.812 22.25 1 70.5 54 VAL B O 1
ATOM 2813 N N . THR B 1 55 ? -4.547 59.812 21.141 1 71 55 THR B N 1
ATOM 2814 C CA . THR B 1 55 ? -5.164 59.219 19.969 1 71 55 THR B CA 1
ATOM 2815 C C . THR B 1 55 ? -4.203 58.25 19.281 1 71 55 THR B C 1
ATOM 2817 O O . THR B 1 55 ? -4.605 57.156 18.859 1 71 55 THR B O 1
ATOM 2820 N N . TYR B 1 56 ? -2.961 58.656 19.172 1 73.44 56 TYR B N 1
ATOM 2821 C CA . TYR B 1 56 ? -1.964 57.781 18.578 1 73.44 56 TYR B CA 1
ATOM 2822 C C . TYR B 1 56 ? -1.768 56.531 19.453 1 73.44 56 TYR B C 1
ATOM 2824 O O . TYR B 1 56 ? -1.654 55.406 18.922 1 73.44 56 TYR B O 1
ATOM 2832 N N . LEU B 1 57 ? -1.829 56.719 20.734 1 74 57 LEU B N 1
ATOM 2833 C CA . LEU B 1 57 ? -1.694 55.594 21.656 1 74 57 LEU B CA 1
ATOM 2834 C C . LEU B 1 57 ? -2.883 54.625 21.516 1 74 57 LEU B C 1
ATOM 2836 O O . LEU B 1 57 ? -2.707 53.406 21.5 1 74 57 LEU B O 1
ATOM 2840 N N . ASN B 1 58 ? -4.098 55.156 21.391 1 67.56 58 ASN B N 1
ATOM 2841 C CA . ASN B 1 58 ? -5.293 54.344 21.203 1 67.56 58 ASN B CA 1
ATOM 2842 C C . ASN B 1 58 ? -5.258 53.594 19.875 1 67.56 58 ASN B C 1
ATOM 2844 O O . ASN B 1 58 ? -5.684 52.438 19.781 1 67.56 58 ASN B O 1
ATOM 2848 N N . LEU B 1 59 ? -4.707 54.281 18.859 1 69.56 59 LEU B N 1
ATOM 2849 C CA . LEU B 1 59 ? -4.59 53.625 17.547 1 69.56 59 LEU B CA 1
ATOM 2850 C C . LEU B 1 59 ? -3.592 52.469 17.594 1 69.56 59 LEU B C 1
ATOM 2852 O O . LEU B 1 59 ? -3.844 51.406 17.031 1 69.56 59 LEU B O 1
ATOM 2856 N N . VAL B 1 60 ? -2.531 52.719 18.281 1 72.62 60 VAL B N 1
ATOM 2857 C CA . VAL B 1 60 ? -1.524 51.688 18.438 1 72.62 60 VAL B CA 1
ATOM 2858 C C . VAL B 1 60 ? -2.102 50.5 19.25 1 72.62 60 VAL B C 1
ATOM 2860 O O . VAL B 1 60 ? -1.911 49.344 18.891 1 72.62 60 VAL B O 1
ATOM 2863 N N . LEU B 1 61 ? -2.891 50.844 20.266 1 71 61 LEU B N 1
ATOM 2864 C CA . LEU B 1 61 ? -3.508 49.812 21.094 1 71 61 LEU B CA 1
ATOM 2865 C C . LEU B 1 61 ? -4.574 49.062 20.312 1 71 61 LEU B C 1
ATOM 2867 O O . LEU B 1 61 ? -4.691 47.844 20.422 1 71 61 LEU B O 1
ATOM 2871 N N . PHE B 1 62 ? -5.348 49.812 19.516 1 68.81 62 PHE B N 1
ATOM 2872 C CA . PHE B 1 62 ? -6.367 49.219 18.672 1 68.81 62 PHE B CA 1
ATOM 2873 C C . PHE B 1 62 ? -5.73 48.281 17.625 1 68.81 62 PHE B C 1
ATOM 2875 O O . PHE B 1 62 ? -6.176 47.156 17.438 1 68.81 62 PHE B O 1
ATOM 2882 N N . LEU B 1 63 ? -4.715 48.719 16.969 1 70.19 63 LEU B N 1
ATOM 2883 C CA . LEU B 1 63 ? -4.039 47.938 15.953 1 70.19 63 LEU B CA 1
ATOM 2884 C C . LEU B 1 63 ? -3.4 46.688 16.578 1 70.19 63 LEU B C 1
ATOM 2886 O O . LEU B 1 63 ? -3.449 45.594 16.016 1 70.19 63 LEU B O 1
ATOM 2890 N N . THR B 1 64 ? -2.93 46.844 17.734 1 71.94 64 THR B N 1
ATOM 2891 C CA . THR B 1 64 ? -2.355 45.688 18.453 1 71.94 64 THR B CA 1
ATOM 2892 C C . THR B 1 64 ? -3.439 44.688 18.844 1 71.94 64 THR B C 1
ATOM 2894 O O . THR B 1 64 ? -3.232 43.5 18.75 1 71.94 64 THR B O 1
ATOM 2897 N N . SER B 1 65 ? -4.637 45.219 19.25 1 68.62 65 SER B N 1
ATOM 2898 C CA . SER B 1 65 ? -5.75 44.344 19.594 1 68.62 65 SER B CA 1
ATOM 2899 C C . SER B 1 65 ? -6.246 43.562 18.375 1 68.62 65 SER B C 1
ATOM 2901 O O . SER B 1 65 ? -6.555 42.375 18.469 1 68.62 65 SER B O 1
ATOM 2903 N N . VAL B 1 66 ? -6.352 44.156 17.25 1 69.94 66 VAL B N 1
ATOM 2904 C CA . VAL B 1 66 ? -6.785 43.531 16.016 1 69.94 66 VAL B CA 1
ATOM 2905 C C . VAL B 1 66 ? -5.777 42.438 15.609 1 69.94 66 VAL B C 1
ATOM 2907 O O . VAL B 1 66 ? -6.156 41.344 15.227 1 69.94 66 VAL B O 1
ATOM 2910 N N . LEU B 1 67 ? -4.547 42.812 15.719 1 69.44 67 LEU B N 1
ATOM 2911 C CA . LEU B 1 67 ? -3.5 41.844 15.391 1 69.44 67 LEU B CA 1
ATOM 2912 C C . LEU B 1 67 ? -3.535 40.656 16.328 1 69.44 67 LEU B C 1
ATOM 2914 O O . LEU B 1 67 ? -3.365 39.531 15.906 1 69.44 67 LEU B O 1
ATOM 2918 N N . LEU B 1 68 ? -3.873 40.906 17.578 1 66.06 68 LEU B N 1
ATOM 2919 C CA . LEU B 1 68 ? -3.99 39.844 18.578 1 66.06 68 LEU B CA 1
ATOM 2920 C C . LEU B 1 68 ? -5.207 38.969 18.281 1 66.06 68 LEU B C 1
ATOM 2922 O O . LEU B 1 68 ? -5.145 37.719 18.422 1 66.06 68 LEU B O 1
ATOM 2926 N N . LEU B 1 69 ? -6.25 39.531 17.906 1 68.62 69 LEU B N 1
ATOM 2927 C CA . LEU B 1 69 ? -7.473 38.812 17.594 1 68.62 69 LEU B CA 1
ATOM 2928 C C . LEU B 1 69 ? -7.277 37.969 16.344 1 68.62 69 LEU B C 1
ATOM 2930 O O . LEU B 1 69 ? -7.703 36.812 16.312 1 68.62 69 LEU B O 1
ATOM 2934 N N . VAL B 1 70 ? -6.637 38.531 15.391 1 68.69 70 VAL B N 1
ATOM 2935 C CA . VAL B 1 70 ? -6.371 37.781 14.172 1 68.69 70 VAL B CA 1
ATOM 2936 C C . VAL B 1 70 ? -5.422 36.625 14.469 1 68.69 70 VAL B C 1
ATOM 2938 O O . VAL B 1 70 ? -5.629 35.5 13.992 1 68.69 70 VAL B O 1
ATOM 2941 N N . GLY B 1 71 ? -4.418 36.906 15.234 1 65.44 71 GLY B N 1
ATOM 2942 C CA . GLY B 1 71 ? -3.508 35.844 15.656 1 65.44 71 GLY B CA 1
ATOM 2943 C C . GLY B 1 71 ? -4.188 34.75 16.453 1 65.44 71 GLY B C 1
ATOM 2944 O O . GLY B 1 71 ? -3.941 33.562 16.219 1 65.44 71 GLY B O 1
ATOM 2945 N N . ALA B 1 72 ? -5.031 35.125 17.375 1 63.09 72 ALA B N 1
ATOM 2946 C CA . ALA B 1 72 ? -5.785 34.188 18.188 1 63.09 72 ALA B CA 1
ATOM 2947 C C . ALA B 1 72 ? -6.703 33.312 17.312 1 63.09 72 ALA B C 1
ATOM 2949 O O . ALA B 1 72 ? -6.816 32.125 17.516 1 63.09 72 ALA B O 1
ATOM 2950 N N . ARG B 1 73 ? -7.34 33.938 16.438 1 64.81 73 ARG B N 1
ATOM 2951 C CA . ARG B 1 73 ? -8.211 33.219 15.523 1 64.81 73 ARG B CA 1
ATOM 2952 C C . ARG B 1 73 ? -7.41 32.219 14.695 1 64.81 73 ARG B C 1
ATOM 2954 O O . ARG B 1 73 ? -7.863 31.094 14.469 1 64.81 73 ARG B O 1
ATOM 2961 N N . ARG B 1 74 ? -6.352 32.594 14.289 1 66.75 74 ARG B N 1
ATOM 2962 C CA . ARG B 1 74 ? -5.5 31.719 13.5 1 66.75 74 ARG B CA 1
ATOM 2963 C C . ARG B 1 74 ? -4.969 30.562 14.352 1 66.75 74 ARG B C 1
ATOM 2965 O O . ARG B 1 74 ? -4.797 29.453 13.859 1 66.75 74 ARG B O 1
ATOM 2972 N N . SER B 1 75 ? -4.691 30.938 15.594 1 64.75 75 SER B N 1
ATOM 2973 C CA . SER B 1 75 ? -4.242 29.891 16.5 1 64.75 75 SER B CA 1
ATOM 2974 C C . SER B 1 75 ? -5.371 28.922 16.828 1 64.75 75 SER B C 1
ATOM 2976 O O . SER B 1 75 ? -5.137 27.719 17.016 1 64.75 75 SER B O 1
ATOM 2978 N N . LEU B 1 76 ? -6.543 29.516 16.922 1 65.44 76 LEU B N 1
ATOM 2979 C CA . LEU B 1 76 ? -7.699 28.688 17.266 1 65.44 76 LEU B CA 1
ATOM 2980 C C . LEU B 1 76 ? -8.188 27.906 16.047 1 65.44 76 LEU B C 1
ATOM 2982 O O . LEU B 1 76 ? -8.789 26.828 16.203 1 65.44 76 LEU B O 1
ATOM 2986 N N . HIS B 1 77 ? -7.914 28.422 14.859 1 69.56 77 HIS B N 1
ATOM 2987 C CA . HIS B 1 77 ? -8.328 27.734 13.648 1 69.56 77 HIS B CA 1
ATOM 2988 C C . HIS B 1 77 ? -7.184 27.656 12.641 1 69.56 77 HIS B C 1
ATOM 2990 O O . HIS B 1 77 ? -7.215 28.344 11.617 1 69.56 77 HIS B O 1
ATOM 2996 N N . PRO B 1 78 ? -6.188 26.938 13.07 1 68.69 78 PRO B N 1
ATOM 2997 C CA . PRO B 1 78 ? -5.066 26.859 12.133 1 68.69 78 PRO B CA 1
ATOM 2998 C C . PRO B 1 78 ? -5.496 26.406 10.742 1 68.69 78 PRO B C 1
ATOM 3000 O O . PRO B 1 78 ? -6.445 25.625 10.609 1 68.69 78 PRO B O 1
ATOM 3003 N N . PRO B 1 79 ? -4.977 27.109 9.773 1 75.69 79 PRO B N 1
ATOM 3004 C CA . PRO B 1 79 ? -5.266 26.594 8.43 1 75.69 79 PRO B CA 1
ATOM 3005 C C . PRO B 1 79 ? -4.895 25.125 8.266 1 75.69 79 PRO B C 1
ATOM 3007 O O . PRO B 1 79 ? -4.059 24.609 9.016 1 75.69 79 PRO B O 1
ATOM 3010 N N . PRO B 1 80 ? -5.59 24.469 7.391 1 80.06 80 PRO B N 1
ATOM 3011 C CA . PRO B 1 80 ? -5.215 23.078 7.129 1 80.06 80 PRO B CA 1
ATOM 3012 C C . PRO B 1 80 ? -3.758 22.938 6.695 1 80.06 80 PRO B C 1
ATOM 3014 O O . PRO B 1 80 ? -3.201 23.844 6.074 1 80.06 80 PRO B O 1
ATOM 3017 N N . PRO B 1 81 ? -3.172 21.922 7.176 1 85.44 81 PRO B N 1
ATOM 3018 C CA . PRO B 1 81 ? -1.783 21.719 6.754 1 85.44 81 PRO B CA 1
ATOM 3019 C C . PRO B 1 81 ? -1.637 21.609 5.238 1 85.44 81 PRO B C 1
ATOM 3021 O O . PRO B 1 81 ? -2.57 21.172 4.555 1 85.44 81 PRO B O 1
ATOM 3024 N N . SER B 1 82 ? -0.462 22.047 4.781 1 86.12 82 SER B N 1
ATOM 3025 C CA . SER B 1 82 ? -0.157 21.828 3.371 1 86.12 82 SER B CA 1
ATOM 3026 C C . SER B 1 82 ? -0.004 20.344 3.059 1 86.12 82 SER B C 1
ATOM 3028 O O . SER B 1 82 ? 0.178 19.531 3.963 1 86.12 82 SER B O 1
ATOM 3030 N N . GLY B 1 83 ? -0.143 20.047 1.831 1 87.75 83 GLY B N 1
ATOM 3031 C CA . GLY B 1 83 ? 0.047 18.672 1.403 1 87.75 83 GLY B CA 1
ATOM 3032 C C . GLY B 1 83 ? 1.382 18.094 1.833 1 87.75 83 GLY B C 1
ATOM 3033 O O . GLY B 1 83 ? 1.443 16.969 2.33 1 87.75 83 GLY B O 1
ATOM 3034 N N . ARG B 1 84 ? 2.371 18.859 1.688 1 90.25 84 ARG B N 1
ATOM 3035 C CA . ARG B 1 84 ? 3.709 18.406 2.061 1 90.25 84 ARG B CA 1
ATOM 3036 C C . ARG B 1 84 ? 3.812 18.188 3.564 1 90.25 84 ARG B C 1
ATOM 3038 O O . ARG B 1 84 ? 4.344 17.156 4.012 1 90.25 84 ARG B O 1
ATOM 3045 N N . GLU B 1 85 ? 3.299 19.109 4.309 1 90.06 85 GLU B N 1
ATOM 3046 C CA . GLU B 1 85 ? 3.336 19 5.762 1 90.06 85 GLU B CA 1
ATOM 3047 C C . GLU B 1 85 ? 2.576 17.766 6.242 1 90.06 85 GLU B C 1
ATOM 3049 O O . GLU B 1 85 ? 3.041 17.062 7.137 1 90.06 85 GLU B O 1
ATOM 3054 N N . ALA B 1 86 ? 1.493 17.578 5.648 1 93.06 86 ALA B N 1
ATOM 3055 C CA . ALA B 1 86 ? 0.667 16.438 6.035 1 93.06 86 ALA B CA 1
ATOM 3056 C C . ALA B 1 86 ? 1.36 15.117 5.699 1 93.06 86 ALA B C 1
ATOM 3058 O O . ALA B 1 86 ? 1.34 14.172 6.496 1 93.06 86 ALA B O 1
ATOM 3059 N N . LEU B 1 87 ? 1.983 15.086 4.562 1 94.62 87 LEU B N 1
ATOM 3060 C CA . LEU B 1 87 ? 2.689 13.875 4.148 1 94.62 87 LEU B CA 1
ATOM 3061 C C . LEU B 1 87 ? 3.877 13.602 5.066 1 94.62 87 LEU B C 1
ATOM 3063 O O . LEU B 1 87 ? 4.109 12.453 5.461 1 94.62 87 LEU B O 1
ATOM 3067 N N . GLU B 1 88 ? 4.578 14.641 5.387 1 93.25 88 GLU B N 1
ATOM 3068 C CA . GLU B 1 88 ? 5.723 14.484 6.273 1 93.25 88 GLU B CA 1
ATOM 3069 C C . GLU B 1 88 ? 5.289 14.039 7.668 1 93.25 88 GLU B C 1
ATOM 3071 O O . GLU B 1 88 ? 5.988 13.273 8.328 1 93.25 88 GLU B O 1
ATOM 3076 N N . ALA B 1 89 ? 4.09 14.484 8.055 1 92.25 89 ALA B N 1
ATOM 3077 C CA . ALA B 1 89 ? 3.596 14.172 9.391 1 92.25 89 ALA B CA 1
ATOM 3078 C C . ALA B 1 89 ? 3.145 12.719 9.477 1 92.25 89 ALA B C 1
ATOM 3080 O O . ALA B 1 89 ? 3.012 12.164 10.578 1 92.25 89 ALA B O 1
ATOM 3081 N N . THR B 1 90 ? 2.924 12.094 8.352 1 94.25 90 THR B N 1
ATOM 3082 C CA . THR B 1 90 ? 2.412 10.727 8.367 1 94.25 90 THR B CA 1
ATOM 3083 C C . THR B 1 90 ? 3.441 9.758 7.793 1 94.25 90 THR B C 1
ATOM 3085 O O . THR B 1 90 ? 3.105 8.625 7.434 1 94.25 90 THR B O 1
ATOM 3088 N N . SER B 1 91 ? 4.684 10.211 7.645 1 95.81 91 SER B N 1
ATOM 3089 C CA . SER B 1 91 ? 5.738 9.383 7.062 1 95.81 91 SER B CA 1
ATOM 3090 C C . SER B 1 91 ? 7.039 9.523 7.844 1 95.81 91 SER B C 1
ATOM 3092 O O . SER B 1 91 ? 7.215 10.477 8.602 1 95.81 91 SER B O 1
ATOM 3094 N N . SER B 1 92 ? 7.906 8.523 7.66 1 95.31 92 SER B N 1
ATOM 3095 C CA . SER B 1 92 ? 9.289 8.719 8.094 1 95.31 92 SER B CA 1
ATOM 3096 C C . SER B 1 92 ? 10.016 9.703 7.18 1 95.31 92 SER B C 1
ATOM 3098 O O . SER B 1 92 ? 9.594 9.938 6.047 1 95.31 92 SER B O 1
ATOM 3100 N N . TYR B 1 93 ? 11.07 10.289 7.711 1 96.12 93 TYR B N 1
ATOM 3101 C CA . TYR B 1 93 ? 11.836 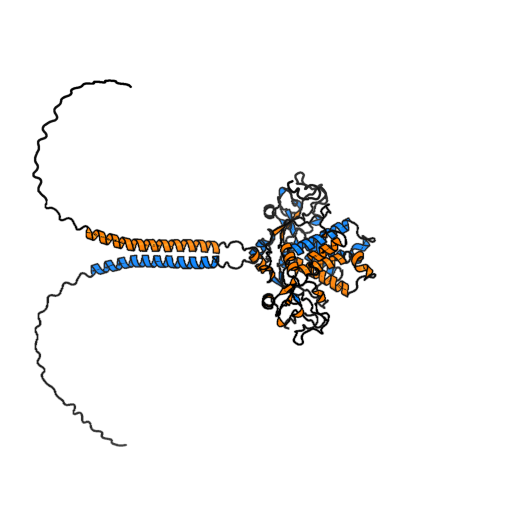11.242 6.922 1 96.12 93 TYR B CA 1
ATOM 3102 C C . TYR B 1 93 ? 12.344 10.602 5.637 1 96.12 93 TYR B C 1
ATOM 3104 O O . TYR B 1 93 ? 12.797 9.453 5.645 1 96.12 93 TYR B O 1
ATOM 3112 N N . SER B 1 94 ? 12.289 11.328 4.602 1 97.5 94 SER B N 1
ATOM 3113 C CA . SER B 1 94 ? 12.852 10.977 3.303 1 97.5 94 SER B CA 1
ATOM 3114 C C . SER B 1 94 ? 13.344 12.211 2.555 1 97.5 94 SER B C 1
ATOM 3116 O O . SER B 1 94 ? 12.711 13.266 2.604 1 97.5 94 SER B O 1
ATOM 3118 N N . PRO B 1 95 ? 14.484 12.062 1.872 1 96.94 95 PRO B N 1
ATOM 3119 C CA . PRO B 1 95 ? 14.945 13.188 1.056 1 96.94 95 PRO B CA 1
ATOM 3120 C C . PRO B 1 95 ? 14.023 13.484 -0.122 1 96.94 95 PRO B C 1
ATOM 3122 O O . PRO B 1 95 ? 14.117 14.555 -0.732 1 96.94 95 PRO B O 1
ATOM 3125 N N . VAL B 1 96 ? 13.141 12.602 -0.451 1 97.56 96 VAL B N 1
ATOM 3126 C CA . VAL B 1 96 ? 12.234 12.742 -1.585 1 97.56 96 VAL B CA 1
ATOM 3127 C C . VAL B 1 96 ? 11.273 13.906 -1.337 1 97.56 96 VAL B C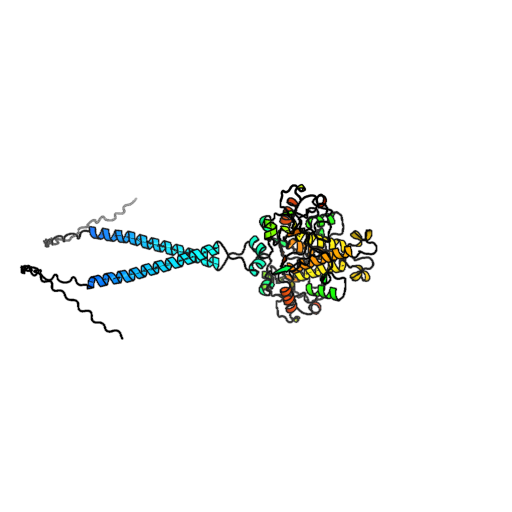 1
ATOM 3129 O O . VAL B 1 96 ? 10.844 14.57 -2.279 1 97.56 96 VAL B O 1
ATOM 3132 N N . PHE B 1 97 ? 10.961 14.188 -0.103 1 95.81 97 PHE B N 1
ATOM 3133 C CA . PHE B 1 97 ? 10 15.234 0.22 1 95.81 97 PHE B CA 1
ATOM 3134 C C . PHE B 1 97 ? 10.516 16.594 -0.242 1 95.81 97 PHE B C 1
ATOM 3136 O O . PHE B 1 97 ? 9.727 17.469 -0.605 1 95.81 97 PHE B O 1
ATOM 3143 N N . ASP B 1 98 ? 11.836 16.734 -0.26 1 93.12 98 ASP B N 1
ATOM 3144 C CA . ASP B 1 98 ? 12.445 18 -0.677 1 93.12 98 ASP B CA 1
ATOM 3145 C C . ASP B 1 98 ? 12.586 18.062 -2.195 1 93.12 98 ASP B C 1
ATOM 3147 O O . ASP B 1 98 ? 12.594 19.141 -2.777 1 93.12 98 ASP B O 1
ATOM 3151 N N . ALA B 1 99 ? 12.586 16.953 -2.768 1 96.25 99 ALA B N 1
ATOM 3152 C CA . ALA B 1 99 ? 12.992 16.891 -4.172 1 96.25 99 ALA B CA 1
ATOM 3153 C C . ALA B 1 99 ? 11.773 16.734 -5.086 1 96.25 99 ALA B C 1
ATOM 3155 O O . ALA B 1 99 ? 11.82 17.125 -6.254 1 96.25 99 ALA B O 1
ATOM 3156 N N . VAL B 1 100 ? 10.734 16.156 -4.574 1 97.69 100 VAL B N 1
ATOM 3157 C CA . VAL B 1 100 ? 9.609 15.766 -5.418 1 97.69 100 VAL B CA 1
ATOM 3158 C C . VAL B 1 100 ? 8.312 16.312 -4.84 1 97.69 100 VAL B C 1
ATOM 3160 O O . VAL B 1 100 ? 8.078 16.234 -3.629 1 97.69 100 VAL B O 1
ATOM 3163 N N . ASP B 1 101 ? 7.477 16.922 -5.699 1 96.81 101 ASP B N 1
ATOM 3164 C CA . ASP B 1 101 ? 6.113 17.25 -5.289 1 96.81 101 ASP B CA 1
ATOM 3165 C C . ASP B 1 101 ? 5.242 16 -5.227 1 96.81 101 ASP B C 1
ATOM 3167 O O . ASP B 1 101 ? 4.805 15.492 -6.262 1 96.81 101 ASP B O 1
ATOM 3171 N N . LEU B 1 102 ? 4.949 15.562 -3.973 1 96.94 102 LEU B N 1
ATOM 3172 C CA . LEU B 1 102 ? 4.168 14.352 -3.748 1 96.94 102 LEU B CA 1
ATOM 3173 C C . LEU B 1 102 ? 2.768 14.695 -3.25 1 96.94 102 LEU B C 1
ATOM 3175 O O . LEU B 1 102 ? 2.066 13.828 -2.723 1 96.94 102 LEU B O 1
ATOM 3179 N N . ALA B 1 103 ? 2.412 15.945 -3.34 1 91.38 103 ALA B N 1
ATOM 3180 C CA . ALA B 1 103 ? 1.098 16.344 -2.844 1 91.38 103 ALA B CA 1
ATOM 3181 C C . ALA B 1 103 ? 0.006 15.414 -3.377 1 91.38 103 ALA B C 1
ATOM 3183 O O . ALA B 1 103 ? 0.03 15.031 -4.547 1 91.38 103 ALA B O 1
ATOM 3184 N N . PRO B 1 104 ? -0.863 15.047 -2.461 1 92.75 104 PRO B N 1
ATOM 3185 C CA . PRO B 1 104 ? -1.895 14.086 -2.859 1 92.75 104 PRO B CA 1
ATOM 3186 C C . PRO B 1 104 ? -2.803 14.625 -3.965 1 92.75 104 PRO B C 1
ATOM 3188 O O . PRO B 1 104 ? -3.143 15.812 -3.969 1 92.75 104 PRO B O 1
ATOM 3191 N N . VAL B 1 105 ? -3.086 13.75 -4.867 1 94.38 105 VAL B N 1
ATOM 3192 C CA . VAL B 1 105 ? -4.02 14.031 -5.949 1 94.38 105 VAL B CA 1
ATOM 3193 C C . VAL B 1 105 ? -5.129 12.984 -5.965 1 94.38 105 VAL B C 1
ATOM 3195 O O . VAL B 1 105 ? -4.887 11.812 -5.668 1 94.38 105 VAL B O 1
ATOM 3198 N N . SER B 1 106 ? -6.305 13.469 -6.297 1 95.25 106 SER B N 1
ATOM 3199 C CA . SER B 1 106 ? -7.414 12.531 -6.43 1 95.25 106 SER B CA 1
ATOM 3200 C C . SER B 1 106 ? -7.273 11.688 -7.688 1 95.25 106 SER B C 1
ATOM 3202 O O . SER B 1 106 ? -7.078 12.211 -8.781 1 95.25 106 SER B O 1
ATOM 3204 N N . ARG B 1 107 ? -7.297 10.422 -7.496 1 96.25 107 ARG B N 1
ATOM 3205 C CA . ARG B 1 107 ? -7.195 9.484 -8.617 1 96.25 107 ARG B CA 1
ATOM 3206 C C . ARG B 1 107 ? -8.305 8.438 -8.562 1 96.25 107 ARG B C 1
ATOM 3208 O O . ARG B 1 107 ? -8.664 7.969 -7.484 1 96.25 107 ARG B O 1
ATOM 3215 N N . ALA B 1 108 ? -8.758 8.117 -9.781 1 95.19 108 ALA B N 1
ATOM 3216 C CA . ALA B 1 108 ? -9.734 7.035 -9.883 1 95.19 108 ALA B CA 1
ATOM 3217 C C . ALA B 1 108 ? -9.047 5.676 -9.914 1 95.19 108 ALA B C 1
ATOM 3219 O O . ALA B 1 108 ? -8.188 5.426 -10.758 1 95.19 108 ALA B O 1
ATOM 3220 N N . VAL B 1 109 ? -9.406 4.836 -8.969 1 96.88 109 VAL B N 1
ATOM 3221 C CA . VAL B 1 109 ? -8.93 3.459 -8.969 1 96.88 109 VAL B CA 1
ATOM 3222 C C . VAL B 1 109 ? -9.688 2.65 -10.016 1 96.88 109 VAL B C 1
ATOM 3224 O O . VAL B 1 109 ? -10.922 2.723 -10.094 1 96.88 109 VAL B O 1
ATOM 3227 N N . ASP B 1 110 ? -8.969 1.998 -10.875 1 96.88 110 ASP B N 1
ATOM 3228 C CA . ASP B 1 110 ? -9.602 1.021 -11.75 1 96.88 110 ASP B CA 1
ATOM 3229 C C . ASP B 1 110 ? -9.859 -0.292 -11.016 1 96.88 110 ASP B C 1
ATOM 3231 O O . ASP B 1 110 ? -9 -1.174 -10.984 1 96.88 110 ASP B O 1
ATOM 3235 N N . GLY B 1 111 ? -11.07 -0.424 -10.492 1 96.62 111 GLY B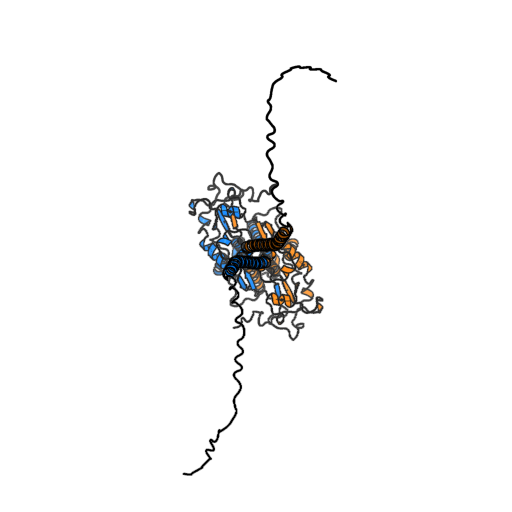 N 1
ATOM 3236 C CA . GLY B 1 111 ? -11.438 -1.589 -9.703 1 96.62 111 GLY B CA 1
ATOM 3237 C C . GLY B 1 111 ? -12.398 -2.518 -10.422 1 96.62 111 GLY B C 1
ATOM 3238 O O . GLY B 1 111 ? -13.055 -3.348 -9.789 1 96.62 111 GLY B O 1
ATOM 3239 N N . ARG B 1 112 ? -12.586 -2.402 -11.828 1 95.19 112 ARG B N 1
ATOM 3240 C CA . ARG B 1 112 ? -13.508 -3.236 -12.602 1 95.19 112 ARG B CA 1
ATOM 3241 C C . ARG B 1 112 ? -13.062 -4.695 -12.578 1 95.19 112 ARG B C 1
ATOM 3243 O O . ARG B 1 112 ? -11.883 -4.996 -12.742 1 95.19 112 ARG B O 1
ATOM 3250 N N . LEU B 1 113 ? -13.977 -5.492 -12.344 1 94.62 113 LEU B N 1
ATOM 3251 C CA . LEU B 1 113 ? -13.688 -6.922 -12.398 1 94.62 113 LEU B CA 1
ATOM 3252 C C . LEU B 1 113 ? -13.633 -7.41 -13.844 1 94.62 113 LEU B C 1
ATOM 3254 O O . LEU B 1 113 ? -12.734 -8.172 -14.211 1 94.62 113 LEU B O 1
ATOM 3258 N N . HIS B 1 114 ? -14.625 -6.973 -14.625 1 92.94 114 HIS B N 1
ATOM 3259 C CA . HIS B 1 114 ? -14.648 -7.348 -16.031 1 92.94 114 HIS B CA 1
ATOM 3260 C C . HIS B 1 114 ? -13.469 -6.734 -16.781 1 92.94 114 HIS B C 1
ATOM 3262 O O . HIS B 1 114 ? -12.812 -5.824 -16.266 1 92.94 114 HIS B O 1
ATOM 3268 N N . VAL B 1 115 ? -13.203 -7.266 -17.969 1 92.5 115 VAL B N 1
ATOM 3269 C CA . VAL B 1 115 ? -12.086 -6.777 -18.766 1 92.5 115 VAL B CA 1
ATOM 3270 C C . VAL B 1 115 ? -12.617 -5.914 -19.906 1 92.5 115 VAL B C 1
ATOM 3272 O O . VAL B 1 115 ? -13.047 -6.434 -20.938 1 92.5 115 VAL B O 1
ATOM 3275 N N . PRO B 1 116 ? -12.477 -4.66 -19.703 1 90.5 116 PRO B N 1
ATOM 3276 C CA . PRO B 1 116 ? -12.914 -3.793 -20.812 1 90.5 116 PRO B CA 1
ATOM 3277 C C . PRO B 1 116 ? -11.898 -3.715 -21.938 1 90.5 116 PRO B C 1
ATOM 3279 O O . PRO B 1 116 ? -10.766 -4.188 -21.797 1 90.5 116 PRO B O 1
ATOM 3282 N N . ALA B 1 117 ? -12.289 -3.105 -23 1 89.38 117 ALA B N 1
ATOM 3283 C CA . ALA B 1 117 ? -11.406 -2.955 -24.156 1 89.38 117 ALA B CA 1
ATOM 3284 C C . ALA B 1 117 ? -10.18 -2.125 -23.812 1 89.38 117 ALA B C 1
ATOM 3286 O O . ALA B 1 117 ? -9.094 -2.35 -24.344 1 89.38 117 ALA B O 1
ATOM 3287 N N . ASN B 1 118 ? -10.336 -1.222 -22.906 1 91.69 118 ASN B N 1
ATOM 3288 C CA . ASN B 1 118 ? -9.242 -0.351 -22.516 1 91.69 118 ASN B CA 1
ATOM 3289 C C . ASN B 1 118 ? -8.609 -0.804 -21.188 1 91.69 118 ASN B C 1
ATOM 3291 O O . ASN B 1 118 ? -8.156 0.022 -20.406 1 91.69 118 ASN B O 1
ATOM 3295 N N . ALA B 1 119 ? -8.641 -2.086 -20.984 1 94.38 119 ALA B N 1
ATOM 3296 C CA . ALA B 1 119 ? -8.07 -2.617 -19.75 1 94.38 119 ALA B CA 1
ATOM 3297 C C . ALA B 1 119 ? -6.594 -2.248 -19.625 1 94.38 119 ALA B C 1
ATOM 3299 O O . ALA B 1 119 ? -5.887 -2.146 -20.625 1 94.38 119 ALA B O 1
ATOM 3300 N N . SER B 1 120 ? -6.152 -2.07 -18.438 1 97.5 120 SER B N 1
ATOM 3301 C CA . SER B 1 120 ? -4.77 -1.71 -18.141 1 97.5 120 SER B CA 1
ATOM 3302 C C . SER B 1 120 ? -3.805 -2.801 -18.594 1 97.5 120 SER B C 1
ATOM 3304 O O . SER B 1 120 ? -4.109 -3.99 -18.484 1 97.5 120 SER B O 1
ATOM 3306 N N . ILE B 1 121 ? -2.592 -2.445 -19.016 1 98.44 121 ILE B N 1
ATOM 3307 C CA . ILE B 1 121 ? -1.531 -3.371 -19.391 1 98.44 121 ILE B CA 1
ATOM 3308 C C . ILE B 1 121 ? -1.152 -4.242 -18.188 1 98.44 121 ILE B C 1
ATOM 3310 O O . ILE B 1 121 ? -0.666 -5.363 -18.359 1 98.44 121 ILE B O 1
ATOM 3314 N N . PHE B 1 122 ? -1.43 -3.818 -17 1 98.69 122 PHE B N 1
ATOM 3315 C CA . PHE B 1 122 ? -1.026 -4.512 -15.781 1 98.69 122 PHE B CA 1
ATOM 3316 C C . PHE B 1 122 ? -1.973 -5.668 -15.477 1 98.69 122 PHE B C 1
ATOM 3318 O O . PHE B 1 122 ? -1.716 -6.465 -14.578 1 98.69 122 PHE B O 1
ATOM 3325 N N . ARG B 1 123 ? -3.061 -5.812 -16.266 1 97.88 123 ARG B N 1
ATOM 3326 C CA . ARG B 1 123 ? -3.973 -6.949 -16.172 1 97.88 123 ARG B CA 1
ATOM 3327 C C . ARG B 1 123 ? -3.715 -7.945 -17.312 1 97.88 123 ARG B C 1
ATOM 3329 O O . ARG B 1 123 ? -4.379 -8.977 -17.391 1 97.88 123 ARG B O 1
ATOM 3336 N N . ALA B 1 124 ? -2.744 -7.652 -18.141 1 97.81 124 ALA B N 1
ATOM 3337 C CA . ALA B 1 124 ? -2.502 -8.453 -19.328 1 97.81 124 ALA B CA 1
ATOM 3338 C C . ALA B 1 124 ? -1.718 -9.719 -19 1 97.81 124 ALA B C 1
ATOM 3340 O O . ALA B 1 124 ? -1.099 -9.805 -17.938 1 97.81 124 ALA B O 1
ATOM 3341 N N . GLU B 1 125 ? -1.776 -10.633 -19.875 1 97.06 125 GLU B N 1
ATOM 3342 C CA . GLU B 1 125 ? -0.996 -11.859 -19.766 1 97.06 125 GLU B CA 1
ATOM 3343 C C . GLU B 1 125 ? 0.493 -11.586 -19.953 1 97.06 125 GLU B C 1
ATOM 3345 O O . GLU B 1 125 ? 0.876 -10.523 -20.453 1 97.06 125 GLU B O 1
ATOM 3350 N N . PRO B 1 126 ? 1.302 -12.609 -19.609 1 98.25 126 PRO B N 1
ATOM 3351 C CA . PRO B 1 126 ? 2.748 -12.453 -19.766 1 98.25 126 PRO B CA 1
ATOM 3352 C C . PRO B 1 126 ? 3.141 -12.148 -21.219 1 98.25 126 PRO B C 1
ATOM 3354 O O . PRO B 1 126 ? 2.648 -12.797 -22.141 1 98.25 126 PRO B O 1
ATOM 3357 N N . SER B 1 127 ? 3.877 -11.203 -21.438 1 98.44 127 SER B N 1
ATOM 3358 C CA . SER B 1 127 ? 4.477 -10.781 -22.703 1 98.44 127 SER B CA 1
ATOM 3359 C C . SER B 1 127 ? 5.648 -9.836 -22.469 1 98.44 127 SER B C 1
ATOM 3361 O O . SER B 1 127 ? 5.836 -9.328 -21.359 1 98.44 127 SER B O 1
ATOM 3363 N N . ASN B 1 128 ? 6.434 -9.594 -23.484 1 98.44 128 ASN B N 1
ATOM 3364 C CA . ASN B 1 128 ? 7.535 -8.648 -23.359 1 98.44 128 ASN B CA 1
ATOM 3365 C C . ASN B 1 128 ? 7.035 -7.25 -23 1 98.44 128 ASN B C 1
ATOM 3367 O O . ASN B 1 128 ? 7.668 -6.539 -22.219 1 98.44 128 ASN B O 1
ATOM 3371 N N . GLU B 1 129 ? 5.945 -6.918 -23.578 1 98.44 129 GLU B N 1
ATOM 3372 C CA . GLU B 1 129 ? 5.371 -5.602 -23.312 1 98.44 129 GLU B CA 1
ATOM 3373 C C . GLU B 1 129 ? 4.906 -5.473 -21.859 1 98.44 129 GLU B C 1
ATOM 3375 O O . GLU B 1 129 ? 5.16 -4.461 -21.219 1 98.44 129 GLU B O 1
ATOM 3380 N N . THR B 1 130 ? 4.207 -6.48 -21.391 1 98.69 130 THR B N 1
ATOM 3381 C CA . THR B 1 130 ? 3.734 -6.484 -20.016 1 98.69 130 THR B CA 1
ATOM 3382 C C . THR B 1 130 ? 4.91 -6.469 -19.031 1 98.69 130 THR B C 1
ATOM 3384 O O . THR B 1 130 ? 4.887 -5.738 -18.047 1 98.69 130 THR B O 1
ATOM 3387 N N . ASP B 1 131 ? 5.938 -7.234 -19.359 1 98.75 131 ASP B N 1
ATOM 3388 C CA . ASP B 1 131 ? 7.117 -7.289 -18.5 1 98.75 131 ASP B CA 1
ATOM 3389 C C . ASP B 1 131 ? 7.832 -5.941 -18.453 1 98.75 131 ASP B C 1
ATOM 3391 O O . ASP B 1 131 ? 8.305 -5.508 -17.406 1 98.75 131 ASP B O 1
ATOM 3395 N N . ALA B 1 132 ? 7.906 -5.301 -19.562 1 98.62 132 ALA B N 1
ATOM 3396 C CA . ALA B 1 132 ? 8.547 -3.986 -19.625 1 98.62 132 ALA B CA 1
ATOM 3397 C C . ALA B 1 132 ? 7.777 -2.969 -18.781 1 98.62 132 ALA B C 1
ATOM 3399 O O . ALA B 1 132 ? 8.383 -2.113 -18.141 1 98.62 132 ALA B O 1
ATOM 3400 N N . ALA B 1 133 ? 6.457 -3.023 -18.828 1 98.75 133 ALA B N 1
ATOM 3401 C CA . ALA B 1 133 ? 5.637 -2.115 -18.031 1 98.75 133 ALA B CA 1
ATOM 3402 C C . ALA B 1 133 ? 5.875 -2.32 -16.531 1 98.75 133 ALA B C 1
ATOM 3404 O O . ALA B 1 133 ? 6.027 -1.354 -15.789 1 98.75 133 ALA B O 1
ATOM 3405 N N . TRP B 1 134 ? 5.918 -3.586 -16.141 1 98.81 134 TRP B N 1
ATOM 3406 C CA . TRP B 1 134 ? 6.172 -3.904 -14.742 1 98.81 134 TRP B CA 1
ATOM 3407 C C . TRP B 1 134 ? 7.574 -3.475 -14.328 1 98.81 134 TRP B C 1
ATOM 3409 O O . TRP B 1 134 ? 7.77 -2.943 -13.227 1 98.81 134 TRP B O 1
ATOM 3419 N N . ASP B 1 135 ? 8.562 -3.676 -15.188 1 98.06 135 ASP B N 1
ATOM 3420 C CA . ASP B 1 135 ? 9.93 -3.244 -14.922 1 98.06 135 ASP B CA 1
ATOM 3421 C C . ASP B 1 135 ? 10.008 -1.728 -14.758 1 98.06 135 ASP B C 1
ATOM 3423 O O . ASP B 1 135 ? 10.758 -1.223 -13.922 1 98.06 135 ASP B O 1
ATOM 3427 N N . ASP B 1 136 ? 9.234 -1.037 -15.477 1 98 136 ASP B N 1
ATOM 3428 C CA . ASP B 1 136 ? 9.227 0.422 -15.438 1 98 136 ASP B CA 1
ATOM 3429 C C . ASP B 1 136 ? 8.711 0.931 -14.094 1 98 136 ASP B C 1
ATOM 3431 O O . ASP B 1 136 ? 9.375 1.722 -13.422 1 98 136 ASP B O 1
ATOM 3435 N N . VAL B 1 137 ? 7.57 0.413 -13.648 1 98.69 137 VAL B N 1
ATOM 3436 C CA . VAL B 1 137 ? 6.961 0.946 -12.43 1 98.69 137 VAL B CA 1
ATOM 3437 C C . VAL B 1 137 ? 7.719 0.436 -11.211 1 98.69 137 VAL B C 1
ATOM 3439 O O . VAL B 1 137 ? 7.578 0.984 -10.109 1 98.69 137 VAL B O 1
ATOM 3442 N N . SER B 1 138 ? 8.539 -0.59 -11.352 1 98.25 138 SER B N 1
ATOM 3443 C CA . SER B 1 138 ? 9.367 -1.067 -10.25 1 98.25 138 SER B CA 1
ATOM 3444 C C . SER B 1 138 ? 10.758 -0.435 -10.297 1 98.25 138 SER B C 1
ATOM 3446 O O . SER B 1 138 ? 11.625 -0.768 -9.484 1 98.25 138 SER B O 1
ATOM 3448 N N . ALA B 1 139 ? 10.984 0.423 -11.281 1 97.25 139 ALA B N 1
ATOM 3449 C CA . ALA B 1 139 ? 12.258 1.106 -11.477 1 97.25 139 ALA B CA 1
ATOM 3450 C C . ALA B 1 139 ? 13.391 0.105 -11.688 1 97.25 139 ALA B C 1
ATOM 3452 O O . ALA B 1 139 ? 14.5 0.293 -11.18 1 97.25 139 ALA B O 1
ATOM 3453 N N . GLU B 1 140 ? 13.07 -0.949 -12.414 1 95.06 140 GLU B N 1
ATOM 3454 C CA . GLU B 1 140 ? 14.141 -1.881 -12.773 1 95.06 140 GLU B CA 1
ATOM 3455 C C . GLU B 1 140 ? 15.242 -1.178 -13.555 1 95.06 140 GLU B C 1
ATOM 3457 O O . GLU B 1 140 ? 14.969 -0.382 -14.453 1 95.06 140 GLU B O 1
ATOM 3462 N N . ALA B 1 141 ? 16.484 -1.369 -13.242 1 92.94 141 ALA B N 1
ATOM 3463 C CA . ALA B 1 141 ? 17.672 -0.754 -13.836 1 92.94 141 ALA B CA 1
ATOM 3464 C C . ALA B 1 141 ? 17.953 0.612 -13.219 1 92.94 141 ALA B C 1
ATOM 3466 O O . ALA B 1 141 ? 19.016 1.191 -13.422 1 92.94 141 ALA B O 1
ATOM 3467 N N . TYR B 1 142 ? 17.062 1.153 -12.453 1 96.06 142 TYR B N 1
ATOM 3468 C CA . TYR B 1 142 ? 17.172 2.459 -11.812 1 96.06 142 TYR B CA 1
ATOM 3469 C C . TYR B 1 142 ? 16.906 2.355 -10.312 1 96.06 142 TYR B C 1
ATOM 3471 O O . TYR B 1 142 ? 16.203 3.195 -9.742 1 96.06 142 TYR B O 1
ATOM 3479 N N . GLU B 1 143 ? 17.375 1.361 -9.695 1 95.12 143 GLU B N 1
ATOM 3480 C CA . GLU B 1 143 ? 16.984 0.976 -8.344 1 95.12 143 GLU B CA 1
ATOM 3481 C C . GLU B 1 143 ? 17.656 1.858 -7.301 1 95.12 143 GLU B C 1
ATOM 3483 O O . GLU B 1 143 ? 17.141 2.004 -6.184 1 95.12 143 GLU B O 1
ATOM 3488 N N . VAL B 1 144 ? 18.797 2.482 -7.691 1 97.88 144 VAL B N 1
ATOM 3489 C CA . VAL B 1 144 ? 19.641 3.062 -6.656 1 97.88 144 VAL B CA 1
ATOM 3490 C C . VAL B 1 144 ? 19.828 4.559 -6.914 1 97.88 144 VAL B C 1
ATOM 3492 O O . VAL B 1 144 ? 20.172 4.961 -8.031 1 97.88 144 VAL B O 1
ATOM 3495 N N . VAL B 1 145 ? 19.578 5.359 -5.898 1 98.06 145 VAL B N 1
ATOM 3496 C CA . VAL B 1 145 ? 19.969 6.762 -5.859 1 98.06 145 VAL B CA 1
ATOM 3497 C C . VAL B 1 145 ? 21.016 6.977 -4.762 1 98.06 145 VAL B C 1
ATOM 3499 O O . VAL B 1 145 ? 21.219 6.105 -3.916 1 98.06 145 VAL B O 1
ATOM 3502 N N . LEU B 1 146 ? 21.734 8.117 -4.805 1 98.12 146 LEU B N 1
ATOM 3503 C CA . LEU B 1 146 ? 22.781 8.398 -3.832 1 98.12 146 LEU B CA 1
ATOM 3504 C C . LEU B 1 146 ? 22.359 9.508 -2.875 1 98.12 146 LEU B C 1
ATOM 3506 O O . LEU B 1 146 ? 21.719 10.484 -3.293 1 98.12 146 LEU B O 1
ATOM 3510 N N . VAL B 1 147 ? 22.641 9.297 -1.604 1 98.19 147 VAL B N 1
ATOM 3511 C CA . VAL B 1 147 ? 22.406 10.32 -0.597 1 98.19 147 VAL B CA 1
ATOM 3512 C C . VAL B 1 147 ? 23.672 10.555 0.216 1 98.19 147 VAL B C 1
ATOM 3514 O O . VAL B 1 147 ? 24.547 9.688 0.279 1 98.19 147 VAL B O 1
ATOM 3517 N N . ASN B 1 148 ? 23.766 11.711 0.813 1 97.62 148 ASN B N 1
ATOM 3518 C CA . ASN B 1 148 ? 24.953 11.977 1.628 1 97.62 148 ASN B CA 1
ATOM 3519 C C . ASN B 1 148 ? 24.734 11.539 3.074 1 97.62 148 ASN B C 1
ATOM 3521 O O . ASN B 1 148 ? 23.656 11.07 3.438 1 97.62 148 ASN B O 1
ATOM 3525 N N . ALA B 1 149 ? 25.781 11.727 3.834 1 97.94 149 ALA B N 1
ATOM 3526 C CA . ALA B 1 149 ? 25.781 11.258 5.215 1 97.94 149 ALA B CA 1
ATOM 3527 C C . ALA B 1 149 ? 24.734 11.969 6.051 1 97.94 149 ALA B C 1
ATOM 3529 O O . ALA B 1 149 ? 24.094 11.359 6.906 1 97.94 149 ALA B O 1
ATOM 3530 N N . THR B 1 150 ? 24.531 13.195 5.84 1 97.75 150 THR B N 1
ATOM 3531 C CA . THR B 1 150 ? 23.562 13.984 6.605 1 97.75 150 THR B CA 1
ATOM 3532 C C . THR B 1 150 ? 22.141 13.453 6.398 1 97.75 150 THR B C 1
ATOM 3534 O O . THR B 1 150 ? 21.391 13.32 7.355 1 97.75 150 THR B O 1
ATOM 3537 N N . VAL B 1 151 ? 21.859 13.125 5.184 1 97.62 151 VAL B N 1
ATOM 3538 C CA . VAL B 1 151 ? 20.547 12.594 4.836 1 97.62 151 VAL B CA 1
ATOM 3539 C C . VAL B 1 151 ? 20.359 11.219 5.473 1 97.62 151 VAL B C 1
ATOM 3541 O O . VAL B 1 151 ? 19.312 10.93 6.043 1 97.62 151 VAL B O 1
ATOM 3544 N N . LEU B 1 152 ? 21.359 10.398 5.348 1 98.06 152 LEU B N 1
ATOM 3545 C CA . LEU B 1 152 ? 21.297 9.062 5.934 1 98.06 152 LEU B CA 1
ATOM 3546 C C . LEU B 1 152 ? 21.094 9.141 7.441 1 98.06 152 LEU B C 1
ATOM 3548 O O . LEU B 1 152 ? 20.266 8.398 7.996 1 98.06 152 LEU B O 1
ATOM 3552 N N . GLU B 1 153 ? 21.75 10.039 8.102 1 97.88 153 GLU B N 1
ATOM 3553 C CA . GLU B 1 153 ? 21.625 10.234 9.547 1 97.88 153 GLU B CA 1
ATOM 3554 C C . GLU B 1 153 ? 20.234 10.719 9.914 1 97.88 153 GLU B C 1
ATOM 3556 O O . GLU B 1 153 ? 19.641 10.25 10.891 1 97.88 153 GLU B O 1
ATOM 3561 N N . ARG B 1 154 ? 19.781 11.617 9.156 1 96.88 154 ARG B N 1
ATOM 3562 C CA . ARG B 1 154 ? 18.453 12.156 9.414 1 96.88 154 ARG B CA 1
ATOM 3563 C C . ARG B 1 154 ? 17.391 11.07 9.266 1 96.88 154 ARG B C 1
ATOM 3565 O O . ARG B 1 154 ? 16.359 11.102 9.945 1 96.88 154 ARG B O 1
ATOM 3572 N N . ALA B 1 155 ? 17.656 10.117 8.406 1 96.56 155 ALA B N 1
ATOM 3573 C CA . ALA B 1 155 ? 16.719 9.023 8.18 1 96.56 155 ALA B CA 1
ATOM 3574 C C . ALA B 1 155 ? 16.844 7.961 9.273 1 96.56 155 ALA B C 1
ATOM 3576 O O . ALA B 1 155 ? 16.109 6.973 9.273 1 96.56 155 ALA B O 1
ATOM 3577 N N . GLY B 1 156 ? 17.797 8.133 10.148 1 95.06 156 GLY B N 1
ATOM 3578 C CA . GLY B 1 156 ? 17.906 7.258 11.305 1 95.06 156 GLY B CA 1
ATOM 3579 C C . GLY B 1 156 ? 19 6.223 11.18 1 95.06 156 GLY B C 1
ATOM 3580 O O . GLY B 1 156 ? 19.078 5.281 11.977 1 95.06 156 GLY B O 1
ATOM 3581 N N . PHE B 1 157 ? 19.875 6.434 10.18 1 97 157 PHE B N 1
ATOM 3582 C CA . PHE B 1 157 ? 20.938 5.457 9.945 1 97 157 PHE B CA 1
ATOM 3583 C C . PHE B 1 157 ? 22.297 6.051 10.273 1 97 157 PHE B C 1
ATOM 3585 O O . PHE B 1 157 ? 22.562 7.219 9.977 1 97 157 PHE B O 1
ATOM 3592 N N . ASN B 1 158 ? 23.109 5.27 10.922 1 97.06 158 ASN B N 1
ATOM 3593 C CA . ASN B 1 158 ? 24.484 5.672 11.172 1 97.06 158 ASN B CA 1
ATOM 3594 C C . ASN B 1 158 ? 25.359 5.453 9.938 1 97.06 158 ASN B C 1
ATOM 3596 O O . ASN B 1 158 ? 25.688 4.312 9.602 1 97.06 158 ASN B O 1
ATOM 3600 N N . PRO B 1 159 ? 25.797 6.484 9.359 1 97.38 159 PRO B N 1
ATOM 3601 C CA . PRO B 1 159 ? 26.531 6.348 8.102 1 97.38 159 PRO B CA 1
ATOM 3602 C C . PRO B 1 159 ? 27.766 5.445 8.234 1 97.38 159 PRO B C 1
ATOM 3604 O O . PRO B 1 159 ? 28.156 4.777 7.27 1 97.38 159 PRO B O 1
ATOM 3607 N N . ALA B 1 160 ? 28.344 5.352 9.344 1 96.75 160 ALA B N 1
ATOM 3608 C CA . ALA B 1 160 ? 29.547 4.562 9.547 1 96.75 160 ALA B CA 1
ATOM 3609 C C . ALA B 1 160 ? 29.281 3.074 9.367 1 96.75 160 ALA B C 1
ATOM 3611 O O . ALA B 1 160 ? 30.203 2.275 9.227 1 96.75 160 ALA B O 1
ATOM 3612 N N . HIS B 1 161 ? 28.062 2.682 9.312 1 97.25 161 HIS B N 1
ATOM 3613 C CA . HIS B 1 161 ? 27.719 1.264 9.289 1 97.25 161 HIS B CA 1
ATOM 3614 C C . HIS B 1 161 ? 27.188 0.844 7.926 1 97.25 161 HIS B C 1
ATOM 3616 O O . HIS B 1 161 ? 26.766 -0.3 7.742 1 97.25 161 HIS B O 1
ATOM 3622 N N . TYR B 1 162 ? 27.219 1.748 6.973 1 97.75 162 TYR B N 1
ATOM 3623 C CA . TYR B 1 162 ? 26.562 1.439 5.703 1 97.75 162 TYR B CA 1
ATOM 3624 C C . TYR B 1 162 ? 27.547 1.564 4.543 1 97.75 162 TYR B C 1
ATOM 3626 O O . TYR B 1 162 ? 28.609 2.172 4.688 1 97.75 162 TYR B O 1
ATOM 3634 N N . PHE B 1 163 ? 27.219 0.927 3.469 1 97.44 163 PHE B N 1
ATOM 3635 C CA . PHE B 1 163 ? 28.047 0.853 2.275 1 97.44 163 PHE B CA 1
ATOM 3636 C C . PHE B 1 163 ? 28.156 2.219 1.61 1 97.44 163 PHE B C 1
ATOM 3638 O O . PHE B 1 163 ? 27.156 2.842 1.28 1 97.44 163 PHE B O 1
ATOM 3645 N N . LYS B 1 164 ? 29.406 2.635 1.428 1 96.19 164 LYS B N 1
ATOM 3646 C CA . LYS B 1 164 ? 29.703 3.883 0.735 1 96.19 164 LYS B CA 1
ATOM 3647 C C . LYS B 1 164 ? 30.047 3.629 -0.73 1 96.19 164 LYS B C 1
ATOM 3649 O O . LYS B 1 164 ? 30.859 2.75 -1.042 1 96.19 164 LYS B O 1
ATOM 3654 N N . ALA B 1 165 ? 29.391 4.418 -1.572 1 95.44 165 ALA B N 1
ATOM 3655 C CA . ALA B 1 165 ? 29.719 4.285 -2.988 1 95.44 165 ALA B CA 1
ATOM 3656 C C . ALA B 1 165 ? 31.188 4.602 -3.24 1 95.44 165 ALA B C 1
ATOM 3658 O O . ALA B 1 165 ? 31.703 5.613 -2.754 1 95.44 165 ALA B O 1
ATOM 3659 N N . PRO B 1 166 ? 31.812 3.75 -4 1 91.5 166 PRO B N 1
ATOM 3660 C CA . PRO B 1 166 ? 33.219 4.047 -4.328 1 91.5 166 PRO B CA 1
ATOM 3661 C C . PRO B 1 166 ? 33.344 5.316 -5.16 1 91.5 166 PRO B C 1
ATOM 3663 O O . PRO B 1 166 ? 32.438 5.711 -5.875 1 91.5 166 PRO B O 1
ATOM 3666 N N . SER B 1 167 ? 34.531 5.902 -5.047 1 88.81 167 SER B N 1
ATOM 3667 C CA . SER B 1 167 ? 34.812 7.117 -5.809 1 88.81 167 SER B CA 1
ATOM 3668 C C . SER B 1 167 ? 34.75 6.855 -7.309 1 88.81 167 SER B C 1
ATOM 3670 O O . SER B 1 167 ? 34.438 7.762 -8.086 1 88.81 167 SER B O 1
ATOM 3672 N N . SER B 1 168 ? 34.938 5.637 -7.68 1 89.06 168 SER B N 1
ATOM 3673 C CA . SER B 1 168 ? 34.969 5.262 -9.086 1 89.06 168 SER B CA 1
ATOM 3674 C C . SER B 1 168 ? 33.594 5.426 -9.734 1 89.06 168 SER B C 1
ATOM 3676 O O . SER B 1 168 ? 33.469 5.438 -10.961 1 89.06 168 SER B O 1
ATOM 3678 N N . TRP B 1 169 ? 32.562 5.562 -8.867 1 91.38 169 TRP B N 1
ATOM 3679 C CA . TRP B 1 169 ? 31.234 5.758 -9.414 1 91.38 169 TRP B CA 1
ATOM 3680 C C . TRP B 1 169 ? 31.078 7.156 -10.016 1 91.38 169 TRP B C 1
ATOM 3682 O O . TRP B 1 169 ? 30.172 7.41 -10.805 1 91.38 169 TRP B O 1
ATOM 3692 N N . GLY B 1 170 ? 31.922 8.039 -9.609 1 90.12 170 GLY B N 1
ATOM 3693 C CA . GLY B 1 170 ? 31.984 9.352 -10.234 1 90.12 170 GLY B CA 1
ATOM 3694 C C . GLY B 1 170 ? 30.969 10.328 -9.656 1 90.12 170 GLY B C 1
ATOM 3695 O O . GLY B 1 170 ? 30.547 11.273 -10.336 1 90.12 170 GLY B O 1
ATOM 3696 N N . HIS B 1 171 ? 30.469 10.156 -8.422 1 91.81 171 HIS B N 1
ATOM 3697 C CA . HIS B 1 171 ? 29.469 11.023 -7.832 1 91.81 171 HIS B CA 1
ATOM 3698 C C . HIS B 1 171 ? 30 11.727 -6.59 1 91.81 171 HIS B C 1
ATOM 3700 O O . HIS B 1 171 ? 29.219 12.148 -5.73 1 91.81 171 HIS B O 1
ATOM 3706 N N . GLY B 1 172 ? 31.281 11.781 -6.488 1 89 172 GLY B N 1
ATOM 3707 C CA . GLY B 1 172 ? 31.875 12.414 -5.316 1 89 172 GLY B CA 1
ATOM 3708 C C . GLY B 1 172 ? 32.031 11.469 -4.141 1 89 172 GLY B C 1
ATOM 3709 O O . GLY B 1 172 ? 31.562 10.328 -4.191 1 89 172 GLY B O 1
ATOM 3710 N N . GLU B 1 173 ? 32.656 12.008 -3.051 1 90.62 173 GLU B N 1
ATOM 3711 C CA . GLU B 1 173 ? 32.875 11.195 -1.86 1 90.62 173 GLU B CA 1
ATOM 3712 C C . GLU B 1 173 ? 31.734 11.328 -0.862 1 90.62 173 GLU B C 1
ATOM 3714 O O . GLU B 1 173 ? 31.016 12.32 -0.879 1 90.62 173 GLU B O 1
ATOM 3719 N N . GLY B 1 174 ? 31.594 10.281 -0.142 1 94.38 174 GLY B N 1
ATOM 3720 C CA . GLY B 1 174 ? 30.656 10.352 0.965 1 94.38 174 GLY B CA 1
ATOM 3721 C C . GLY B 1 174 ? 29.219 10.133 0.542 1 94.38 174 GLY B C 1
ATOM 3722 O O . GLY B 1 174 ? 28.297 10.703 1.131 1 94.38 174 GLY B O 1
ATOM 3723 N N . GLN B 1 175 ? 29.078 9.359 -0.548 1 97.38 175 GLN B N 1
ATOM 3724 C CA . GLN B 1 175 ? 27.734 9.062 -1.038 1 97.38 175 GLN B CA 1
ATOM 3725 C C . GLN B 1 175 ? 27.312 7.637 -0.672 1 97.38 175 GLN B C 1
ATOM 3727 O O . GLN B 1 175 ? 28.141 6.719 -0.691 1 97.38 175 GLN B O 1
ATOM 3732 N N . TYR B 1 176 ? 26.094 7.484 -0.367 1 98.31 176 TYR B N 1
ATOM 3733 C CA . TYR B 1 176 ? 25.531 6.203 0.052 1 98.31 176 TYR B CA 1
ATOM 3734 C C . TYR B 1 176 ? 24.406 5.766 -0.881 1 98.31 176 TYR B C 1
ATOM 3736 O O . TYR B 1 176 ? 23.438 6.496 -1.075 1 98.31 176 TYR B O 1
ATOM 3744 N N . PRO B 1 177 ? 24.516 4.551 -1.497 1 98.38 177 PRO B N 1
ATOM 3745 C CA . PRO B 1 177 ? 23.438 4.035 -2.344 1 98.38 177 PRO B CA 1
ATOM 3746 C C . PRO B 1 177 ? 22.203 3.621 -1.541 1 98.38 177 PRO B C 1
ATOM 3748 O O . PRO B 1 177 ? 22.328 2.873 -0.567 1 98.38 177 PRO B O 1
ATOM 3751 N N . VAL B 1 178 ? 21.078 4.121 -1.91 1 98.69 178 VAL B N 1
ATOM 3752 C CA . VAL B 1 178 ? 19.828 3.744 -1.272 1 98.69 178 VAL B CA 1
ATOM 3753 C C . VAL B 1 178 ? 18.766 3.465 -2.338 1 98.69 178 VAL B C 1
ATOM 3755 O O . VAL B 1 178 ? 18.891 3.904 -3.482 1 98.69 178 VAL B O 1
ATOM 3758 N N . GLN B 1 179 ? 17.812 2.668 -1.983 1 98.44 179 GLN B N 1
ATOM 3759 C CA . GLN B 1 179 ? 16.609 2.469 -2.781 1 98.44 179 GLN B CA 1
ATOM 3760 C C . GLN B 1 179 ? 15.422 3.203 -2.172 1 98.44 179 GLN B C 1
ATOM 3762 O O . GLN B 1 179 ? 15.398 3.469 -0.968 1 98.44 179 GLN B O 1
ATOM 3767 N N . ILE B 1 180 ? 14.477 3.592 -3.027 1 98.62 180 ILE B N 1
ATOM 3768 C CA . ILE B 1 180 ? 13.195 4.098 -2.549 1 98.62 180 ILE B CA 1
ATOM 3769 C C . ILE B 1 180 ? 12.227 2.932 -2.34 1 98.62 180 ILE B C 1
ATOM 3771 O O . ILE B 1 180 ? 12.031 2.111 -3.238 1 98.62 180 ILE B O 1
ATOM 3775 N N . ASP B 1 181 ? 11.617 2.873 -1.273 1 98.56 181 ASP B N 1
ATOM 3776 C CA . ASP B 1 181 ? 10.953 1.693 -0.729 1 98.56 181 ASP B CA 1
ATOM 3777 C C . ASP B 1 181 ? 9.852 1.201 -1.667 1 98.56 181 ASP B C 1
ATOM 3779 O O . ASP B 1 181 ? 9.719 -0.002 -1.898 1 98.56 181 ASP B O 1
ATOM 3783 N N . VAL B 1 182 ? 9.031 2.076 -2.258 1 98.81 182 VAL B N 1
ATOM 3784 C CA . VAL B 1 182 ? 7.883 1.674 -3.057 1 98.81 182 VAL B CA 1
ATOM 3785 C C . VAL B 1 182 ? 8.344 0.866 -4.266 1 98.81 182 VAL B C 1
ATOM 3787 O O . VAL B 1 182 ? 7.664 -0.067 -4.699 1 98.81 182 VAL B O 1
ATOM 3790 N N . PHE B 1 183 ? 9.469 1.196 -4.809 1 98.81 183 PHE B N 1
ATOM 3791 C CA . PHE B 1 183 ? 9.938 0.49 -5.996 1 98.81 183 PHE B CA 1
ATOM 3792 C C . PHE B 1 183 ? 10.312 -0.947 -5.656 1 98.81 183 PHE B C 1
ATOM 3794 O O . PHE B 1 183 ? 10.102 -1.857 -6.461 1 98.81 183 PHE B O 1
ATOM 3801 N N . HIS B 1 184 ? 10.891 -1.13 -4.496 1 98.62 184 HIS B N 1
ATOM 3802 C CA . HIS B 1 184 ? 11.133 -2.502 -4.066 1 98.62 184 HIS B CA 1
ATOM 3803 C C . HIS B 1 184 ? 9.82 -3.246 -3.834 1 98.62 184 HIS B C 1
ATOM 3805 O O . HIS B 1 184 ? 9.711 -4.43 -4.156 1 98.62 184 HIS B O 1
ATOM 3811 N N . GLN B 1 185 ? 8.859 -2.572 -3.227 1 98.81 185 GLN B N 1
ATOM 3812 C CA . GLN B 1 185 ? 7.559 -3.193 -3.01 1 98.81 185 GLN B CA 1
ATOM 3813 C C . GLN B 1 185 ? 6.93 -3.631 -4.328 1 98.81 185 GLN B C 1
ATOM 3815 O O . GLN B 1 185 ? 6.375 -4.73 -4.426 1 98.81 185 GLN B O 1
ATOM 3820 N N . ILE B 1 186 ? 7.031 -2.787 -5.328 1 98.94 186 ILE B N 1
ATOM 3821 C CA . ILE B 1 186 ? 6.465 -3.125 -6.629 1 98.94 186 ILE B CA 1
ATOM 3822 C C . ILE B 1 186 ? 7.297 -4.227 -7.285 1 98.94 186 ILE B C 1
ATOM 3824 O O . ILE B 1 186 ? 6.754 -5.102 -7.961 1 98.94 186 ILE B O 1
ATOM 3828 N N . HIS B 1 187 ? 8.641 -4.199 -7.133 1 98.69 187 HIS B N 1
ATOM 3829 C CA . HIS B 1 187 ? 9.484 -5.32 -7.539 1 98.69 187 HIS B CA 1
ATOM 3830 C C . HIS B 1 187 ? 8.992 -6.629 -6.93 1 98.69 187 HIS B C 1
ATOM 3832 O O . HIS B 1 187 ? 8.906 -7.645 -7.621 1 98.69 187 HIS B O 1
ATOM 3838 N N . CYS B 1 188 ? 8.703 -6.586 -5.609 1 98.88 188 CYS B N 1
ATOM 3839 C CA . CYS B 1 188 ? 8.188 -7.762 -4.914 1 98.88 188 CYS B CA 1
ATOM 3840 C C . CYS B 1 188 ? 6.863 -8.219 -5.516 1 98.88 188 CYS B C 1
ATOM 3842 O O . CYS B 1 188 ? 6.648 -9.414 -5.727 1 98.88 188 CYS B O 1
ATOM 3844 N N . LEU B 1 189 ? 5.949 -7.262 -5.789 1 98.94 189 LEU B N 1
ATOM 3845 C CA . LEU B 1 189 ? 4.676 -7.637 -6.395 1 98.94 189 LEU B CA 1
ATOM 3846 C C . LEU B 1 189 ? 4.887 -8.258 -7.773 1 98.94 189 LEU B C 1
ATOM 3848 O O . LEU B 1 189 ? 4.176 -9.188 -8.156 1 98.94 189 LEU B O 1
ATOM 3852 N N . ASN B 1 190 ? 5.836 -7.703 -8.516 1 98.88 190 ASN B N 1
ATOM 3853 C CA . ASN B 1 190 ? 6.172 -8.273 -9.82 1 98.88 190 ASN B CA 1
ATOM 3854 C C . ASN B 1 190 ? 6.688 -9.703 -9.688 1 98.88 190 ASN B C 1
ATOM 3856 O O . ASN B 1 190 ? 6.367 -10.562 -10.516 1 98.88 190 ASN B O 1
ATOM 3860 N N . ALA B 1 191 ? 7.512 -9.969 -8.68 1 98.75 191 ALA B N 1
ATOM 3861 C CA . ALA B 1 191 ? 7.977 -11.328 -8.43 1 98.75 191 ALA B CA 1
ATOM 3862 C C . ALA B 1 191 ? 6.805 -12.266 -8.141 1 98.75 191 ALA B C 1
ATOM 3864 O O . ALA B 1 191 ? 6.762 -13.391 -8.648 1 98.75 191 ALA B O 1
ATOM 3865 N N . VAL B 1 192 ? 5.883 -11.805 -7.387 1 98.69 192 VAL B N 1
ATOM 3866 C CA . VAL B 1 192 ? 4.668 -12.555 -7.066 1 98.69 192 VAL B CA 1
ATOM 3867 C C . VAL B 1 192 ? 3.857 -12.789 -8.336 1 98.69 192 VAL B C 1
ATOM 3869 O O . VAL B 1 192 ? 3.402 -13.906 -8.594 1 98.69 192 VAL B O 1
ATOM 3872 N N . ARG B 1 193 ? 3.693 -11.742 -9.148 1 98.81 193 ARG B N 1
ATOM 3873 C CA . ARG B 1 193 ? 3.012 -11.859 -10.43 1 98.81 193 ARG B CA 1
ATOM 3874 C C . ARG B 1 193 ? 3.639 -12.953 -11.281 1 98.81 193 ARG B C 1
ATOM 3876 O O . ARG B 1 193 ? 2.93 -13.797 -11.836 1 98.81 193 ARG B O 1
ATOM 3883 N N . LYS B 1 194 ? 4.938 -12.93 -11.406 1 98.75 194 LYS B N 1
ATOM 3884 C CA . LYS B 1 194 ? 5.617 -13.922 -12.234 1 98.75 194 LYS B CA 1
ATOM 3885 C C . LYS B 1 194 ? 5.422 -15.328 -11.688 1 98.75 194 LYS B C 1
ATOM 3887 O O . LYS B 1 194 ? 5.32 -16.297 -12.453 1 98.75 194 LYS B O 1
ATOM 3892 N N . GLN B 1 195 ? 5.375 -15.453 -10.383 1 98.5 195 GLN B N 1
ATOM 3893 C CA . GLN B 1 195 ? 5.125 -16.75 -9.773 1 98.5 195 GLN B CA 1
ATOM 3894 C C . GLN B 1 195 ? 3.721 -17.25 -10.094 1 98.5 195 GLN B C 1
ATOM 3896 O O . GLN B 1 195 ? 3.502 -18.453 -10.234 1 98.5 195 GLN B O 1
ATOM 3901 N N . MET B 1 196 ? 2.707 -16.344 -10.164 1 97.75 196 MET B N 1
ATOM 3902 C CA . MET B 1 196 ? 1.356 -16.703 -10.578 1 97.75 196 MET B CA 1
ATOM 3903 C C . MET B 1 196 ? 1.375 -17.438 -11.914 1 97.75 196 MET B C 1
ATOM 3905 O O . MET B 1 196 ? 0.537 -18.297 -12.172 1 97.75 196 MET B O 1
ATOM 3909 N N . TYR B 1 197 ? 2.336 -16.984 -12.734 1 97.56 197 TYR B N 1
ATOM 3910 C CA . TYR B 1 197 ? 2.512 -17.562 -14.062 1 97.56 197 TYR B CA 1
ATOM 3911 C C . TYR B 1 197 ? 3.744 -18.453 -14.109 1 97.56 197 TYR B C 1
ATOM 3913 O O . TYR B 1 197 ? 4.574 -18.328 -15.016 1 97.56 197 TYR B O 1
ATOM 3921 N N . TYR B 1 198 ? 3.842 -19.328 -13.156 1 96.88 198 TYR B N 1
ATOM 3922 C CA . TYR B 1 198 ? 4.984 -20.219 -12.945 1 96.88 198 TYR B CA 1
ATOM 3923 C C . TYR B 1 198 ? 5.363 -20.922 -14.242 1 96.88 198 TYR B C 1
ATOM 3925 O O . TYR B 1 198 ? 6.539 -20.984 -14.602 1 96.88 198 TYR B O 1
ATOM 3933 N N . GLN B 1 199 ? 4.395 -21.469 -14.953 1 95 199 GLN B N 1
ATOM 3934 C CA . GLN B 1 199 ? 4.672 -22.234 -16.172 1 95 199 GLN B CA 1
ATOM 3935 C C . GLN B 1 199 ? 5.41 -21.375 -17.203 1 95 199 GLN B C 1
ATOM 3937 O O . GLN B 1 199 ? 6.328 -21.859 -17.859 1 95 199 GLN B O 1
ATOM 3942 N N . HIS B 1 200 ? 5.027 -20.156 -17.281 1 96.88 200 HIS B N 1
ATOM 3943 C CA . HIS B 1 200 ? 5.617 -19.266 -18.266 1 96.88 200 HIS B CA 1
ATOM 3944 C C . HIS B 1 200 ? 7.012 -18.812 -17.859 1 96.88 200 HIS B C 1
ATOM 3946 O O . HIS B 1 200 ? 7.949 -18.859 -18.656 1 96.88 200 HIS B O 1
ATOM 3952 N N . TYR B 1 201 ? 7.156 -18.484 -16.594 1 98.25 201 TYR B N 1
ATOM 3953 C CA . TYR B 1 201 ? 8.359 -17.75 -16.203 1 98.25 201 TYR B CA 1
ATOM 3954 C C . TYR B 1 201 ? 9.406 -18.688 -15.617 1 98.25 201 TYR B C 1
ATOM 3956 O O . TYR B 1 201 ? 10.609 -18.422 -15.719 1 98.25 201 TYR B O 1
ATOM 3964 N N . TYR B 1 202 ? 8.969 -19.844 -14.992 1 97.69 202 TYR B N 1
ATOM 3965 C CA . TYR B 1 202 ? 9.953 -20.5 -14.148 1 97.69 202 TYR B CA 1
ATOM 3966 C C . TYR B 1 202 ? 9.992 -22 -14.422 1 97.69 202 TYR B C 1
ATOM 3968 O O . TYR B 1 202 ? 10.93 -22.703 -14.008 1 97.69 202 TYR B O 1
ATOM 3976 N N . ALA B 1 203 ? 9.055 -22.562 -15.086 1 96.12 203 ALA B N 1
ATOM 3977 C CA . ALA B 1 203 ? 8.977 -24 -15.258 1 96.12 203 ALA B CA 1
ATOM 3978 C C . ALA B 1 203 ? 10.211 -24.531 -15.977 1 96.12 203 ALA B C 1
ATOM 3980 O O . ALA B 1 203 ? 10.633 -25.672 -15.742 1 96.12 203 ALA B O 1
ATOM 3981 N N . HIS B 1 204 ? 10.758 -23.812 -16.844 1 97.12 204 HIS B N 1
ATOM 3982 C CA . HIS B 1 204 ? 11.945 -24.234 -17.578 1 97.12 204 HIS B CA 1
ATOM 3983 C C . HIS B 1 204 ? 13.141 -24.375 -16.641 1 97.12 204 HIS B C 1
ATOM 3985 O O . HIS B 1 204 ? 13.969 -25.266 -16.797 1 97.12 204 HIS B O 1
ATOM 3991 N N . GLU B 1 205 ? 13.25 -23.469 -15.719 1 96.31 205 GLU B N 1
ATOM 3992 C CA . GLU B 1 205 ? 14.336 -23.5 -14.75 1 96.31 205 GLU B CA 1
ATOM 3993 C C . GLU B 1 205 ? 14.039 -24.484 -13.617 1 96.31 205 GLU B C 1
ATOM 3995 O O . GLU B 1 205 ? 14.953 -25.094 -13.062 1 96.31 205 GLU B O 1
ATOM 4000 N N . PHE B 1 206 ? 12.781 -24.562 -13.234 1 96.31 206 PHE B N 1
ATOM 4001 C CA . PHE B 1 206 ? 12.328 -25.422 -12.141 1 96.31 206 PHE B CA 1
ATOM 4002 C C . PHE B 1 206 ? 11.25 -26.391 -12.625 1 96.31 206 PHE B C 1
ATOM 4004 O O . PHE B 1 206 ? 10.109 -26.328 -12.156 1 96.31 206 PHE B O 1
ATOM 4011 N N . PRO B 1 207 ? 11.562 -27.359 -13.391 1 94.62 207 PRO B N 1
ATOM 4012 C CA . PRO B 1 207 ? 10.547 -28.234 -13.977 1 94.62 207 PRO B CA 1
ATOM 4013 C C . PRO B 1 207 ? 9.805 -29.062 -12.93 1 94.62 207 PRO B C 1
ATOM 4015 O O . PRO B 1 207 ? 8.648 -29.438 -13.141 1 94.62 207 PRO B O 1
ATOM 4018 N N . GLU B 1 208 ? 10.438 -29.391 -11.852 1 93.88 208 GLU B N 1
ATOM 4019 C CA . GLU B 1 208 ? 9.789 -30.172 -10.805 1 93.88 208 GLU B CA 1
ATOM 4020 C C . GLU B 1 208 ? 9.258 -29.281 -9.695 1 93.88 208 GLU B C 1
ATOM 4022 O O . GLU B 1 208 ? 8.969 -29.75 -8.594 1 93.88 208 GLU B O 1
ATOM 4027 N N . GLY B 1 209 ? 9.188 -28.031 -9.922 1 93.88 209 GLY B N 1
ATOM 4028 C CA . GLY B 1 209 ? 8.766 -27.062 -8.922 1 93.88 209 GLY B CA 1
ATOM 4029 C C . GLY B 1 209 ? 9.914 -26.234 -8.367 1 93.88 209 GLY B C 1
ATOM 4030 O O . GLY B 1 209 ? 11.07 -26.672 -8.391 1 93.88 209 GLY B O 1
ATOM 4031 N N . PRO B 1 210 ? 9.578 -25.125 -7.871 1 95.44 210 PRO B N 1
ATOM 4032 C CA . PRO B 1 210 ? 10.633 -24.25 -7.359 1 95.44 210 PRO B CA 1
ATOM 4033 C C . PRO B 1 210 ? 11.344 -24.812 -6.137 1 95.44 210 PRO B C 1
ATOM 4035 O O . PRO B 1 210 ? 10.734 -25.547 -5.344 1 95.44 210 PRO B O 1
ATOM 4038 N N . ASP B 1 211 ? 12.594 -24.484 -6.02 1 96.12 211 ASP B N 1
ATOM 4039 C CA . ASP B 1 211 ? 13.336 -24.922 -4.844 1 96.12 211 ASP B CA 1
ATOM 4040 C C . ASP B 1 211 ? 13.133 -23.969 -3.67 1 96.12 211 ASP B C 1
ATOM 4042 O O . ASP B 1 211 ? 12.414 -22.984 -3.791 1 96.12 211 ASP B O 1
ATOM 4046 N N . GLU B 1 212 ? 13.75 -24.25 -2.592 1 95.38 212 GLU B N 1
ATOM 4047 C CA . GLU B 1 212 ? 13.5 -23.531 -1.354 1 95.38 212 GLU B CA 1
ATOM 4048 C C . GLU B 1 212 ? 14.031 -22.094 -1.443 1 95.38 212 GLU B C 1
ATOM 4050 O O . GLU B 1 212 ? 13.445 -21.172 -0.868 1 95.38 212 GLU B O 1
ATOM 4055 N N . VAL B 1 213 ? 15.102 -21.859 -2.094 1 95.94 213 VAL B N 1
ATOM 4056 C CA . VAL B 1 213 ? 15.68 -20.531 -2.23 1 95.94 213 VAL B CA 1
ATOM 4057 C C . VAL B 1 213 ? 14.742 -19.641 -3.037 1 95.94 213 VAL B C 1
ATOM 4059 O O . VAL B 1 213 ? 14.531 -18.484 -2.688 1 95.94 213 VAL B O 1
ATOM 4062 N N . HIS B 1 214 ? 14.25 -20.234 -4.109 1 97.69 214 HIS B N 1
ATOM 4063 C CA . HIS B 1 214 ? 13.258 -19.516 -4.906 1 97.69 214 HIS B CA 1
ATOM 4064 C C . HIS B 1 214 ? 12.047 -19.141 -4.062 1 97.69 214 HIS B C 1
ATOM 4066 O O . HIS B 1 214 ? 11.625 -17.984 -4.059 1 97.69 214 HIS B O 1
ATOM 4072 N N . TRP B 1 215 ? 11.547 -20.078 -3.299 1 97.62 215 TRP B N 1
ATOM 4073 C CA . TRP B 1 215 ? 10.375 -19.828 -2.475 1 97.62 215 TRP B CA 1
ATOM 4074 C C . TRP B 1 215 ? 10.688 -18.828 -1.367 1 97.62 215 TRP B C 1
ATOM 4076 O O . TRP B 1 215 ? 9.836 -18.031 -0.979 1 97.62 215 TRP B O 1
ATOM 4086 N N . MET B 1 216 ? 11.875 -18.891 -0.841 1 96.88 216 MET B N 1
ATOM 4087 C CA . MET B 1 216 ? 12.297 -17.922 0.165 1 96.88 216 MET B CA 1
ATOM 4088 C C . MET B 1 216 ? 12.141 -16.484 -0.354 1 96.88 216 MET B C 1
ATOM 4090 O O . MET B 1 216 ? 11.609 -15.625 0.345 1 96.88 216 MET B O 1
ATOM 4094 N N . HIS B 1 217 ? 12.547 -16.328 -1.595 1 97.88 217 HIS B N 1
ATOM 4095 C CA . HIS B 1 217 ? 12.43 -15.008 -2.205 1 97.88 217 HIS B CA 1
ATOM 4096 C C . HIS B 1 217 ? 10.969 -14.633 -2.42 1 97.88 217 HIS B C 1
ATOM 4098 O O . HIS B 1 217 ? 10.555 -13.523 -2.08 1 97.88 217 HIS B O 1
ATOM 4104 N N . GLN B 1 218 ? 10.227 -15.562 -2.973 1 98.5 218 GLN B N 1
ATOM 4105 C CA . GLN B 1 218 ? 8.82 -15.289 -3.26 1 98.5 218 GLN B CA 1
ATOM 4106 C C . GLN B 1 218 ? 8.047 -14.977 -1.979 1 98.5 218 GLN B C 1
ATOM 4108 O O . GLN B 1 218 ? 7.223 -14.062 -1.951 1 98.5 218 GLN B O 1
ATOM 4113 N N . ARG B 1 219 ? 8.344 -15.68 -0.941 1 98.31 219 ARG B N 1
ATOM 4114 C CA . ARG B 1 219 ? 7.648 -15.492 0.328 1 98.31 219 ARG B CA 1
ATOM 4115 C C . ARG B 1 219 ? 8.07 -14.188 1 1 98.31 219 ARG B C 1
ATOM 4117 O O . ARG B 1 219 ? 7.266 -13.531 1.66 1 98.31 219 ARG B O 1
ATOM 4124 N N . HIS B 1 220 ? 9.336 -13.844 0.893 1 98.12 220 HIS B N 1
ATOM 4125 C CA . HIS B 1 220 ? 9.781 -12.508 1.293 1 98.12 220 HIS B CA 1
ATOM 4126 C C . HIS B 1 220 ? 8.977 -11.422 0.594 1 98.12 220 HIS B C 1
ATOM 4128 O O . HIS B 1 220 ? 8.477 -10.5 1.243 1 98.12 220 HIS B O 1
ATOM 4134 N N . CYS B 1 221 ? 8.852 -11.602 -0.751 1 98.81 221 CYS B N 1
ATOM 4135 C CA . CYS B 1 221 ? 8.156 -10.602 -1.561 1 98.81 221 CYS B CA 1
ATOM 4136 C C . CYS B 1 221 ? 6.691 -10.492 -1.153 1 98.81 221 CYS B C 1
ATOM 4138 O O . CYS B 1 221 ? 6.172 -9.391 -0.977 1 98.81 221 CYS B O 1
ATOM 4140 N N . LEU B 1 222 ? 6.059 -11.633 -0.965 1 98.88 222 LEU B N 1
ATOM 4141 C CA . LEU B 1 222 ? 4.656 -11.648 -0.556 1 98.88 222 LEU B CA 1
ATOM 4142 C C . LEU B 1 222 ? 4.469 -10.938 0.777 1 98.88 222 LEU B C 1
ATOM 4144 O O . LEU B 1 222 ? 3.566 -10.109 0.923 1 98.88 222 LEU B O 1
ATOM 4148 N N . HIS B 1 223 ? 5.312 -11.211 1.688 1 98.81 223 HIS B N 1
ATOM 4149 C CA . HIS B 1 223 ? 5.227 -10.633 3.023 1 98.81 223 HIS B CA 1
ATOM 4150 C C . HIS B 1 223 ? 5.496 -9.133 2.992 1 98.81 223 HIS B C 1
ATOM 4152 O O . HIS B 1 223 ? 4.855 -8.367 3.717 1 98.81 223 HIS B O 1
ATOM 4158 N N . MET B 1 224 ? 6.449 -8.695 2.164 1 98.75 224 MET B N 1
ATOM 4159 C CA . MET B 1 224 ? 6.742 -7.27 2.029 1 98.75 224 MET B CA 1
ATOM 4160 C C . MET B 1 224 ? 5.52 -6.508 1.526 1 98.75 224 MET B C 1
ATOM 4162 O O . MET B 1 224 ? 5.191 -5.438 2.047 1 98.75 224 MET B O 1
ATOM 4166 N N . VAL B 1 225 ? 4.836 -7.07 0.55 1 98.94 225 VAL B N 1
ATOM 4167 C CA . VAL B 1 225 ? 3.656 -6.414 -0.006 1 98.94 225 VAL B CA 1
ATOM 4168 C C . VAL B 1 225 ? 2.545 -6.375 1.042 1 98.94 225 VAL B C 1
ATOM 4170 O O . VAL B 1 225 ? 1.879 -5.348 1.208 1 98.94 225 VAL B O 1
ATOM 4173 N N . LEU B 1 226 ? 2.387 -7.461 1.803 1 98.94 226 LEU B N 1
ATOM 4174 C CA . LEU B 1 226 ? 1.367 -7.504 2.848 1 98.94 226 LEU B CA 1
ATOM 4175 C C . LEU B 1 226 ? 1.622 -6.426 3.898 1 98.94 226 LEU B C 1
ATOM 4177 O O . LEU B 1 226 ? 0.709 -5.688 4.27 1 98.94 226 LEU B O 1
ATOM 4181 N N . GLN B 1 227 ? 2.844 -6.332 4.348 1 98.75 227 GLN B N 1
ATOM 4182 C CA . GLN B 1 227 ? 3.189 -5.348 5.363 1 98.75 227 GLN B CA 1
ATOM 4183 C C . GLN B 1 227 ? 2.932 -3.928 4.867 1 98.75 227 GLN B C 1
ATOM 4185 O O . GLN B 1 227 ? 2.516 -3.061 5.637 1 98.75 227 GLN B O 1
ATOM 4190 N N . SER B 1 228 ? 3.217 -3.74 3.576 1 98.81 228 SER B N 1
ATOM 4191 C CA . SER B 1 228 ? 2.957 -2.42 3.012 1 98.81 228 SER B CA 1
ATOM 4192 C C . SER B 1 228 ? 1.468 -2.092 3.037 1 98.81 228 SER B C 1
ATOM 4194 O O . SER B 1 228 ? 1.077 -0.985 3.416 1 98.81 228 SER B O 1
ATOM 4196 N N . LEU B 1 229 ? 0.606 -3.053 2.631 1 98.88 229 LEU B N 1
ATOM 4197 C CA . LEU B 1 229 ? -0.837 -2.84 2.635 1 98.88 229 LEU B CA 1
ATOM 4198 C C . LEU B 1 229 ? -1.346 -2.59 4.051 1 98.88 229 LEU B C 1
ATOM 4200 O O . LEU B 1 229 ? -2.131 -1.668 4.281 1 98.88 229 LEU B O 1
ATOM 4204 N N . MET B 1 230 ? -0.875 -3.342 5.004 1 98.75 230 MET B N 1
ATOM 4205 C CA . MET B 1 230 ? -1.304 -3.201 6.391 1 98.75 230 MET B CA 1
ATOM 4206 C C . MET B 1 230 ? -0.823 -1.88 6.98 1 98.75 230 MET B C 1
ATOM 4208 O O . MET B 1 230 ? -1.534 -1.249 7.766 1 98.75 230 MET B O 1
ATOM 4212 N N . CYS B 1 231 ? 0.404 -1.47 6.621 1 98.62 231 CYS B N 1
ATOM 4213 C CA . CYS B 1 231 ? 0.983 -0.234 7.137 1 98.62 231 CYS B CA 1
ATOM 4214 C C . CYS B 1 231 ? 0.21 0.98 6.637 1 98.62 231 CYS B C 1
ATOM 4216 O O . CYS B 1 231 ? -0.058 1.908 7.402 1 98.62 231 CYS B O 1
ATOM 4218 N N . ASN B 1 232 ? -0.097 0.999 5.359 1 98.25 232 ASN B N 1
ATOM 4219 C CA . ASN B 1 232 ? -0.797 2.135 4.77 1 98.25 232 ASN B CA 1
ATOM 4220 C C . ASN B 1 232 ? -2.281 2.123 5.121 1 98.25 232 ASN B C 1
ATOM 4222 O O . ASN B 1 232 ? -2.869 3.172 5.391 1 98.25 232 ASN B O 1
ATOM 4226 N N . ALA B 1 233 ? -2.896 0.937 5.168 1 98.19 233 ALA B N 1
ATOM 4227 C CA . ALA B 1 233 ? -4.273 0.653 5.566 1 98.19 233 ALA B CA 1
ATOM 4228 C C . ALA B 1 233 ? -5.23 1.716 5.035 1 98.19 233 ALA B C 1
ATOM 4230 O O . ALA B 1 233 ? -5.809 2.484 5.805 1 98.19 233 ALA B O 1
ATOM 4231 N N . ASN B 1 234 ? -5.5 1.722 3.74 1 98.19 234 ASN B N 1
ATOM 4232 C CA . ASN B 1 234 ? -6.441 2.654 3.131 1 98.19 234 ASN B CA 1
ATOM 4233 C C . ASN B 1 234 ? -7.855 2.453 3.668 1 98.19 234 ASN B C 1
ATOM 4235 O O . ASN B 1 234 ? -8.422 1.365 3.549 1 98.19 234 ASN B O 1
ATOM 4239 N N . VAL B 1 235 ? -8.469 3.545 4.168 1 98.38 235 VAL B N 1
ATOM 4240 C CA . VAL B 1 235 ? -9.734 3.365 4.871 1 98.38 235 VAL B CA 1
ATOM 4241 C C . VAL B 1 235 ? -10.875 3.936 4.035 1 98.38 235 VAL B C 1
ATOM 4243 O O . VAL B 1 235 ? -11.961 4.191 4.555 1 98.38 235 VAL B O 1
ATOM 4246 N N . ASP B 1 236 ? -10.641 4.172 2.752 1 98.12 236 ASP B N 1
ATOM 4247 C CA . ASP B 1 236 ? -11.742 4.539 1.864 1 98.12 236 ASP B CA 1
ATOM 4248 C C . ASP B 1 236 ? -12.883 3.531 1.955 1 98.12 236 ASP B C 1
ATOM 4250 O O . ASP B 1 236 ? -12.648 2.348 2.217 1 98.12 236 ASP B O 1
ATOM 4254 N N . ILE B 1 237 ? -14.062 3.984 1.744 1 98.25 237 ILE B N 1
ATOM 4255 C CA . ILE B 1 237 ? -15.18 3.039 1.803 1 98.25 237 ILE B CA 1
ATOM 4256 C C . ILE B 1 237 ? -15.57 2.619 0.389 1 98.25 237 ILE B C 1
ATOM 4258 O O . ILE B 1 237 ? -15.516 3.424 -0.542 1 98.25 237 ILE B O 1
ATOM 4262 N N . VAL B 1 238 ? -15.977 1.408 0.251 1 98.19 238 VAL B N 1
ATOM 4263 C CA . VAL B 1 238 ? -16.422 0.783 -0.992 1 98.19 238 VAL B CA 1
ATOM 4264 C C . VAL B 1 238 ? -17.891 0.405 -0.888 1 98.19 238 VAL B C 1
ATOM 4266 O O . VAL B 1 238 ? -18.25 -0.58 -0.233 1 98.19 238 VAL B O 1
ATOM 4269 N N . PRO B 1 239 ? -18.734 1.155 -1.551 1 98.31 239 PRO B N 1
ATOM 4270 C CA . PRO B 1 239 ? -20.172 0.862 -1.454 1 98.31 239 PRO B CA 1
ATOM 4271 C C . PRO B 1 239 ? -20.609 -0.273 -2.379 1 98.31 239 PRO B C 1
ATOM 4273 O O . PRO B 1 239 ? -19.812 -0.734 -3.209 1 98.31 239 PRO B O 1
ATOM 4276 N N . HIS B 1 240 ? -21.828 -0.744 -2.186 1 98 240 HIS B N 1
ATOM 4277 C CA . HIS B 1 240 ? -22.438 -1.763 -3.031 1 98 240 HIS B CA 1
ATOM 4278 C C . HIS B 1 240 ? -23.625 -1.194 -3.809 1 98 240 HIS B C 1
ATOM 4280 O O . HIS B 1 240 ? -24.297 -0.279 -3.334 1 98 240 HIS B O 1
ATOM 4286 N N . ARG B 1 241 ? -23.875 -1.768 -4.965 1 97.38 241 ARG B N 1
ATOM 4287 C CA . ARG B 1 241 ? -24.938 -1.248 -5.812 1 97.38 241 ARG B CA 1
ATOM 4288 C C . ARG B 1 241 ? -25.547 -2.354 -6.676 1 97.38 241 ARG B C 1
ATOM 4290 O O . ARG B 1 241 ? -24.922 -3.395 -6.883 1 97.38 241 ARG B O 1
ATOM 4297 N N . TRP B 1 242 ? -26.734 -2.121 -7.066 1 97.06 242 TRP B N 1
ATOM 4298 C CA . TRP B 1 242 ? -27.344 -2.965 -8.086 1 97.06 242 TRP B CA 1
ATOM 4299 C C . TRP B 1 242 ? -26.797 -2.639 -9.469 1 97.06 242 TRP B C 1
ATOM 4301 O O . TRP B 1 242 ? -26.734 -1.47 -9.859 1 97.06 242 TRP B O 1
ATOM 4311 N N . VAL B 1 243 ? -26.344 -3.637 -10.117 1 96.06 243 VAL B N 1
ATOM 4312 C CA . VAL B 1 243 ? -25.812 -3.459 -11.453 1 96.06 243 VAL B CA 1
ATOM 4313 C C . VAL B 1 243 ? -26.547 -4.355 -12.438 1 96.06 243 VAL B C 1
ATOM 4315 O O . VAL B 1 243 ? -26.969 -5.465 -12.086 1 96.06 243 VAL B O 1
ATOM 4318 N N . GLU B 1 244 ? -26.672 -3.881 -13.648 1 94.94 244 GLU B N 1
ATOM 4319 C CA . GLU B 1 244 ? -27.422 -4.578 -14.688 1 94.94 244 GLU B CA 1
ATOM 4320 C C . GLU B 1 244 ? -26.891 -5.984 -14.914 1 94.94 244 GLU B C 1
ATOM 4322 O O . GLU B 1 244 ? -27.656 -6.949 -14.977 1 94.94 244 GLU B O 1
ATOM 4327 N N . ARG B 1 245 ? -25.594 -6.156 -14.938 1 94.5 245 ARG B N 1
ATOM 4328 C CA . ARG B 1 245 ? -24.984 -7.414 -15.359 1 94.5 245 ARG B CA 1
ATOM 4329 C C . ARG B 1 245 ? -24.688 -8.305 -14.164 1 94.5 245 ARG B C 1
ATOM 4331 O O . ARG B 1 245 ? -23.953 -9.289 -14.281 1 94.5 245 ARG B O 1
ATOM 4338 N N . ASP B 1 246 ? -25.219 -8.008 -13.008 1 94.25 246 ASP B N 1
ATOM 4339 C CA . ASP B 1 246 ? -25.109 -8.852 -11.828 1 94.25 246 ASP B CA 1
ATOM 4340 C C . ASP B 1 246 ? -26.469 -9.086 -11.18 1 94.25 246 ASP B C 1
ATOM 4342 O O . ASP B 1 246 ? -27.312 -8.18 -11.148 1 94.25 246 ASP B O 1
ATOM 4346 N N . ASN B 1 247 ? -26.641 -10.289 -10.609 1 94.69 247 ASN B N 1
ATOM 4347 C CA . ASN B 1 247 ? -27.922 -10.641 -10.031 1 94.69 247 ASN B CA 1
ATOM 4348 C C . ASN B 1 247 ? -28.016 -10.25 -8.555 1 94.69 247 ASN B C 1
ATOM 4350 O O . ASN B 1 247 ? -29.062 -10.383 -7.934 1 94.69 247 ASN B O 1
ATOM 4354 N N . LYS B 1 248 ? -26.906 -9.828 -7.988 1 96.19 248 LYS B N 1
ATOM 4355 C CA . LYS B 1 248 ? -26.859 -9.375 -6.602 1 96.19 248 LYS B CA 1
ATOM 4356 C C . LYS B 1 248 ? -26.094 -8.055 -6.48 1 96.19 248 LYS B C 1
ATOM 4358 O O . LYS B 1 248 ? -25.344 -7.676 -7.379 1 96.19 248 LYS B O 1
ATOM 4363 N N . PRO B 1 249 ? -26.359 -7.305 -5.387 1 96.88 249 PRO B N 1
ATOM 4364 C CA . PRO B 1 249 ? -25.578 -6.078 -5.199 1 96.88 249 PRO B CA 1
ATOM 4365 C C . PRO B 1 249 ? -24.062 -6.336 -5.203 1 96.88 249 PRO B C 1
ATOM 4367 O O . PRO B 1 249 ? -23.594 -7.281 -4.562 1 96.88 249 PRO B O 1
ATOM 4370 N N . PHE B 1 250 ? -23.406 -5.5 -5.941 1 96.25 250 PHE B N 1
ATOM 4371 C CA . PHE B 1 250 ? -21.984 -5.691 -6.191 1 96.25 250 PHE B CA 1
ATOM 4372 C C . PHE B 1 250 ? -21.188 -4.488 -5.715 1 96.25 250 PHE B C 1
ATOM 4374 O O . PHE B 1 250 ? -21.625 -3.346 -5.855 1 96.25 250 PHE B O 1
ATOM 4381 N N . ALA B 1 251 ? -20.016 -4.797 -5.191 1 96.94 251 ALA B N 1
ATOM 4382 C CA . ALA B 1 251 ? -19.156 -3.746 -4.672 1 96.94 251 ALA B CA 1
ATOM 4383 C C . ALA B 1 251 ? -18.609 -2.871 -5.801 1 96.94 251 ALA B C 1
ATOM 4385 O O . ALA B 1 251 ? -18.234 -3.379 -6.859 1 96.94 251 ALA B O 1
ATOM 4386 N N . GLN B 1 252 ? -18.625 -1.586 -5.57 1 96.94 252 GLN B N 1
ATOM 4387 C CA . GLN B 1 252 ? -17.969 -0.663 -6.488 1 96.94 252 GLN B CA 1
ATOM 4388 C C . GLN B 1 252 ? -16.5 -0.453 -6.102 1 96.94 252 GLN B C 1
ATOM 4390 O O . GLN B 1 252 ? -16.172 0.498 -5.391 1 96.94 252 GLN B O 1
ATOM 4395 N N . PHE B 1 253 ? -15.672 -1.238 -6.727 1 96.88 253 PHE B N 1
ATOM 4396 C CA . PHE B 1 253 ? -14.266 -1.181 -6.355 1 96.88 253 PHE B CA 1
ATOM 4397 C C . PHE B 1 253 ? -13.578 0.004 -7.02 1 96.88 253 PHE B C 1
ATOM 4399 O O . PHE B 1 253 ? -12.477 0.392 -6.625 1 96.88 253 PHE B O 1
ATOM 4406 N N . SER B 1 254 ? -14.211 0.568 -8.086 1 96.31 254 SER B N 1
ATOM 4407 C CA . SER B 1 254 ? -13.703 1.79 -8.695 1 96.31 254 SER B CA 1
ATOM 4408 C C . SER B 1 254 ? -14.109 3.021 -7.898 1 96.31 254 SER B C 1
ATOM 4410 O O . SER B 1 254 ? -15.227 3.531 -8.062 1 96.31 254 SER B O 1
ATOM 4412 N N . ILE B 1 255 ? -13.211 3.453 -7.074 1 96.56 255 ILE B N 1
ATOM 4413 C CA . ILE B 1 255 ? -13.492 4.602 -6.215 1 96.56 255 ILE B CA 1
ATOM 4414 C C . ILE B 1 255 ? -12.438 5.68 -6.441 1 96.56 255 ILE B C 1
ATOM 4416 O O . ILE B 1 255 ? -11.422 5.441 -7.105 1 96.56 255 ILE B O 1
ATOM 4420 N N . GLN B 1 256 ? -12.734 6.902 -5.918 1 95.5 256 GLN B N 1
ATOM 4421 C CA . GLN B 1 256 ? -11.727 7.961 -5.887 1 95.5 256 GLN B CA 1
ATOM 4422 C C . GLN B 1 256 ? -10.844 7.844 -4.645 1 95.5 256 GLN B C 1
ATOM 4424 O O . GLN B 1 256 ? -11.336 7.531 -3.557 1 95.5 256 GLN B O 1
ATOM 4429 N N . ARG B 1 257 ? -9.602 8.016 -4.855 1 96.25 257 ARG B N 1
ATOM 4430 C CA . ARG B 1 257 ? -8.641 7.977 -3.76 1 96.25 257 ARG B CA 1
ATOM 4431 C C . ARG B 1 257 ? -7.648 9.125 -3.863 1 96.25 257 ARG B C 1
ATOM 4433 O O . ARG B 1 257 ? -7.32 9.578 -4.965 1 96.25 257 ARG B O 1
ATOM 4440 N N . GLN B 1 258 ? -7.164 9.633 -2.662 1 96.94 258 GLN B N 1
ATOM 4441 C CA . GLN B 1 258 ? -6.035 10.555 -2.633 1 96.94 258 GLN B CA 1
ATOM 4442 C C . GLN B 1 258 ? -4.707 9.797 -2.713 1 96.94 258 GLN B C 1
ATOM 4444 O O . GLN B 1 258 ? -4.422 8.945 -1.87 1 96.94 258 GLN B O 1
ATOM 4449 N N . CYS B 1 259 ? -3.977 10.078 -3.748 1 97.94 259 CYS B N 1
ATOM 4450 C CA . CYS B 1 259 ? -2.738 9.352 -3.996 1 97.94 259 CYS B CA 1
ATOM 4451 C C . CYS B 1 259 ? -1.543 10.297 -4.023 1 97.94 259 CYS B C 1
ATOM 4453 O O . CYS B 1 259 ? -1.644 11.414 -4.527 1 97.94 259 CYS B O 1
ATOM 4455 N N . ARG B 1 260 ? -0.457 9.805 -3.434 1 97.88 260 ARG B N 1
ATOM 4456 C CA . ARG B 1 260 ? 0.796 10.5 -3.709 1 97.88 260 ARG B CA 1
ATOM 4457 C C . ARG B 1 260 ? 1.091 10.523 -5.203 1 97.88 260 ARG B C 1
ATOM 4459 O O . ARG B 1 260 ? 0.7 9.617 -5.938 1 97.88 260 ARG B O 1
ATOM 4466 N N . ASN B 1 261 ? 1.735 11.602 -5.625 1 97.25 261 ASN B N 1
ATOM 4467 C CA . ASN B 1 261 ? 2.037 11.719 -7.051 1 97.25 261 ASN B CA 1
ATOM 4468 C C . ASN B 1 261 ? 3.15 10.766 -7.469 1 97.25 261 ASN B C 1
ATOM 4470 O O . ASN B 1 261 ? 4.316 11.156 -7.543 1 97.25 261 ASN B O 1
ATOM 4474 N N . PHE B 1 262 ? 2.826 9.539 -7.789 1 98.06 262 PHE B N 1
ATOM 4475 C CA . PHE B 1 262 ? 3.762 8.469 -8.109 1 98.06 262 PHE B CA 1
ATOM 4476 C C . PHE B 1 262 ? 4.523 8.789 -9.391 1 98.06 262 PHE B C 1
ATOM 4478 O O . PHE B 1 262 ? 5.703 8.453 -9.516 1 98.06 262 PHE B O 1
ATOM 4485 N N . ASP B 1 263 ? 3.846 9.406 -10.359 1 97.12 263 ASP B N 1
ATOM 4486 C CA . ASP B 1 263 ? 4.484 9.734 -11.625 1 97.12 263 ASP B CA 1
ATOM 4487 C C . ASP B 1 263 ? 5.652 10.703 -11.422 1 97.12 263 ASP B C 1
ATOM 4489 O O . ASP B 1 263 ? 6.715 10.539 -12.023 1 97.12 263 ASP B O 1
ATOM 4493 N N . ASN B 1 264 ? 5.441 11.68 -10.586 1 98 264 ASN B N 1
ATOM 4494 C CA . ASN B 1 264 ? 6.535 12.586 -10.25 1 98 264 ASN B CA 1
ATOM 4495 C C . ASN B 1 264 ? 7.695 11.844 -9.594 1 98 264 ASN B C 1
ATOM 4497 O O . ASN B 1 264 ? 8.859 12.102 -9.906 1 98 264 ASN B O 1
ATOM 4501 N N . LEU B 1 265 ? 7.379 10.93 -8.688 1 98.38 265 LEU B N 1
ATOM 4502 C CA . LEU B 1 265 ? 8.398 10.148 -8 1 98.38 265 LEU B CA 1
ATOM 4503 C C . LEU B 1 265 ? 9.188 9.289 -8.984 1 98.38 265 LEU B C 1
ATOM 4505 O O . LEU B 1 265 ? 10.422 9.266 -8.945 1 98.38 265 LEU B O 1
ATOM 4509 N N . ARG B 1 266 ? 8.461 8.602 -9.828 1 98.06 266 ARG B N 1
ATOM 4510 C CA . ARG B 1 266 ? 9.078 7.723 -10.82 1 98.06 266 ARG B CA 1
ATOM 4511 C C . ARG B 1 266 ? 10 8.508 -11.75 1 98.06 266 ARG B C 1
ATOM 4513 O O . ARG B 1 266 ? 11.117 8.07 -12.023 1 98.06 266 ARG B O 1
ATOM 4520 N N . THR B 1 267 ? 9.523 9.633 -12.211 1 97.88 267 THR B N 1
ATOM 4521 C CA . THR B 1 267 ? 10.328 10.484 -13.086 1 97.88 267 THR B CA 1
ATOM 4522 C C . THR B 1 267 ? 11.594 10.945 -12.375 1 97.88 267 THR B C 1
ATOM 4524 O O . THR B 1 267 ? 12.695 10.828 -12.922 1 97.88 267 THR B O 1
ATOM 4527 N N . TRP B 1 268 ? 11.43 11.461 -11.203 1 98.5 268 TRP B N 1
ATOM 4528 C CA . TRP B 1 268 ? 12.578 11.906 -10.422 1 98.5 268 TRP B CA 1
ATOM 4529 C C . TRP B 1 268 ? 13.57 10.766 -10.203 1 98.5 268 TRP B C 1
ATOM 4531 O O . TRP B 1 268 ? 14.781 10.953 -10.344 1 98.5 268 TRP B O 1
ATOM 4541 N N . ASN B 1 269 ? 13.062 9.555 -9.828 1 98.38 269 ASN B N 1
ATOM 4542 C CA . ASN B 1 269 ? 13.93 8.406 -9.57 1 98.38 269 ASN B CA 1
ATOM 4543 C C . ASN B 1 269 ? 14.742 8.031 -10.805 1 98.38 269 ASN B C 1
ATOM 4545 O O . ASN B 1 269 ? 15.945 7.785 -10.711 1 98.38 269 ASN B O 1
ATOM 4549 N N . THR B 1 270 ? 14.078 8.016 -11.93 1 97.38 270 THR B N 1
ATOM 4550 C CA . THR B 1 270 ? 14.75 7.672 -13.18 1 97.38 270 THR B CA 1
ATOM 4551 C C . THR B 1 270 ? 15.844 8.68 -13.508 1 97.38 270 THR B C 1
ATOM 4553 O O . THR B 1 270 ? 16.938 8.297 -13.938 1 97.38 270 THR B O 1
ATOM 4556 N N . GLU B 1 271 ? 15.617 9.922 -13.211 1 97.19 271 GLU B N 1
ATOM 4557 C CA . GLU B 1 271 ? 16.547 10.992 -13.539 1 97.19 271 GLU B CA 1
ATOM 4558 C C . GLU B 1 271 ? 17.734 11.008 -12.562 1 97.19 271 GLU B C 1
ATOM 4560 O O . GLU B 1 271 ? 18.828 11.453 -12.914 1 97.19 271 GLU B O 1
ATOM 4565 N N . ASN B 1 272 ? 17.531 10.492 -11.391 1 97.19 272 ASN B N 1
ATOM 4566 C CA . ASN B 1 272 ? 18.547 10.664 -10.352 1 97.19 272 ASN B CA 1
ATOM 4567 C C . ASN B 1 272 ? 19.219 9.344 -10 1 97.19 272 ASN B C 1
ATOM 4569 O O . ASN B 1 272 ? 20.188 9.32 -9.234 1 97.19 272 ASN B O 1
ATOM 4573 N N . ALA B 1 273 ? 18.734 8.234 -10.594 1 97.56 273 ALA B N 1
ATOM 4574 C CA . ALA B 1 273 ? 19.312 6.926 -10.305 1 97.56 273 ALA B CA 1
ATOM 4575 C C . ALA B 1 273 ? 20.688 6.785 -10.938 1 97.56 273 ALA B C 1
ATOM 4577 O O . ALA B 1 273 ? 20.984 7.418 -11.953 1 97.56 273 ALA B O 1
ATOM 4578 N N . VAL B 1 274 ? 21.516 5.988 -10.258 1 96.19 274 VAL B N 1
ATOM 4579 C CA . VAL B 1 274 ? 22.781 5.602 -10.852 1 96.19 274 VAL B CA 1
ATOM 4580 C C . VAL B 1 274 ? 22.531 4.637 -12.016 1 96.19 274 VAL B C 1
ATOM 4582 O O . VAL B 1 274 ? 22 3.547 -11.82 1 96.19 274 VAL B O 1
ATOM 4585 N N . LYS B 1 275 ? 22.922 5.039 -13.141 1 90.75 275 LYS B N 1
ATOM 4586 C CA . LYS B 1 275 ? 22.688 4.215 -14.32 1 90.75 275 LYS B CA 1
ATOM 4587 C C . LYS B 1 275 ? 23.656 3.031 -14.359 1 90.75 275 LYS B C 1
ATOM 4589 O O . LYS B 1 275 ? 24.828 3.17 -14.016 1 90.75 275 LYS B O 1
ATOM 4594 N N . ASN B 1 276 ? 23.219 1.874 -14.727 1 87.25 276 ASN B N 1
ATOM 4595 C CA . ASN B 1 276 ? 24 0.648 -14.859 1 87.25 276 ASN B CA 1
ATOM 4596 C C . ASN B 1 276 ? 24.734 0.302 -13.562 1 87.25 276 ASN B C 1
ATOM 4598 O O . ASN B 1 276 ? 25.906 -0.066 -13.586 1 87.25 276 ASN B O 1
ATOM 4602 N N . VAL B 1 277 ? 24.047 0.573 -12.477 1 91.56 277 VAL B N 1
ATOM 4603 C CA . VAL B 1 277 ? 24.688 0.405 -11.172 1 91.56 277 VAL B CA 1
ATOM 4604 C C . VAL B 1 277 ? 25.125 -1.048 -10.992 1 91.56 277 VAL B C 1
ATOM 4606 O O . VAL B 1 277 ? 26.094 -1.328 -10.305 1 91.56 277 VAL B O 1
ATOM 4609 N N . ARG B 1 278 ? 24.484 -1.972 -11.57 1 89.81 278 ARG B N 1
ATOM 4610 C CA . ARG B 1 278 ? 24.797 -3.393 -11.43 1 89.81 278 ARG B CA 1
ATOM 4611 C C . ARG B 1 278 ? 26.203 -3.703 -11.938 1 89.81 278 ARG B C 1
ATOM 4613 O O . ARG B 1 278 ? 26.875 -4.598 -11.422 1 89.81 278 ARG B O 1
ATOM 4620 N N . ASP B 1 279 ? 26.594 -2.994 -12.938 1 90.69 279 ASP B N 1
ATOM 4621 C CA . ASP B 1 279 ? 27.922 -3.191 -13.508 1 90.69 279 ASP B CA 1
ATOM 4622 C C . ASP B 1 279 ? 29 -2.705 -12.547 1 90.69 279 ASP B C 1
ATOM 4624 O O . ASP B 1 279 ? 30.094 -3.275 -12.5 1 90.69 279 ASP B O 1
ATOM 4628 N N . SER B 1 280 ? 28.719 -1.726 -11.797 1 91 280 SER B N 1
ATOM 4629 C CA . SER B 1 280 ? 29.719 -1.103 -10.93 1 91 280 SER B CA 1
ATOM 4630 C C . SER B 1 280 ? 29.625 -1.646 -9.508 1 91 280 SER B C 1
ATOM 4632 O O . SER B 1 280 ? 30.547 -1.45 -8.703 1 91 280 SER B O 1
ATOM 4634 N N . TRP B 1 281 ? 28.562 -2.336 -9.227 1 95.19 281 TRP B N 1
ATOM 4635 C CA . TRP B 1 281 ? 28.344 -2.85 -7.875 1 95.19 281 TRP B CA 1
ATOM 4636 C C . TRP B 1 281 ? 29.406 -3.885 -7.512 1 95.19 281 TRP B C 1
ATOM 4638 O O . TRP B 1 281 ? 29.797 -4.703 -8.352 1 95.19 281 TRP B O 1
ATOM 4648 N N . PRO B 1 282 ? 29.891 -3.834 -6.27 1 94.5 282 PRO B N 1
ATOM 4649 C CA . PRO B 1 282 ? 30.828 -4.891 -5.879 1 94.5 282 PRO B CA 1
ATOM 4650 C C . PRO B 1 282 ? 30.25 -6.289 -6.043 1 94.5 282 PRO B C 1
ATOM 4652 O O . PRO B 1 282 ? 29.078 -6.512 -5.73 1 94.5 282 PRO B O 1
ATOM 4655 N N . HIS B 1 283 ? 31.078 -7.215 -6.496 1 92.69 283 HIS B N 1
ATOM 4656 C CA . HIS B 1 283 ? 30.609 -8.57 -6.719 1 92.69 283 HIS B CA 1
ATOM 4657 C C . HIS B 1 283 ? 31.219 -9.547 -5.715 1 92.69 283 HIS B C 1
ATOM 4659 O O . HIS B 1 283 ? 30.812 -10.711 -5.656 1 92.69 283 HIS B O 1
ATOM 4665 N N . ASP B 1 284 ? 32.219 -9.078 -5.004 1 93.5 284 ASP B N 1
ATOM 4666 C CA . ASP B 1 284 ? 32.812 -9.828 -3.914 1 93.5 284 ASP B CA 1
ATOM 4667 C C . ASP B 1 284 ? 33.344 -8.891 -2.828 1 93.5 284 ASP B C 1
ATOM 4669 O O . ASP B 1 284 ? 33.125 -7.68 -2.887 1 93.5 284 ASP B O 1
ATOM 4673 N N . LYS B 1 285 ? 33.938 -9.5 -1.81 1 93.88 285 LYS B N 1
ATOM 4674 C CA . LYS B 1 285 ? 34.375 -8.703 -0.672 1 93.88 285 LYS B CA 1
ATOM 4675 C C . LYS B 1 285 ? 35.781 -8.18 -0.891 1 93.88 285 LYS B C 1
ATOM 4677 O O . LYS B 1 285 ? 36.375 -7.535 -0.008 1 93.88 285 LYS B O 1
ATOM 4682 N N . LYS B 1 286 ? 36.281 -8.344 -2.016 1 91 286 LYS B N 1
ATOM 4683 C CA . LYS B 1 286 ? 37.656 -7.906 -2.287 1 91 286 LYS B CA 1
ATOM 4684 C C . LYS B 1 286 ? 37.75 -6.383 -2.301 1 91 286 LYS B C 1
ATOM 4686 O O . LYS B 1 286 ? 38.75 -5.82 -1.873 1 91 286 LYS B O 1
ATOM 4691 N N . SER B 1 287 ? 36.75 -5.754 -2.748 1 86.69 287 SER B N 1
ATOM 4692 C CA . SER B 1 287 ? 36.75 -4.297 -2.857 1 86.69 287 SER B CA 1
ATOM 4693 C C . SER B 1 287 ? 36.281 -3.643 -1.566 1 86.69 287 SER B C 1
ATOM 4695 O O . SER B 1 287 ? 36.188 -2.416 -1.482 1 86.69 287 SER B O 1
ATOM 4697 N N . MET B 1 288 ? 35.938 -4.395 -0.577 1 93.5 288 MET B N 1
ATOM 4698 C CA . MET B 1 288 ? 35.469 -3.855 0.697 1 93.5 288 MET B CA 1
ATOM 4699 C C . MET B 1 288 ? 36.594 -3.145 1.434 1 93.5 288 MET B C 1
ATOM 4701 O O . MET B 1 288 ? 37.656 -3.721 1.639 1 93.5 288 MET B O 1
ATOM 4705 N N . PRO B 1 289 ? 36.375 -1.939 1.75 1 91.88 289 PRO B N 1
ATOM 4706 C CA . PRO B 1 289 ? 37.406 -1.262 2.543 1 91.88 289 PRO B CA 1
ATOM 4707 C C . PRO B 1 289 ? 37.719 -1.994 3.846 1 91.88 289 PRO B C 1
ATOM 4709 O O . PRO B 1 289 ? 36.812 -2.547 4.484 1 91.88 289 PRO B O 1
ATOM 4712 N N . PRO B 1 290 ? 38.969 -1.944 4.223 1 91.94 290 PRO B N 1
ATOM 4713 C CA . PRO B 1 290 ? 39.375 -2.662 5.434 1 91.94 290 PRO B CA 1
ATOM 4714 C C . PRO B 1 290 ? 38.656 -2.156 6.684 1 91.94 290 PRO B C 1
ATOM 4716 O O . PRO B 1 290 ? 38.469 -2.916 7.633 1 91.94 290 PRO B O 1
ATOM 4719 N N . ASP B 1 291 ? 38.281 -0.896 6.684 1 92.88 291 ASP B N 1
ATOM 4720 C CA . ASP B 1 291 ? 37.656 -0.31 7.867 1 92.88 291 ASP B CA 1
ATOM 4721 C C . ASP B 1 291 ? 36.156 -0.323 7.75 1 92.88 291 ASP B C 1
ATOM 4723 O O . ASP B 1 291 ? 35.438 0.269 8.578 1 92.88 291 ASP B O 1
ATOM 4727 N N . ALA B 1 292 ? 35.625 -0.987 6.797 1 95.06 292 ALA B N 1
ATOM 4728 C CA . ALA B 1 292 ? 34.188 -1.044 6.617 1 95.06 292 ALA B CA 1
ATOM 4729 C C . ALA B 1 292 ? 33.531 -1.828 7.746 1 95.06 292 ALA B C 1
ATOM 4731 O O . ALA B 1 292 ? 34.062 -2.848 8.195 1 95.06 292 ALA B O 1
ATOM 4732 N N . PHE B 1 293 ? 32.375 -1.325 8.195 1 96.31 293 PHE B N 1
ATOM 4733 C CA . PHE B 1 293 ? 31.609 -2.068 9.18 1 96.31 293 PHE B CA 1
ATOM 4734 C C . PHE B 1 293 ? 30.891 -3.246 8.523 1 96.31 293 PHE B C 1
ATOM 4736 O O . PHE B 1 293 ? 30.234 -3.086 7.5 1 96.31 293 PHE B O 1
ATOM 4743 N N . VAL B 1 294 ? 31 -4.43 9.062 1 96.62 294 VAL B N 1
ATOM 4744 C CA . VAL B 1 294 ? 30.328 -5.633 8.57 1 96.62 294 VAL B CA 1
ATOM 4745 C C . VAL B 1 294 ? 29.281 -6.082 9.578 1 96.62 294 VAL B C 1
ATOM 4747 O O . VAL B 1 294 ? 29.609 -6.441 10.711 1 96.62 294 VAL B O 1
ATOM 4750 N N . TRP B 1 295 ? 28.047 -6.023 9.164 1 96.12 295 TRP B N 1
ATOM 4751 C CA . TRP B 1 295 ? 26.953 -6.457 10.039 1 96.12 295 TRP B CA 1
ATOM 4752 C C . TRP B 1 295 ? 27.016 -7.965 10.266 1 96.12 295 TRP B C 1
ATOM 4754 O O . TRP B 1 295 ? 27.25 -8.734 9.336 1 96.12 295 TRP B O 1
ATOM 4764 N N . PRO B 1 296 ? 26.797 -8.391 11.516 1 94 296 PRO B N 1
ATOM 4765 C CA . PRO B 1 296 ? 26.906 -9.82 11.82 1 94 296 PRO B CA 1
ATOM 4766 C C . PRO B 1 296 ? 25.766 -10.641 11.25 1 94 296 PRO B C 1
ATOM 4768 O O . PRO B 1 296 ? 24.641 -10.125 11.102 1 94 296 PRO B O 1
ATOM 4771 N N . GLY B 1 297 ? 26 -11.891 10.938 1 92.69 297 GLY B N 1
ATOM 4772 C CA . GLY B 1 297 ? 24.984 -12.789 10.43 1 92.69 297 GLY B CA 1
ATOM 4773 C C . GLY B 1 297 ? 24.391 -12.344 9.109 1 92.69 297 GLY B C 1
ATOM 4774 O O . GLY B 1 297 ? 25.125 -12.07 8.156 1 92.69 297 GLY B O 1
ATOM 4775 N N . PHE B 1 298 ? 23.031 -12.227 9.086 1 91.81 298 PHE B N 1
ATOM 4776 C CA . PHE B 1 298 ? 22.344 -11.805 7.871 1 91.81 298 PHE B CA 1
ATOM 4777 C C . PHE B 1 298 ? 22.062 -10.305 7.906 1 91.81 298 PHE B C 1
ATOM 4779 O O . PHE B 1 298 ? 21.281 -9.797 7.098 1 91.81 298 PHE B O 1
ATOM 4786 N N . GLY B 1 299 ? 22.641 -9.633 8.867 1 89.31 299 GLY B N 1
ATOM 4787 C CA . GLY B 1 299 ? 22.5 -8.188 8.953 1 89.31 299 GLY B CA 1
ATOM 4788 C C . GLY B 1 299 ? 21.484 -7.75 9.984 1 89.31 299 GLY B C 1
ATOM 4789 O O . GLY B 1 299 ? 20.984 -6.617 9.945 1 89.31 299 GLY B O 1
ATOM 4790 N N . GLU B 1 300 ? 20.891 -8.602 10.773 1 74.12 300 GLU B N 1
ATOM 4791 C CA . GLU B 1 300 ? 19.859 -8.25 11.75 1 74.12 300 GLU B CA 1
ATOM 4792 C C . GLU B 1 300 ? 20.453 -7.484 12.93 1 74.12 300 GLU B C 1
ATOM 4794 O O . GLU B 1 300 ? 21.625 -7.656 13.258 1 74.12 300 GLU B O 1
ATOM 4799 N N . SER B 1 301 ? 19.906 -6.16 13.055 1 59.94 301 SER B N 1
ATOM 4800 C CA . SER B 1 301 ? 20.391 -5.371 14.18 1 59.94 301 SER B CA 1
ATOM 4801 C C . SER B 1 301 ? 20.406 -6.184 15.469 1 59.94 301 SER B C 1
ATOM 4803 O O . SER B 1 301 ? 19.547 -7.059 15.656 1 59.94 301 SER B O 1
ATOM 4805 N N . VAL B 1 302 ? 21.562 -6.367 16.078 1 45.88 302 VAL B N 1
ATOM 4806 C CA . VAL B 1 302 ? 21.734 -6.785 17.469 1 45.88 302 VAL B CA 1
ATOM 4807 C C . VAL B 1 302 ? 20.812 -5.961 18.375 1 45.88 302 VAL B C 1
ATOM 4809 O O . VAL B 1 302 ? 20.953 -4.738 18.453 1 45.88 302 VAL B O 1
ATOM 4812 N N . SER B 1 303 ? 19.469 -6.062 18.188 1 40.03 303 SER B N 1
ATOM 4813 C CA . SER B 1 303 ? 18.859 -5.391 19.328 1 40.03 303 SER B CA 1
ATOM 4814 C C . SER B 1 303 ? 19.75 -5.441 20.547 1 40.03 303 SER B C 1
ATOM 4816 O O . SER B 1 303 ? 20.453 -6.434 20.781 1 40.03 303 SER B O 1
ATOM 4818 N N . PRO B 1 304 ? 20.156 -4.164 21.094 1 33.53 304 PRO B N 1
ATOM 4819 C CA . PRO B 1 304 ? 20.812 -4.367 22.391 1 33.53 304 PRO B CA 1
ATOM 4820 C C . PRO B 1 304 ? 20.125 -5.426 23.25 1 33.53 304 PRO B C 1
ATOM 4822 O O . PRO B 1 304 ? 18.891 -5.516 23.25 1 33.53 304 PRO B O 1
ATOM 4825 N N . SER B 1 305 ? 20.719 -6.688 23.359 1 25.66 305 SER B N 1
ATOM 4826 C CA . SER B 1 305 ? 20.281 -7.391 24.562 1 25.66 305 SER B CA 1
ATOM 4827 C C . SER B 1 305 ? 20 -6.414 25.688 1 25.66 305 SER B C 1
ATOM 4829 O O . SER B 1 305 ? 20.734 -5.438 25.875 1 25.66 305 SER B O 1
#

Sequence (610 aa):
MASSSRDASPDTEAGEALLEKHSSSSDSEPPQSPLCPACAHRQTRIFGRRGLCVTYLNLVLFLTSVLLLVGARRSLHPPPPSGREALEATSSYSPVFDAVDLAPVSRAVDGRLHVPANASIFRAEPSNETDAAWDDVSAEAYEVVLVNATVLERAGFNPAHYFKAPSSWGHGEGQYPVQIDVFHQIHCLNAVRKQMYYQHYYAHEFPEGPDEVHWMHQRHCLHMVLQSLMCNANVDIVPHRWVERDNKPFAQFSIQRQCRNFDNLRTWNTENAVKNVRDSWPHDKKSMPPDAFVWPGFGESVSPSMASSSRDASPDTEAGEALLEKHSSSSDSEPPQSPLCPACAHRQTRIFGRRGLCVTYLNLVLFLTSVLLLVGARRSLHPPPPSGREALEATSSYSPVFDAVDLAPVSRAVDGRLHVPANASIFRAEPSNETDAAWDDVSAEAYEVVLVNATVLERAGFNPAHYFKAPSSWGHGEGQYPVQIDVFHQIHCLNAVRKQMYYQHYYAHEFPEGPDEVHWMHQRHCLHMVLQSLMCNANVDIVPHRWVERDNKPFAQFSIQRQCRNFDNLRTWNTENAVKNVRDSWPHDKKSMPPDAFVWPGFGESVSPS

Radius of gyration: 45.96 Å; Cα contacts (8 Å, |Δi|>4): 821; chains: 2; bounding box: 106×140×125 Å

Secondary structure (DSSP, 8-state):
------------------------------------THHHHHHHHHHHHHHHHHHHHHHHHHHHHHHHHHHHHHHHSPPPPPHHHHHHHTS---THHHHS----EEEE----SS--TT--GGGSPS-HHHHHHHHHHTTTT---EEEEHHHHHHTT--GGGSPPPPGGGSS-SSEEEEEEHHHHHHHHHHHHHHHHTHHHHTTTT-TT---HHHHHHHHHHHHHHHHHHHHH----EEEEEEETT-SS-EE----EEEE--HHHHHHHHHHHSPTTHHHHS--SGGGS-TT--EESTTT------/------------------------------------THHHHHHHHHHHHHHHHHHHHHHHHHHHHHHHHHHHHHHHSPPPPPHHHHHHHTS---THHHHS----EEEE----SS--TT--GGGSPS-HHHHHHHHHHTTTT---EEEEHHHHHHTT--GGGSPPPPGGGSS-SSEEEEEEHHHHHHHHHHHHHHHHTHHHHTTTT-TT---HHHHHHHHHHHHHHHHHHHHH----EEEEEEETT-SS-EE----EEEE--HHHHHHHHHHHSPTTHHHHS--SGGGS-TT--EESTTT------

InterPro domains:
  IPR021765 Mycotoxin biosynthesis protein UstYa-like [PF11807] (54-272)
  IPR021765 Mycotoxin biosynthesis protein UstYa-like [PTHR33365] (12-275)

pLDDT: mean 81.86, std 25.27, range [16.81, 98.94]

Foldseek 3Di:
DDDDDPDPPVCPDDDDDDPDPPVCVDDPPDPDDPDPPVVVVVVVVVCVVVVVVVVVVVVVVVVVVVVVVVVVVCVVPPDDDFQLVVVPVLDQDDPCSVVFQFRWDKDWDPPDPDADPPRDLCPDDDDPVSVVVLCLLLVPQLFWFKDAQVRCVSSPDHLLAADWDDCVLVPDGRIGIDGDLVSVLSVLVVLLVVVVVCVPRPCVVVVPDDDPVSVVSNVVSVVSNVVVCVSVVDPDDWDWDDDPVDPDTDTDPTDIDTGTPSVRVSVVSNVRGRGPVVVVDDPDCPPPDPSGHDAPDPNDPPPPD/DDDDDDDDDDDDDDDPDDPDCPVPPPDPPDPDDPDPCVVVVVVVVVCVVVVVVVVVVVVVVVVVVVVVVVVVVCVVPPDDDFQLVVVPVLDQDDPCSVVFQFRWDKDWDPPDPDADPPRDLCPDDDDPVSVVVLCLLLVPQLFWFKDAQVRCVSSPHHLLAADWDDCVLVPDGRIGIDGDLVSVLSVLVVLLVVVVVCVPRPCVVVVPDDDPVSVVSNVVSVVSNVVVCVSVVDPDDWDWDDDPVDPDTDTDPTDIDTGTPSVRVSVVSNVRGRGPVVVVDDPDCPPPDPSHHDAPDPNDPPPPD

Organism: NCBI:txid72228

Solvent-accessible surface area (backbone atoms only — not comparable to full-atom values): 34655 Å² total; per-residue (Å²): 139,85,74,88,70,89,79,73,84,71,72,83,69,86,84,88,83,78,84,75,80,80,79,78,76,78,82,83,72,79,81,75,77,77,77,73,66,66,67,59,54,55,57,52,51,54,49,46,51,53,48,48,49,52,50,50,49,49,49,53,33,49,53,27,38,51,46,14,49,53,14,42,49,34,58,74,51,57,72,78,71,49,49,61,56,18,50,54,67,54,40,55,62,41,76,52,69,81,72,39,76,48,46,58,39,83,40,77,43,80,40,62,59,69,82,55,95,80,52,59,64,74,52,54,68,95,45,74,67,39,50,50,55,54,36,55,73,20,30,60,75,31,55,34,34,72,41,42,51,67,58,39,40,70,58,72,39,64,55,77,53,42,41,63,48,55,62,87,74,68,76,51,80,66,26,29,46,25,27,50,42,33,28,54,40,42,42,22,49,48,51,45,54,45,40,51,39,34,74,80,71,37,31,87,84,26,73,90,48,75,52,70,68,56,47,36,50,45,28,35,22,53,36,43,43,49,51,50,50,45,28,62,42,50,57,39,69,28,44,26,19,37,24,63,74,45,52,32,69,39,72,44,55,54,40,77,39,43,16,34,34,40,66,51,48,51,52,52,39,60,73,56,22,44,73,63,43,76,77,71,47,64,82,42,64,81,81,54,59,90,84,57,43,64,33,58,56,88,46,64,77,73,63,82,125,135,89,75,86,76,90,74,87,80,89,81,89,79,84,73,86,75,77,81,73,77,75,77,72,82,77,78,80,71,76,81,74,76,77,76,71,69,65,68,59,54,56,57,53,50,54,48,43,51,53,46,47,50,52,50,50,48,49,49,52,32,48,53,27,38,52,44,15,50,53,13,43,48,34,58,74,52,57,73,78,73,51,48,61,57,18,49,54,66,54,39,55,62,40,76,52,70,80,73,39,76,46,45,59,40,82,40,75,44,80,40,61,60,71,82,56,95,81,53,59,65,74,53,52,68,95,45,72,67,38,50,49,52,53,35,55,70,20,32,61,74,30,56,35,32,73,40,41,50,69,57,39,41,69,57,72,39,64,57,78,54,41,40,64,48,57,61,85,73,68,75,51,78,65,26,28,47,25,27,50,42,35,29,53,40,41,41,22,50,50,52,45,52,43,40,50,41,33,73,79,71,37,30,87,82,26,72,90,49,76,52,68,69,56,47,35,50,47,27,34,23,51,37,45,42,49,52,49,49,44,27,62,43,49,58,41,70,28,44,27,20,36,23,62,76,43,52,34,70,36,72,44,56,53,40,78,38,43,16,35,34,41,67,52,47,52,52,51,40,60,72,56,22,44,73,63,44,76,78,71,47,67,79,43,63,81,80,53,58,90,83,58,43,64,32,58,56,87,45,65,78,73,63,82,126